Protein 7DFS (pdb70)

Secondary structure (DSSP, 8-state):
-EEE--SS--TTPPPSPPS--EEEEEEGGGHHHHHHT-THHHHHHHHHHHHHSSPPPEEEESGGGGGEEE-TT--SSEE---SSTTSPPSSEEE-HHHHHHHTT-SS-EEEEE--TT--HHHHHHHHHHHHHH-TTEEEEEESS-GGG--TTSGGGTTS---HHHHHHHHHHHHHHHHHHHT--S-EEEEEEESSSSS-HHHHHHHHGGGGGGEEEEEEEE--B-GGG--HHHHH-HHHHHHHHGGGHHHHHHHHTTT--EEEEEE-SBSTT--TTTTSHHHHHHHHHHHHHHHHHT--EEEEEE-STTS-SS-SB-SS-B-THHHHHHHHHHHHTT-SEEEE-S-SSSSEEEEEEEETTEEEEEEEEE-----SSSPPEEEEEEES--SSEEEEEEEE-SSTT--GGGT---EETTBEE-TTT--EES----EEEE-BTTBEEEEEESSEEEEEE-

Organism: Fusarium oxysporum (NCBI:txid5507)

InterPro domains:
  IPR013780 Glycosyl hydrolase, all-beta [G3DSA:2.60.40.1180] (352-476)
  IPR017853 Glycoside hydrolase superfamily [SSF51445] (47-315)
  IPR031728 Beta-glucuronidase, C-terminal [PF16862] (372-473)
  IPR052974 Glycosyl Hydrolase 79 Enzymes [PTHR36183] (5-476)

Solvent-accessible surface area: 16457 Å² total; per-residue (Å²): 87,86,23,85,6,41,94,61,32,32,129,88,22,4,73,116,21,40,108,8,7,5,0,0,0,0,20,0,8,5,0,5,14,2,57,89,79,5,83,1,4,76,43,0,3,69,18,1,63,95,51,22,54,46,66,2,12,0,1,0,0,1,72,3,1,4,70,2,46,15,51,68,111,19,119,99,48,21,57,83,124,52,104,91,90,27,58,44,1,96,92,5,45,7,0,31,34,0,0,40,23,0,22,99,18,75,6,74,0,2,0,0,2,10,0,59,48,52,64,55,84,41,3,19,44,1,0,42,63,0,67,100,66,3,154,18,34,23,0,0,1,8,0,6,17,0,17,125,17,52,40,111,20,60,10,7,137,82,72,83,33,67,26,84,32,0,16,57,17,6,30,78,10,1,61,26,0,1,49,102,33,108,30,67,69,16,2,1,1,1,1,0,54,18,42,90,91,3,21,0,20,21,0,8,89,77,4,42,171,7,23,61,56,0,61,2,0,0,0,0,5,20,32,20,35,139,96,87,39,62,10,35,94,6,0,28,0,34,27,3,20,82,53,10,138,73,6,30,143,2,4,60,18,0,85,85,68,138,28,32,0,0,0,2,10,0,3,1,0,38,106,15,4,10,64,22,0,14,5,2,0,2,1,0,3,1,0,1,0,0,0,6,0,4,33,42,20,6,46,4,0,4,0,4,0,8,18,34,82,79,25,66,13,12,0,3,22,78,173,33,5,10,0,4,0,1,0,0,19,0,0,12,21,0,7,16,35,7,33,50,0,0,15,36,16,109,47,97,62,16,46,0,0,0,0,0,0,86,107,80,135,36,46,42,0,1,0,0,1,6,43,97,32,65,91,60,114,46,71,67,44,65,0,28,0,23,54,22,90,62,90,87,14,39,4,73,48,1,34,9,55,8,0,56,1,70,14,84,82,70,90,38,0,39,4,7,42,33,38,11,69,81,22,31,0,122,65,72,58,158,52,82,81,63,94,21,108,7,86,79,17,113,3,76,12,64,0,66,0,0,4,0,1,7,0,64,72

CATH classification: 2.60.40.1180 (+1 more: 3.20.20.80)

Foldseek 3Di:
DEFAFDFFDDPLWFFFADLAQEAAEEEQQCVVCLVPPAQQNVVLQVLLCVQFVARGEYEHHDPQLQQEFEDAPDPAQKDADDPDLQDDGSHIYGYLVVLLSQQVDPHAYEYEHHPQQVPLVRVLVNLLSNVVRHVNYQAYEHDAALVPRACPTVLVVNPGSAQVSVLVSQLVSLCSNCVSNVHWLHHAPDNHEADPPHALLSSLVSNVPSLRRHVAYEYAYAQEAQVRDDLLLLLQLLSLLVSCVSCLSRQVSGVVSVHAYEHNEYAHYPPQDYLLQLFLSSLSSLQSNSQSVSSSPHHHYHYYDYRAPNHRNDCAHQFFGGSNSLSSSVSSNQQRQFTIKRWRDPSPGRKTWIFTHHPRGTFKIKIWRSAFFDDDDWAKDKYKYADADDFKWKKWKWAWPGRSATVVVVGHIDTQNWDADTNNRHIDDDRHMGMFTQDNRMTMDMDTHSMMMMIGD

Structure (mmCIF, N/CA/C/O backbone):
data_7DFS
#
_entry.id   7DFS
#
_cell.length_a   42.682
_cell.length_b   78.567
_cell.length_c   127.425
_cell.angle_alpha   90.000
_cell.angle_beta   90.000
_cell.angle_gamma   90.000
#
_symmetry.space_group_name_H-M   'P 21 21 21'
#
loop_
_entity.id
_entity.type
_entity.pdbx_description
1 polymer 4-O-alpha-L-rhamnosyl-beta-D-glucuronidase
2 branched 'alpha-L-rhamnopyranose-(1-4)-beta-D-glucopyranuronic acid'
3 branched 'alpha-L-rhamnopyranose-(1-4)-alpha-D-glucopyranuronic acid'
4 non-polymer 2-acetamido-2-deoxy-beta-D-glucopyranose
5 non-polymer alpha-D-mannopyranose
6 water water
#
loop_
_atom_site.group_PDB
_atom_site.id
_atom_site.type_symbol
_atom_site.label_atom_id
_atom_site.label_alt_id
_atom_site.label_comp_id
_atom_site.label_asym_id
_atom_site.label_entity_id
_atom_site.label_seq_id
_atom_site.pdbx_PDB_ins_code
_atom_site.Cartn_x
_atom_site.Cartn_y
_atom_site.Cartn_z
_atom_site.occupancy
_atom_site.B_iso_or_equiv
_atom_site.auth_seq_id
_atom_site.auth_comp_id
_atom_site.auth_asym_id
_atom_site.auth_atom_id
_atom_site.pdbx_PDB_model_num
ATOM 1 N N . LEU A 1 3 ? -8.588 3.958 3.291 1.00 47.45 1 LEU A N 1
ATOM 2 C CA . LEU A 1 3 ? -7.570 4.221 4.364 1.00 41.20 1 LEU A CA 1
ATOM 3 C C . LEU A 1 3 ? -6.427 5.059 3.792 1.00 31.38 1 LEU A C 1
ATOM 4 O O . LEU A 1 3 ? -5.777 4.603 2.819 1.00 30.24 1 LEU A O 1
ATOM 9 N N . THR A 1 4 ? -6.149 6.194 4.419 1.00 24.03 2 THR A N 1
ATOM 10 C CA . THR A 1 4 ? -5.117 7.138 3.932 1.00 23.13 2 THR A CA 1
ATOM 11 C C . THR A 1 4 ? -4.323 7.633 5.129 1.00 24.66 2 THR A C 1
ATOM 12 O O . THR A 1 4 ? -4.947 8.021 6.144 1.00 25.91 2 THR A O 1
ATOM 16 N N . PHE A 1 5 ? -3.018 7.594 5.015 1.00 21.32 3 PHE A N 1
ATOM 17 C CA . PHE A 1 5 ? -2.109 7.998 6.113 1.00 24.22 3 PHE A CA 1
ATOM 18 C C . PHE A 1 5 ? -1.084 8.965 5.544 1.00 23.80 3 PHE A C 1
ATOM 19 O O . PHE A 1 5 ? -0.424 8.657 4.547 1.00 24.46 3 PHE A O 1
ATOM 27 N N . ASN A 1 6 ? -0.940 10.122 6.179 1.00 23.93 4 ASN A N 1
ATOM 28 C CA . ASN A 1 6 ? 0.125 11.076 5.860 1.00 24.18 4 ASN A CA 1
ATOM 29 C C . ASN A 1 6 ? 1.413 10.612 6.539 1.00 23.68 4 ASN A C 1
ATOM 30 O O . ASN A 1 6 ? 1.348 10.235 7.708 1.00 23.76 4 ASN A O 1
ATOM 35 N N . VAL A 1 7 ? 2.525 10.641 5.818 1.00 22.17 5 VAL A N 1
ATOM 36 C CA . VAL A 1 7 ? 3.851 10.253 6.353 1.00 22.60 5 VAL A CA 1
ATOM 37 C C . VAL A 1 7 ? 4.585 11.533 6.721 1.00 25.01 5 VAL A C 1
ATOM 38 O O . VAL A 1 7 ? 5.093 12.236 5.842 1.00 24.49 5 VAL A O 1
ATOM 42 N N . PRO A 1 8 ? 4.657 11.930 8.008 1.00 23.60 6 PRO A N 1
ATOM 43 C CA . PRO A 1 8 ? 5.293 13.198 8.342 1.00 24.42 6 PRO A CA 1
ATOM 44 C C . PRO A 1 8 ? 6.796 13.249 8.089 1.00 21.33 6 PRO A C 1
ATOM 45 O O . PRO A 1 8 ? 7.494 12.229 8.199 1.00 24.10 6 PRO A O 1
ATOM 49 N N . SER A 1 9 ? 7.300 14.454 7.781 1.00 23.30 7 SER A N 1
ATOM 50 C CA . SER A 1 9 ? 8.696 14.615 7.332 1.00 25.03 7 SER A CA 1
ATOM 51 C C . SER A 1 9 ? 9.680 14.538 8.504 1.00 24.82 7 SER A C 1
ATOM 52 O O . SER A 1 9 ? 10.870 14.449 8.282 1.00 24.86 7 SER A O 1
ATOM 55 N N . SER A 1 10 ? 9.179 14.632 9.729 1.00 24.60 8 SER A N 1
ATOM 56 C CA . SER A 1 10 ? 10.000 14.429 10.932 1.00 25.41 8 SER A CA 1
ATOM 57 C C . SER A 1 10 ? 9.132 13.657 11.920 1.00 21.31 8 SER A C 1
ATOM 58 O O . SER A 1 10 ? 7.904 13.596 11.744 1.00 23.99 8 SER A O 1
ATOM 61 N N . PRO A 1 11 ? 9.746 13.070 12.974 1.00 23.00 9 PRO A N 1
ATOM 62 C CA . PRO A 1 11 ? 8.992 12.241 13.907 1.00 21.55 9 PRO A CA 1
ATOM 63 C C . PRO A 1 11 ? 7.852 12.976 14.577 1.00 24.14 9 PRO A C 1
ATOM 64 O O . PRO A 1 11 ? 8.030 14.041 15.170 1.00 24.00 9 PRO A O 1
ATOM 68 N N . PRO A 1 12 ? 6.635 12.408 14.491 1.00 23.21 10 PRO A N 1
ATOM 69 C CA . PRO A 1 12 ? 5.465 12.909 15.190 1.00 23.73 10 PRO A CA 1
ATOM 70 C C . PRO A 1 12 ? 5.636 12.910 16.714 1.00 24.98 10 PRO A C 1
ATOM 71 O O . PRO A 1 12 ? 6.462 12.202 17.222 1.00 22.33 10 PRO A O 1
ATOM 75 N N . SER A 1 13 ? 4.787 13.656 17.405 1.00 24.70 11 SER A N 1
ATOM 76 C CA . SER A 1 13 ? 4.869 13.750 18.872 1.00 25.92 11 SER A CA 1
ATOM 77 C C . SER A 1 13 ? 4.538 12.390 19.510 1.00 24.80 11 SER A C 1
ATOM 78 O O . SER A 1 13 ? 5.097 12.136 20.597 1.00 24.78 11 SER A O 1
ATOM 81 N N . ASN A 1 14 ? 3.744 11.519 18.859 1.00 23.29 12 ASN A N 1
ATOM 82 C CA . ASN A 1 14 ? 3.438 10.189 19.468 1.00 21.32 12 ASN A CA 1
ATOM 83 C C . ASN A 1 14 ? 4.437 9.127 18.984 1.00 20.36 12 ASN A C 1
ATOM 84 O O . ASN A 1 14 ? 4.143 7.942 19.196 1.00 20.25 12 ASN A O 1
ATOM 89 N N . SER A 1 15 ? 5.582 9.539 18.456 1.00 20.94 13 SER A N 1
ATOM 90 C CA . SER A 1 15 ? 6.697 8.625 18.142 1.00 20.08 13 SER A CA 1
ATOM 91 C C . SER A 1 15 ? 7.182 7.888 19.381 1.00 19.06 13 SER A C 1
ATOM 92 O O . SER A 1 15 ? 7.094 8.408 20.546 1.00 19.45 13 SER A O 1
ATOM 95 N N . SER A 1 16 ? 7.825 6.742 19.148 1.00 18.98 14 SER A N 1
ATOM 96 C CA . SER A 1 16 ? 8.708 6.103 20.137 1.00 18.06 14 SER A CA 1
ATOM 97 C C . SER A 1 16 ? 9.809 7.088 20.547 1.00 18.25 14 SER A C 1
ATOM 98 O O . SER A 1 16 ? 10.141 8.000 19.822 1.00 18.63 14 SER A O 1
ATOM 101 N N . ALA A 1 17 ? 10.445 6.763 21.652 1.00 18.45 15 ALA A N 1
ATOM 102 C CA . ALA A 1 17 ? 11.783 7.300 21.974 1.00 18.47 15 ALA A CA 1
ATOM 103 C C . ALA A 1 17 ? 12.808 6.715 21.022 1.00 20.39 15 ALA A C 1
ATOM 104 O O . ALA A 1 17 ? 12.475 5.793 20.224 1.00 17.61 15 ALA A O 1
ATOM 106 N N . GLN A 1 18 ? 14.023 7.236 21.065 1.00 19.01 16 GLN A N 1
ATOM 107 C CA . GLN A 1 18 ? 15.149 6.631 20.337 1.00 19.15 16 GLN A CA 1
ATOM 108 C C . GLN A 1 18 ? 15.207 5.120 20.630 1.00 18.35 16 GLN A C 1
ATOM 109 O O . GLN A 1 18 ? 15.218 4.724 21.811 1.00 19.14 16 GLN A O 1
ATOM 115 N N . LEU A 1 19 ? 15.280 4.339 19.566 1.00 17.36 17 LEU A N 1
ATOM 116 C CA . LEU A 1 19 ? 15.260 2.865 19.670 1.00 17.39 17 LEU A CA 1
ATOM 117 C C . LEU A 1 19 ? 16.661 2.330 19.952 1.00 18.87 17 LEU A C 1
ATOM 118 O O . LEU A 1 19 ? 17.717 2.902 19.525 1.00 20.56 17 LEU A O 1
ATOM 123 N N . SER A 1 20 ? 16.659 1.163 20.580 1.00 17.97 18 SER A N 1
ATOM 124 C CA . SER A 1 20 ? 17.831 0.285 20.724 1.00 18.53 18 SER A CA 1
ATOM 125 C C . SER A 1 20 ? 18.299 -0.162 19.333 1.00 17.61 18 SER A C 1
ATOM 126 O O . SER A 1 20 ? 17.532 -0.137 18.402 1.00 18.64 18 SER A O 1
ATOM 129 N N . ASP A 1 21 ? 19.556 -0.572 19.224 1.00 19.92 19 ASP A N 1
ATOM 130 C CA A ASP A 1 21 ? 20.156 -1.076 17.966 0.50 19.78 19 ASP A CA 1
ATOM 131 C CA B ASP A 1 21 ? 20.093 -1.028 17.916 0.50 20.99 19 ASP A CA 1
ATOM 132 C C . ASP A 1 21 ? 19.474 -2.379 17.519 1.00 18.59 19 ASP A C 1
ATOM 133 O O . ASP A 1 21 ? 19.471 -2.683 16.301 1.00 20.13 19 ASP A O 1
ATOM 142 N N . ALA A 1 22 ? 18.959 -3.165 18.459 1.00 18.26 20 ALA A N 1
ATOM 143 C CA . ALA A 1 22 ? 18.311 -4.456 18.120 1.00 17.96 20 ALA A CA 1
ATOM 144 C C . ALA A 1 22 ? 17.225 -4.729 19.153 1.00 15.90 20 ALA A C 1
ATOM 145 O O . ALA A 1 22 ? 17.459 -5.404 20.167 1.00 17.16 20 ALA A O 1
ATOM 147 N N . PRO A 1 23 ? 16.025 -4.153 18.942 1.00 16.09 21 PRO A N 1
ATOM 148 C CA . PRO A 1 23 ? 14.939 -4.311 19.917 1.00 16.37 21 PRO A CA 1
ATOM 149 C C . PRO A 1 23 ? 14.386 -5.738 20.039 1.00 15.90 21 PRO A C 1
ATOM 150 O O . PRO A 1 23 ? 13.736 -6.032 21.036 1.00 16.08 21 PRO A O 1
ATOM 154 N N . VAL A 1 24 ? 14.563 -6.557 19.028 1.00 15.92 22 VAL A N 1
ATOM 155 C CA . VAL A 1 24 ? 13.970 -7.915 18.983 1.00 15.84 22 VAL A CA 1
ATOM 156 C C . VAL A 1 24 ? 15.011 -8.932 19.447 1.00 16.21 22 VAL A C 1
ATOM 157 O O . VAL A 1 24 ? 16.039 -9.158 18.753 1.00 16.76 22 VAL A O 1
ATOM 161 N N . GLY A 1 25 ? 14.804 -9.464 20.637 1.00 15.56 23 GLY A N 1
ATOM 162 C CA . GLY A 1 25 ? 15.681 -10.456 21.257 1.00 14.72 23 GLY A CA 1
ATOM 163 C C . GLY A 1 25 ? 15.013 -11.770 21.547 1.00 15.30 23 GLY A C 1
ATOM 164 O O . GLY A 1 25 ? 13.829 -12.001 21.182 1.00 14.67 23 GLY A O 1
ATOM 165 N N . VAL A 1 26 ? 15.777 -12.642 22.176 1.00 14.73 24 VAL A N 1
ATOM 166 C CA . VAL A 1 26 ? 15.385 -14.047 22.324 1.00 14.70 24 VAL A CA 1
ATOM 167 C C . VAL A 1 26 ? 15.658 -14.434 23.764 1.00 16.05 24 VAL A C 1
ATOM 168 O O . VAL A 1 26 ? 16.725 -14.115 24.295 1.00 15.93 24 VAL A O 1
ATOM 172 N N . SER A 1 27 ? 14.705 -15.116 24.377 1.00 15.83 25 SER A N 1
ATOM 173 C CA . SER A 1 27 ? 14.834 -15.716 25.714 1.00 15.12 25 SER A CA 1
ATOM 174 C C . SER A 1 27 ? 14.908 -17.224 25.563 1.00 16.71 25 SER A C 1
ATOM 175 O O . SER A 1 27 ? 14.104 -17.768 24.739 1.00 16.10 25 SER A O 1
ATOM 178 N N . PHE A 1 28 ? 15.833 -17.874 26.278 1.00 15.32 26 PHE A N 1
ATOM 179 C CA . PHE A 1 28 ? 16.009 -19.336 26.219 1.00 16.12 26 PHE A CA 1
ATOM 180 C C . PHE A 1 28 ? 15.768 -19.931 27.599 1.00 16.27 26 PHE A C 1
ATOM 181 O O . PHE A 1 28 ? 16.399 -19.490 28.586 1.00 16.49 26 PHE A O 1
ATOM 189 N N . GLU A 1 29 ? 14.864 -20.901 27.681 1.00 16.80 27 GLU A N 1
ATOM 190 C CA . GLU A 1 29 ? 14.585 -21.519 28.977 1.00 16.37 27 GLU A CA 1
ATOM 191 C C . GLU A 1 29 ? 15.915 -22.008 29.587 1.00 16.25 27 GLU A C 1
ATOM 192 O O . GLU A 1 29 ? 16.699 -22.706 28.926 1.00 16.04 27 GLU A O 1
ATOM 198 N N . PHE A 1 30 ? 16.131 -21.707 30.853 1.00 16.51 28 PHE A N 1
ATOM 199 C CA . PHE A 1 30 ? 17.444 -21.809 31.521 1.00 15.84 28 PHE A CA 1
ATOM 200 C C . PHE A 1 30 ? 18.029 -23.196 31.293 1.00 15.47 28 PHE A C 1
ATOM 201 O O . PHE A 1 30 ? 19.152 -23.322 30.826 1.00 16.96 28 PHE A O 1
ATOM 209 N N . PHE A 1 31 ? 17.305 -24.267 31.618 1.00 16.06 29 PHE A N 1
ATOM 210 C CA . PHE A 1 31 ? 17.927 -25.635 31.563 1.00 17.16 29 PHE A CA 1
ATOM 211 C C . PHE A 1 31 ? 18.291 -26.014 30.128 1.00 17.18 29 PHE A C 1
ATOM 212 O O . PHE A 1 31 ? 19.204 -26.846 29.967 1.00 16.85 29 PHE A O 1
ATOM 220 N N . ALA A 1 32 ? 17.584 -25.449 29.127 1.00 17.23 30 ALA A N 1
ATOM 221 C CA . ALA A 1 32 ? 17.686 -25.814 27.705 1.00 17.51 30 ALA A CA 1
ATOM 222 C C . ALA A 1 32 ? 18.727 -24.978 26.993 1.00 17.02 30 ALA A C 1
ATOM 223 O O . ALA A 1 32 ? 19.054 -25.275 25.840 1.00 18.19 30 ALA A O 1
ATOM 225 N N . PHE A 1 33 ? 19.251 -23.934 27.617 1.00 16.05 31 PHE A N 1
ATOM 226 C CA . PHE A 1 33 ? 20.177 -23.023 26.908 1.00 16.71 31 PHE A CA 1
ATOM 227 C C . PHE A 1 33 ? 21.367 -23.800 26.316 1.00 16.20 31 PHE A C 1
ATOM 228 O O . PHE A 1 33 ? 21.654 -23.630 25.145 1.00 16.79 31 PHE A O 1
ATOM 236 N N . PRO A 1 34 ? 22.044 -24.723 27.041 1.00 17.03 32 PRO A N 1
ATOM 237 C CA . PRO A 1 34 ? 23.187 -25.424 26.428 1.00 18.26 32 PRO A CA 1
ATOM 238 C C . PRO A 1 34 ? 22.736 -26.248 25.238 1.00 17.22 32 PRO A C 1
ATOM 239 O O . PRO A 1 34 ? 23.371 -26.276 24.215 1.00 18.60 32 PRO A O 1
ATOM 243 N N . GLY A 1 35 ? 21.549 -26.857 25.351 1.00 17.10 33 GLY A N 1
ATOM 244 C CA . GLY A 1 35 ? 21.000 -27.653 24.241 1.00 17.75 33 GLY A CA 1
ATOM 245 C C . GLY A 1 35 ? 20.795 -26.780 23.015 1.00 18.06 33 GLY A C 1
ATOM 246 O O . GLY A 1 35 ? 21.091 -27.187 21.883 1.00 19.02 33 GLY A O 1
ATOM 247 N N . TYR A 1 36 ? 20.295 -25.554 23.190 1.00 17.43 34 TYR A N 1
ATOM 248 C CA . TYR A 1 36 ? 20.098 -24.619 22.072 1.00 17.88 34 TYR A CA 1
ATOM 249 C C . TYR A 1 36 ? 21.426 -24.330 21.374 1.00 17.80 34 TYR A C 1
ATOM 250 O O . TYR A 1 36 ? 21.442 -24.184 20.149 1.00 17.77 34 TYR A O 1
ATOM 259 N N . TRP A 1 37 ? 22.490 -24.195 22.144 1.00 18.91 35 TRP A N 1
ATOM 260 C CA . TRP A 1 37 ? 23.819 -23.859 21.592 1.00 19.11 35 TRP A CA 1
ATOM 261 C C . TRP A 1 37 ? 24.505 -25.091 21.015 1.00 20.03 35 TRP A C 1
ATOM 262 O O . TRP A 1 37 ? 25.180 -24.958 19.997 1.00 22.18 35 TRP A O 1
ATOM 273 N N . ASN A 1 38 ? 24.346 -26.244 21.662 1.00 18.69 36 ASN A N 1
ATOM 274 C CA . ASN A 1 38 ? 25.157 -27.432 21.331 1.00 20.44 36 ASN A CA 1
ATOM 275 C C . ASN A 1 38 ? 24.420 -28.360 20.385 1.00 20.98 36 ASN A C 1
ATOM 276 O O . ASN A 1 38 ? 25.105 -29.044 19.612 1.00 22.12 36 ASN A O 1
ATOM 281 N N . ASP A 1 39 ? 23.091 -28.437 20.446 1.00 21.12 37 ASP A N 1
ATOM 282 C CA . ASP A 1 39 ? 22.343 -29.579 19.854 1.00 21.97 37 ASP A CA 1
ATOM 283 C C . ASP A 1 39 ? 21.391 -29.094 18.752 1.00 23.93 37 ASP A C 1
ATOM 284 O O . ASP A 1 39 ? 20.734 -29.932 18.119 1.00 23.98 37 ASP A O 1
ATOM 289 N N . VAL A 1 40 ? 21.260 -27.792 18.544 1.00 21.03 38 VAL A N 1
ATOM 290 C CA . VAL A 1 40 ? 20.235 -27.234 17.616 1.00 22.64 38 VAL A CA 1
ATOM 291 C C . VAL A 1 40 ? 20.955 -26.401 16.560 1.00 21.27 38 VAL A C 1
ATOM 292 O O . VAL A 1 40 ? 21.322 -25.246 16.792 1.00 21.54 38 VAL A O 1
ATOM 296 N N . PRO A 1 41 ? 21.238 -26.973 15.365 1.00 22.77 39 PRO A N 1
ATOM 297 C CA . PRO A 1 41 ? 22.060 -26.297 14.378 1.00 24.08 39 PRO A CA 1
ATOM 298 C C . PRO A 1 41 ? 21.481 -24.950 13.935 1.00 21.75 39 PRO A C 1
ATOM 299 O O . PRO A 1 41 ? 22.206 -24.058 13.522 1.00 25.07 39 PRO A O 1
ATOM 303 N N . SER A 1 42 ? 20.160 -24.801 14.004 1.00 19.83 40 SER A N 1
ATOM 304 C CA . SER A 1 42 ? 19.478 -23.587 13.513 1.00 20.04 40 SER A CA 1
ATOM 305 C C . SER A 1 42 ? 19.720 -22.403 14.432 1.00 18.38 40 SER A C 1
ATOM 306 O O . SER A 1 42 ? 19.544 -21.289 13.970 1.00 18.98 40 SER A O 1
ATOM 309 N N . THR A 1 43 ? 20.122 -22.631 15.686 1.00 17.13 41 THR A N 1
ATOM 310 C CA . THR A 1 43 ? 20.277 -21.506 16.624 1.00 17.36 41 THR A CA 1
ATOM 311 C C . THR A 1 43 ? 21.233 -20.455 16.043 1.00 17.51 41 THR A C 1
ATOM 312 O O . THR A 1 43 ? 20.868 -19.267 15.946 1.00 18.71 41 THR A O 1
ATOM 316 N N . SER A 1 44 ? 22.437 -20.884 15.697 1.00 19.38 42 SER A N 1
ATOM 317 C CA . SER A 1 44 ? 23.494 -19.963 15.246 1.00 19.42 42 SER A CA 1
ATOM 318 C C . SER A 1 44 ? 23.009 -19.184 14.024 1.00 17.93 42 SER A C 1
ATOM 319 O O . SER A 1 44 ? 23.114 -17.949 14.005 1.00 19.43 42 SER A O 1
ATOM 322 N N . THR A 1 45 ? 22.474 -19.871 13.009 1.00 19.14 43 THR A N 1
ATOM 323 C CA . THR A 1 45 ? 22.117 -19.213 11.737 1.00 18.17 43 THR A CA 1
ATOM 324 C C . THR A 1 45 ? 20.899 -18.296 11.921 1.00 17.43 43 THR A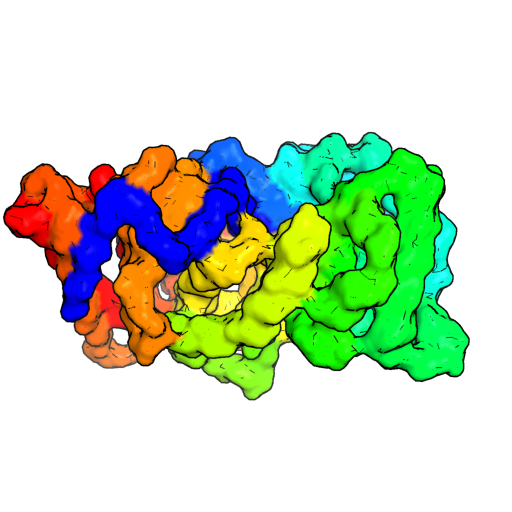 C 1
ATOM 325 O O . THR A 1 45 ? 20.810 -17.218 11.319 1.00 16.91 43 THR A O 1
ATOM 329 N N . CYS A 1 46 ? 19.907 -18.742 12.708 1.00 16.85 44 CYS A N 1
ATOM 330 C CA . CYS A 1 46 ? 18.703 -17.926 12.916 1.00 17.63 44 CYS A CA 1
ATOM 331 C C . CYS A 1 46 ? 19.114 -16.610 13.589 1.00 17.64 44 CYS A C 1
ATOM 332 O O . CYS A 1 46 ? 18.528 -15.567 13.263 1.00 17.30 44 CYS A O 1
ATOM 335 N N . LEU A 1 47 ? 20.077 -16.655 14.528 1.00 17.76 45 LEU A N 1
ATOM 336 C CA . LEU A 1 47 ? 20.521 -15.403 15.187 1.00 17.69 45 LEU A CA 1
ATOM 337 C C . LEU A 1 47 ? 21.372 -14.570 14.213 1.00 18.90 45 LEU A C 1
ATOM 338 O O . LEU A 1 47 ? 21.208 -13.357 14.127 1.00 18.00 45 LEU A O 1
ATOM 343 N N . GLN A 1 48 ? 22.269 -15.231 13.490 1.00 20.19 46 GLN A N 1
ATOM 344 C CA . GLN A 1 48 ? 23.135 -14.551 12.496 1.00 19.74 46 GLN A CA 1
ATOM 345 C C . GLN A 1 48 ? 22.268 -13.858 11.445 1.00 17.65 46 GLN A C 1
ATOM 346 O O . GLN A 1 48 ? 22.548 -12.711 11.019 1.00 18.25 46 GLN A O 1
ATOM 352 N N . ASN A 1 49 ? 21.170 -14.507 11.003 1.00 16.67 47 ASN A N 1
ATOM 353 C CA . ASN A 1 49 ? 20.284 -13.914 9.978 1.00 17.67 47 ASN A CA 1
ATOM 354 C C . ASN A 1 49 ? 19.735 -12.572 10.469 1.00 16.32 47 ASN A C 1
ATOM 355 O O . ASN A 1 49 ? 19.564 -11.614 9.664 1.00 18.71 47 ASN A O 1
ATOM 360 N N . LEU A 1 50 ? 19.395 -12.476 11.772 1.00 15.49 48 LEU A N 1
ATOM 361 C CA . LEU A 1 50 ? 18.880 -11.207 12.320 1.00 16.70 48 LEU A CA 1
ATOM 362 C C . LEU A 1 50 ? 19.994 -10.157 12.445 1.00 15.97 48 LEU A C 1
ATOM 363 O O . LEU A 1 50 ? 19.759 -9.008 12.051 1.00 17.53 48 LEU A O 1
ATOM 368 N N . LYS A 1 51 ? 21.154 -10.570 12.909 1.00 16.91 49 LYS A N 1
ATOM 369 C CA . LYS A 1 51 ? 22.316 -9.656 13.002 1.00 17.56 49 LYS A CA 1
ATOM 370 C C . LYS A 1 51 ? 22.632 -9.124 11.605 1.00 20.18 49 LYS A C 1
ATOM 371 O O . LYS A 1 51 ? 22.938 -7.939 11.465 1.00 20.00 49 LYS A O 1
ATOM 377 N N . ASP A 1 52 ? 22.530 -9.964 10.591 1.00 19.19 50 ASP A N 1
ATOM 378 C CA . ASP A 1 52 ? 22.811 -9.524 9.211 1.00 19.55 50 ASP A CA 1
ATOM 379 C C . ASP A 1 52 ? 21.869 -8.399 8.794 1.00 20.56 50 ASP A C 1
ATOM 380 O O . ASP A 1 52 ? 22.284 -7.482 8.047 1.00 23.84 50 ASP A O 1
ATOM 385 N N . LEU A 1 53 ? 20.615 -8.391 9.266 1.00 18.88 51 LEU A N 1
ATOM 386 C CA . LEU A 1 53 ? 19.695 -7.281 8.968 1.00 18.57 51 LEU A CA 1
ATOM 387 C C . LEU A 1 53 ? 20.031 -5.998 9.744 1.00 18.30 51 LEU A C 1
ATOM 388 O O . LEU A 1 53 ? 20.013 -4.893 9.157 1.00 20.26 51 LEU A O 1
ATOM 393 N N . SER A 1 54 ? 20.228 -6.108 11.045 1.00 17.73 52 SER A N 1
ATOM 394 C CA . SER A 1 54 ? 20.286 -4.922 11.923 1.00 18.34 52 SER A CA 1
ATOM 395 C C . SER A 1 54 ? 21.710 -4.386 12.096 1.00 19.06 52 SER A C 1
ATOM 396 O O . SER A 1 54 ? 21.825 -3.222 12.558 1.00 20.19 52 SER A O 1
ATOM 399 N N . GLY A 1 55 ? 22.692 -5.268 11.961 1.00 18.08 53 GLY A N 1
ATOM 400 C CA . GLY A 1 55 ? 24.097 -5.005 12.283 1.00 18.44 53 GLY A CA 1
ATOM 401 C C . GLY A 1 55 ? 24.437 -5.297 13.718 1.00 20.02 53 GLY A C 1
ATOM 402 O O . GLY A 1 55 ? 25.611 -5.198 14.083 1.00 19.55 53 GLY A O 1
ATOM 403 N N . THR A 1 56 ? 23.466 -5.746 14.537 1.00 18.70 54 THR A N 1
ATOM 404 C CA . THR A 1 56 ? 23.661 -5.989 15.987 1.00 18.23 54 THR A CA 1
ATOM 405 C C . THR A 1 56 ? 23.186 -7.409 16.294 1.00 18.01 54 THR A C 1
ATOM 406 O O . THR A 1 56 ? 22.079 -7.784 15.841 1.00 17.69 54 THR A O 1
ATOM 410 N N . TRP A 1 57 ? 23.910 -8.189 17.083 1.00 17.92 55 TRP A N 1
ATOM 411 C CA . TRP A 1 57 ? 23.429 -9.507 17.546 1.00 18.07 55 TRP A CA 1
ATOM 412 C C . TRP A 1 57 ? 22.147 -9.281 18.326 1.00 17.17 55 TRP A C 1
ATOM 413 O O . TRP A 1 57 ? 22.092 -8.458 19.244 1.00 17.69 55 TRP A O 1
ATOM 424 N N . PRO A 1 58 ? 21.100 -10.074 18.057 1.00 16.46 56 PRO A N 1
ATOM 425 C CA . PRO A 1 58 ? 19.921 -9.952 18.913 1.00 15.50 56 PRO A CA 1
ATOM 426 C C . PRO A 1 58 ? 20.366 -10.150 20.356 1.00 15.53 56 PRO A C 1
ATOM 427 O O . PRO A 1 58 ? 21.077 -11.106 20.670 1.00 16.18 56 PRO A O 1
ATOM 431 N N . PRO A 1 59 ? 19.888 -9.314 21.300 1.00 14.80 57 PRO A N 1
ATOM 432 C CA . PRO A 1 59 ? 20.134 -9.559 22.700 1.00 14.77 57 PRO A CA 1
ATOM 433 C C . PRO A 1 59 ? 19.444 -10.849 23.126 1.00 14.68 57 PRO A C 1
ATOM 434 O O . PRO A 1 59 ? 18.390 -11.196 22.617 1.00 15.90 57 PRO A O 1
ATOM 438 N N . ILE A 1 60 ? 20.055 -11.521 24.071 1.00 15.04 58 ILE A N 1
ATOM 439 C CA . ILE A 1 60 ? 19.513 -12.807 24.564 1.00 14.43 58 ILE A CA 1
ATOM 440 C C . ILE A 1 60 ? 19.361 -12.735 26.071 1.00 16.16 58 ILE A C 1
ATOM 441 O O . ILE A 1 60 ? 20.057 -11.987 26.760 1.00 16.54 58 ILE A O 1
ATOM 446 N N . ARG A 1 61 ? 18.469 -13.571 26.559 1.00 15.82 59 ARG A N 1
ATOM 447 C CA . ARG A 1 61 ? 18.190 -13.780 27.981 1.00 15.97 59 ARG A CA 1
ATOM 448 C C . ARG A 1 61 ? 18.062 -15.283 28.217 1.00 15.84 59 ARG A C 1
ATOM 449 O O . ARG A 1 61 ? 17.516 -15.975 27.367 1.00 16.43 59 ARG A O 1
ATOM 457 N N . ILE A 1 62 ? 18.606 -15.747 29.338 1.00 15.27 60 ILE A N 1
ATOM 458 C CA . ILE A 1 62 ? 18.640 -17.170 29.703 1.00 15.84 60 ILE A CA 1
ATOM 459 C C . ILE A 1 62 ? 17.960 -17.287 31.050 1.00 16.13 60 ILE A C 1
ATOM 460 O O . ILE A 1 62 ? 18.456 -16.717 32.052 1.00 16.68 60 ILE A O 1
ATOM 465 N N . GLY A 1 63 ? 16.756 -17.835 31.070 1.00 17.01 61 GLY A N 1
ATOM 466 C CA . GLY A 1 63 ? 15.976 -17.824 32.294 1.00 16.69 61 GLY A CA 1
ATOM 467 C C . GLY A 1 63 ? 14.646 -18.525 32.081 1.00 15.96 61 GLY A C 1
ATOM 468 O O . GLY A 1 63 ? 14.471 -19.238 31.079 1.00 16.63 61 GLY A O 1
ATOM 469 N N . GLY A 1 64 ? 13.760 -18.377 33.052 1.00 17.04 62 GLY A N 1
ATOM 470 C CA . GLY A 1 64 ? 12.442 -19.042 33.034 1.00 15.69 62 GLY A CA 1
ATOM 471 C C . GLY A 1 64 ? 12.226 -19.791 34.343 1.00 15.47 62 GLY A C 1
ATOM 472 O O . GLY A 1 64 ? 13.018 -19.679 35.296 1.00 17.26 62 GLY A O 1
ATOM 473 N N . THR A 1 65 ? 11.119 -20.490 34.441 1.00 17.25 63 THR A N 1
ATOM 474 C CA . THR A 1 65 ? 10.782 -21.239 35.674 1.00 18.12 63 THR A CA 1
ATOM 475 C C . THR A 1 65 ? 11.956 -22.091 36.118 1.00 18.70 63 THR A C 1
ATOM 476 O O . THR A 1 65 ? 12.196 -22.230 37.326 1.00 18.08 63 THR A O 1
ATOM 480 N N . THR A 1 66 ? 12.648 -22.745 35.190 1.00 17.86 64 THR A N 1
ATOM 481 C CA . THR A 1 66 ? 13.761 -23.654 35.580 1.00 17.97 64 THR A CA 1
ATOM 482 C C . THR A 1 66 ? 14.937 -22.898 36.231 1.00 15.78 64 THR A C 1
ATOM 483 O O . THR A 1 66 ? 15.758 -23.574 36.895 1.00 17.93 64 THR A O 1
ATOM 487 N N . GLN A 1 67 ? 15.086 -21.576 36.046 1.00 16.86 65 GLN A N 1
ATOM 488 C CA . GLN A 1 67 ? 16.189 -20.835 36.723 1.00 15.97 65 GLN A CA 1
ATOM 489 C C . GLN A 1 67 ? 15.955 -20.937 38.245 1.00 18.47 65 GLN A C 1
ATOM 490 O O . GLN A 1 67 ? 16.951 -20.951 38.979 1.00 19.44 65 GLN A O 1
ATOM 496 N N . ASP A 1 68 ? 14.682 -21.052 38.669 1.00 18.45 66 ASP A N 1
ATOM 497 C CA . ASP A 1 68 ? 14.356 -21.215 40.112 1.00 18.10 66 ASP A CA 1
ATOM 498 C C . ASP A 1 68 ? 14.273 -22.698 40.494 1.00 19.47 66 ASP A C 1
ATOM 499 O O . ASP A 1 68 ? 13.890 -22.966 41.694 1.00 20.17 66 ASP A O 1
ATOM 504 N N . ARG A 1 69 ? 14.742 -23.605 39.646 1.00 18.77 67 ARG A N 1
ATOM 505 C CA . ARG A 1 69 ? 14.873 -25.037 39.999 1.00 19.16 67 ARG A CA 1
ATOM 506 C C . ARG A 1 69 ? 16.348 -25.416 40.016 1.00 18.68 67 ARG A C 1
ATOM 507 O O . ARG A 1 69 ? 16.674 -26.627 40.189 1.00 20.75 67 ARG A O 1
ATOM 515 N N . ALA A 1 70 ? 17.227 -24.424 39.818 1.00 19.78 68 ALA A N 1
ATOM 516 C CA . ALA A 1 70 ? 18.645 -24.677 39.475 1.00 18.92 68 ALA A CA 1
ATOM 517 C C . ALA A 1 70 ? 19.557 -24.202 40.599 1.00 20.32 68 ALA A C 1
ATOM 518 O O . ALA A 1 70 ? 19.287 -23.181 41.225 1.00 21.23 68 ALA A O 1
ATOM 520 N N . THR A 1 71 ? 20.623 -24.956 40.864 1.00 20.43 69 THR A N 1
ATOM 521 C CA . THR A 1 71 ? 21.671 -24.579 41.830 1.00 21.93 69 THR A CA 1
ATOM 522 C C . THR A 1 71 ? 23.015 -24.543 41.116 1.00 18.60 69 THR A C 1
ATOM 523 O O . THR A 1 71 ? 23.304 -25.442 40.314 1.00 18.90 69 THR A O 1
ATOM 527 N N . TYR A 1 72 ? 23.806 -23.511 41.394 1.00 18.92 70 TYR A N 1
ATOM 528 C CA . TYR A 1 72 ? 25.173 -23.395 40.856 1.00 19.52 70 TYR A CA 1
ATOM 529 C C . TYR A 1 72 ? 26.077 -24.418 41.566 1.00 19.88 70 TYR A C 1
ATOM 530 O O . TYR A 1 72 ? 26.159 -24.420 42.811 1.00 20.97 70 TYR A O 1
ATOM 539 N N . ASP A 1 73 ? 26.823 -25.166 40.778 1.00 18.32 71 ASP A N 1
ATOM 540 C CA . ASP A 1 73 ? 27.814 -26.172 41.259 1.00 17.65 71 ASP A CA 1
ATOM 541 C C . ASP A 1 73 ? 29.178 -25.718 40.733 1.00 18.96 71 ASP A C 1
ATOM 542 O O . ASP A 1 73 ? 29.518 -26.038 39.597 1.00 19.56 71 ASP A O 1
ATOM 547 N N . ALA A 1 74 ? 29.939 -24.989 41.547 1.00 20.93 72 ALA A N 1
ATOM 548 C CA . ALA A 1 74 ? 31.236 -24.406 41.176 1.00 21.50 72 ALA A CA 1
ATOM 549 C C . ALA A 1 74 ? 32.219 -25.492 40.798 1.00 22.41 72 ALA A C 1
ATOM 550 O O . ALA A 1 74 ? 33.130 -25.195 40.045 1.00 22.74 72 ALA A O 1
ATOM 552 N N . SER A 1 75 ? 32.053 -26.733 41.268 1.00 21.51 73 SER A N 1
ATOM 553 C CA . SER A 1 75 ? 33.036 -27.792 40.934 1.00 23.15 73 SER A CA 1
ATOM 554 C C . SER A 1 75 ? 32.525 -28.717 39.813 1.00 26.75 73 SER A C 1
ATOM 555 O O . SER A 1 75 ? 33.233 -29.684 39.501 1.00 31.21 73 SER A O 1
ATOM 558 N N . SER A 1 76 ? 31.395 -28.422 39.152 1.00 23.64 74 SER A N 1
ATOM 559 C CA . SER A 1 76 ? 30.862 -29.205 38.003 1.00 24.22 74 SER A CA 1
ATOM 560 C C . SER A 1 76 ? 31.595 -28.806 36.719 1.00 26.85 74 SER A C 1
ATOM 561 O O . SER A 1 76 ? 31.636 -27.616 36.428 1.00 26.54 74 SER A O 1
ATOM 564 N N . SER A 1 77 ? 32.121 -29.778 35.973 1.00 27.03 75 SER A N 1
ATOM 565 C CA . SER A 1 77 ? 32.721 -29.562 34.637 1.00 29.28 75 SER A CA 1
ATOM 566 C C . SER A 1 77 ? 31.641 -29.668 33.565 1.00 26.61 75 SER A C 1
ATOM 567 O O . SER A 1 77 ? 31.950 -29.418 32.404 1.00 27.84 75 SER A O 1
ATOM 570 N N . GLN A 1 78 ? 30.385 -29.925 33.925 1.00 25.89 76 GLN A N 1
ATOM 571 C CA . GLN A 1 78 ? 29.243 -29.966 33.007 1.00 27.26 76 GLN A CA 1
ATOM 572 C C . GLN A 1 78 ? 28.629 -28.556 32.937 1.00 22.71 76 GLN A C 1
ATOM 573 O O . GLN A 1 78 ? 28.530 -27.937 33.969 1.00 24.74 76 GLN A O 1
ATOM 579 N N . GLN A 1 79 ? 28.106 -28.154 31.786 1.00 22.61 77 GLN A N 1
ATOM 580 C CA . GLN A 1 79 ? 27.321 -26.901 31.706 1.00 22.01 77 GLN A CA 1
ATOM 581 C C . GLN A 1 79 ? 26.037 -27.042 32.523 1.00 20.46 77 GLN A C 1
ATOM 582 O O . GLN A 1 79 ? 25.685 -26.124 33.313 1.00 21.56 77 GLN A O 1
ATOM 588 N N . VAL A 1 80 ? 25.314 -28.135 32.323 1.00 20.74 78 VAL A N 1
ATOM 589 C CA . VAL A 1 80 ? 24.021 -28.334 32.990 1.00 19.71 78 VAL A CA 1
ATOM 590 C C . VAL A 1 80 ? 23.896 -29.822 33.273 1.00 18.70 78 VAL A C 1
ATOM 591 O O . VAL A 1 80 ? 24.276 -30.628 32.419 1.00 21.11 78 VAL A O 1
ATOM 595 N N . THR A 1 81 ? 23.402 -30.170 34.448 1.00 19.31 79 THR A N 1
ATOM 596 C CA . THR A 1 81 ? 23.219 -31.582 34.860 1.00 20.73 79 THR A CA 1
ATOM 597 C C . THR A 1 81 ? 21.792 -31.746 35.361 1.00 20.31 79 THR A C 1
ATOM 598 O O . THR A 1 81 ? 21.401 -31.038 36.321 1.00 20.69 79 THR A O 1
ATOM 602 N N . TYR A 1 82 ? 21.061 -32.673 34.766 1.00 22.45 80 TYR A N 1
ATOM 603 C CA . TYR A 1 82 ? 19.670 -32.959 35.183 1.00 24.08 80 TYR A CA 1
ATOM 604 C C . TYR A 1 82 ? 19.223 -34.300 34.615 1.00 24.82 80 TYR A C 1
ATOM 605 O O . TYR A 1 82 ? 19.849 -34.796 33.678 1.00 23.75 80 TYR A O 1
ATOM 614 N N . THR A 1 83 ? 18.131 -34.831 35.171 1.00 24.61 81 THR A N 1
ATOM 615 C CA . THR A 1 83 ? 17.452 -36.027 34.628 1.00 26.05 81 THR A CA 1
ATOM 616 C C . THR A 1 83 ? 16.010 -35.661 34.328 1.00 25.99 81 THR A C 1
ATOM 617 O O . THR A 1 83 ? 15.435 -34.924 35.096 1.00 27.35 81 THR A O 1
ATOM 621 N N . VAL A 1 84 ? 15.507 -36.175 33.222 1.00 24.31 82 VAL A N 1
ATOM 622 C CA . VAL A 1 84 ? 14.058 -36.203 32.913 1.00 25.82 82 VAL A CA 1
ATOM 623 C C . VAL A 1 84 ? 13.686 -37.638 32.481 1.00 26.99 82 VAL A C 1
ATOM 624 O O . VAL A 1 84 ? 14.509 -38.255 31.788 1.00 30.54 82 VAL A O 1
ATOM 628 N N . ALA A 1 85 ? 12.425 -38.009 32.648 1.00 31.70 83 ALA A N 1
ATOM 629 C CA . ALA A 1 85 ? 11.852 -39.285 32.127 1.00 34.70 83 ALA A CA 1
ATOM 630 C C . ALA A 1 85 ? 11.718 -39.252 30.597 1.00 39.79 83 ALA A C 1
ATOM 631 O O . ALA A 1 85 ? 11.983 -40.322 29.978 1.00 38.28 83 ALA A O 1
ATOM 633 N N . ASN A 1 86 ? 11.312 -38.116 29.990 1.00 42.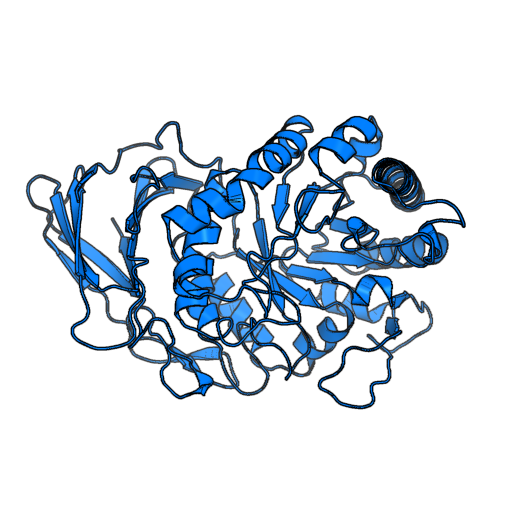83 84 ASN A N 1
ATOM 634 C CA . ASN A 1 86 ? 11.209 -37.931 28.497 1.00 45.41 84 ASN A CA 1
ATOM 635 C C . ASN A 1 86 ? 11.903 -36.635 28.059 1.00 39.66 84 ASN A C 1
ATOM 636 O O . ASN A 1 86 ? 11.838 -35.685 28.837 1.00 41.75 84 ASN A O 1
ATOM 641 N N . ALA A 1 87 ? 12.453 -36.561 26.839 1.00 38.57 85 ALA A N 1
ATOM 642 C CA . ALA A 1 87 ? 13.178 -35.358 26.345 1.00 39.01 85 ALA A CA 1
ATOM 643 C C . ALA A 1 87 ? 12.189 -34.185 26.305 1.00 31.98 85 ALA A C 1
ATOM 644 O O . ALA A 1 87 ? 12.663 -33.008 26.260 1.00 34.05 85 ALA A O 1
ATOM 646 N N . GLY A 1 88 ? 10.887 -34.492 26.297 1.00 30.33 86 GLY A N 1
ATOM 647 C CA . GLY A 1 88 ? 9.782 -33.505 26.232 1.00 29.89 86 GLY A CA 1
ATOM 648 C C . GLY A 1 88 ? 9.517 -32.826 27.574 1.00 27.65 86 GLY A C 1
ATOM 649 O O . GLY A 1 88 ? 8.856 -31.772 27.597 1.00 23.26 86 GLY A O 1
ATOM 650 N N . ASP A 1 89 ? 10.046 -33.354 28.680 1.00 25.49 87 ASP A N 1
ATOM 651 C CA . ASP A 1 89 ? 9.763 -32.804 30.022 1.00 24.67 87 ASP A CA 1
ATOM 652 C C . ASP A 1 89 ? 10.810 -31.736 30.362 1.00 22.61 87 ASP A C 1
ATOM 653 O O . ASP A 1 89 ? 11.948 -31.823 29.873 1.00 24.91 87 ASP A O 1
ATOM 658 N N . ALA A 1 90 ? 10.483 -30.837 31.261 1.00 21.28 88 ALA A N 1
ATOM 659 C CA . ALA A 1 90 ? 11.514 -29.985 31.875 1.00 20.86 88 ALA A CA 1
ATOM 660 C C . ALA A 1 90 ? 11.894 -30.620 33.200 1.00 21.91 88 ALA A C 1
ATOM 661 O O . ALA A 1 90 ? 11.051 -31.207 33.897 1.00 23.52 88 ALA A O 1
ATOM 663 N N . PRO A 1 91 ? 13.172 -30.541 33.606 1.00 20.20 89 PRO A N 1
ATOM 664 C CA . PRO A 1 91 ? 13.571 -31.135 34.890 1.00 21.17 89 PRO A CA 1
ATOM 665 C C . PRO A 1 91 ? 12.957 -30.436 36.111 1.00 22.22 89 PRO A C 1
ATOM 666 O O . PRO A 1 91 ? 12.730 -29.219 36.072 1.00 22.43 89 PRO A O 1
ATOM 670 N N . SER A 1 92 ? 12.715 -31.182 37.200 1.00 23.27 90 SER A N 1
ATOM 671 C CA . SER A 1 92 ? 12.196 -30.609 38.463 1.00 23.63 90 SER A CA 1
ATOM 672 C C . SER A 1 92 ? 13.327 -29.935 39.242 1.00 20.70 90 SER A C 1
ATOM 673 O O . SER A 1 92 ? 13.052 -29.050 40.047 1.00 22.68 90 SER A O 1
ATOM 676 N N . THR A 1 93 ? 14.572 -30.362 39.023 1.00 20.57 91 THR A N 1
ATOM 677 C CA . THR A 1 93 ? 15.771 -29.798 39.666 1.00 22.50 91 THR A CA 1
ATOM 678 C C . THR A 1 93 ? 16.931 -29.936 38.669 1.00 20.28 91 THR A C 1
ATOM 679 O O . THR A 1 93 ? 16.903 -30.809 37.789 1.00 21.08 91 THR A O 1
ATOM 683 N N . LEU A 1 94 ? 17.954 -29.104 38.801 1.00 19.51 92 LEU A N 1
ATOM 684 C CA . LEU A 1 94 ? 19.173 -29.205 37.986 1.00 20.02 92 LEU A CA 1
ATOM 685 C C . LEU A 1 94 ? 20.300 -28.455 38.684 1.00 20.16 92 LEU A C 1
ATOM 686 O O . LEU A 1 94 ? 20.029 -27.614 39.563 1.00 19.18 92 LEU A O 1
ATOM 691 N N . THR A 1 95 ? 21.522 -28.761 38.283 1.00 18.48 93 THR A N 1
ATOM 692 C CA . THR A 1 95 ? 22.692 -27.927 38.588 1.00 18.82 93 THR A CA 1
ATOM 693 C C . THR A 1 95 ? 23.277 -27.408 37.271 1.00 19.40 93 THR A C 1
ATOM 694 O O . THR A 1 95 ? 22.972 -27.959 36.192 1.00 18.47 93 THR A O 1
ATOM 698 N N . PHE A 1 96 ? 24.067 -26.347 37.386 1.00 20.06 94 PHE A N 1
ATOM 699 C CA . PHE A 1 96 ? 24.847 -25.782 36.264 1.00 19.34 94 PHE A CA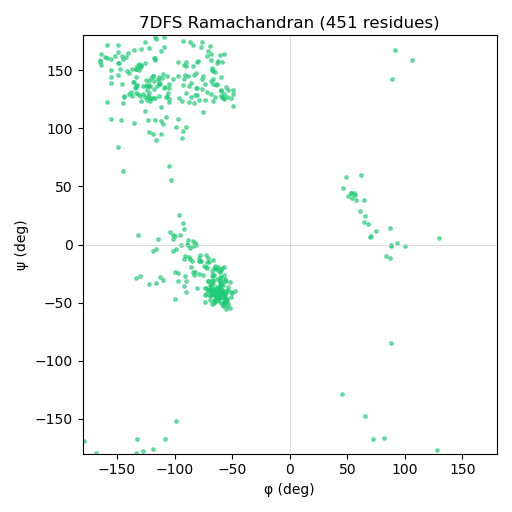 1
ATOM 700 C C . PHE A 1 96 ? 26.248 -25.498 36.794 1.00 19.27 94 PHE A C 1
ATOM 701 O O . PHE A 1 96 ? 26.382 -24.998 37.918 1.00 18.56 94 PHE A O 1
ATOM 709 N N . GLY A 1 97 ? 27.240 -25.795 35.967 1.00 18.29 95 GLY A N 1
ATOM 710 C CA . GLY A 1 97 ? 28.640 -25.474 36.277 1.00 19.05 95 GLY A CA 1
ATOM 711 C C . GLY A 1 97 ? 29.004 -24.060 35.845 1.00 19.25 95 GLY A C 1
ATOM 712 O O . GLY A 1 97 ? 28.280 -23.364 35.127 1.00 18.85 95 GLY A O 1
ATOM 713 N N . PRO A 1 98 ? 30.221 -23.600 36.184 1.00 19.72 96 PRO A N 1
ATOM 714 C CA . PRO A 1 98 ? 30.718 -22.337 35.660 1.00 19.57 96 PRO A CA 1
ATOM 715 C C . PRO A 1 98 ? 30.728 -22.303 34.131 1.00 18.03 96 PRO A C 1
ATOM 716 O O . PRO A 1 98 ? 30.552 -21.170 33.585 1.00 19.03 96 PRO A O 1
ATOM 720 N N . SER A 1 99 ? 30.901 -23.435 33.457 1.00 18.15 97 SER A N 1
ATOM 721 C CA . SER A 1 99 ? 30.947 -23.500 31.973 1.00 19.67 97 SER A CA 1
ATOM 722 C C . SER A 1 99 ? 29.582 -23.104 31.388 1.00 19.30 97 SER A C 1
ATOM 723 O O . SER A 1 99 ? 29.520 -22.758 30.207 1.00 18.94 97 SER A O 1
ATOM 726 N N . PHE A 1 100 ? 28.507 -23.131 32.171 1.00 19.48 98 PHE A N 1
ATOM 727 C CA . PHE A 1 100 ? 27.207 -22.606 31.670 1.00 18.07 98 PHE A CA 1
ATOM 728 C C . PHE A 1 100 ? 27.348 -21.120 31.352 1.00 18.37 98 PHE A C 1
ATOM 729 O O . PHE A 1 100 ? 26.982 -20.680 30.236 1.00 18.51 98 PHE A O 1
ATOM 737 N N . MET A 1 101 ? 27.934 -20.350 32.299 1.00 17.83 99 MET A N 1
ATOM 738 C CA . MET A 1 101 ? 28.165 -18.914 32.091 1.00 17.73 99 MET A CA 1
ATOM 739 C C . MET A 1 101 ? 29.214 -18.738 30.974 1.00 17.15 99 MET A C 1
ATOM 740 O O . MET A 1 101 ? 29.106 -17.797 30.185 1.00 17.75 99 MET A O 1
ATOM 745 N N . SER A 1 102 ? 30.243 -19.578 30.942 1.00 17.66 100 SER A N 1
ATOM 746 C CA . SER A 1 102 ? 31.270 -19.438 29.879 1.00 17.47 100 SER A CA 1
ATOM 747 C C . SER A 1 102 ? 30.592 -19.570 28.512 1.00 18.43 100 SER A C 1
ATOM 748 O O . SER A 1 102 ? 30.946 -18.858 27.576 1.00 18.92 100 SER A O 1
ATOM 751 N N . LEU A 1 103 ? 29.686 -20.545 28.366 1.00 17.88 101 LEU A N 1
ATOM 752 C CA . LEU A 1 103 ? 28.980 -20.756 27.086 1.00 16.92 101 LEU A CA 1
ATOM 753 C C . LEU A 1 103 ? 28.176 -19.491 26.723 1.00 17.54 101 LEU A C 1
ATOM 754 O O . LEU A 1 103 ? 28.248 -19.017 25.580 1.00 17.25 101 LEU A O 1
ATOM 759 N N . ALA A 1 104 ? 27.463 -18.915 27.676 1.00 17.85 102 ALA A N 1
ATOM 760 C CA . ALA A 1 104 ? 26.744 -17.646 27.456 1.00 17.29 102 ALA A CA 1
ATOM 761 C C . ALA A 1 104 ? 27.753 -16.554 27.065 1.00 16.76 102 ALA A C 1
ATOM 762 O O . ALA A 1 104 ? 27.467 -15.735 26.228 1.00 16.44 102 ALA A O 1
ATOM 764 N N . GLY A 1 105 ? 28.968 -16.643 27.613 1.00 18.62 103 GLY A N 1
ATOM 765 C CA . GLY A 1 105 ? 30.023 -15.651 27.349 1.00 19.11 103 GLY A CA 1
ATOM 766 C C . GLY A 1 105 ? 30.610 -15.774 25.951 1.00 20.81 103 GLY A C 1
ATOM 767 O O . GLY A 1 105 ? 31.373 -14.878 25.534 1.00 21.62 103 GLY A O 1
ATOM 768 N N . THR A 1 106 ? 30.277 -16.814 25.215 1.00 18.54 104 THR A N 1
ATOM 769 C CA . THR A 1 106 ? 30.705 -16.924 23.806 1.00 18.00 104 THR A CA 1
ATOM 770 C C . THR A 1 106 ? 29.831 -16.062 22.906 1.00 18.34 104 THR A C 1
ATOM 771 O O . THR A 1 106 ? 30.178 -15.871 21.709 1.00 18.56 104 THR A O 1
ATOM 775 N N . TYR A 1 107 ? 28.699 -15.588 23.392 1.00 15.86 105 TYR A N 1
ATOM 776 C CA . TYR A 1 107 ? 27.781 -14.783 22.569 1.00 17.04 105 TYR A CA 1
ATOM 777 C C . TYR A 1 107 ? 28.251 -13.332 22.516 1.00 17.80 105 TYR A C 1
ATOM 778 O O . TYR A 1 107 ? 28.511 -12.753 23.564 1.00 21.44 105 TYR A O 1
ATOM 787 N N . ALA A 1 108 ? 28.256 -12.723 21.326 1.00 18.87 106 ALA A N 1
ATOM 788 C CA . ALA A 1 108 ? 28.761 -11.343 21.178 1.00 21.00 106 ALA A CA 1
ATOM 789 C C . ALA A 1 108 ? 27.685 -10.311 21.521 1.00 20.91 106 ALA A C 1
ATOM 790 O O . ALA A 1 108 ? 28.037 -9.170 21.860 1.00 23.21 106 ALA A O 1
ATOM 792 N N . GLY A 1 109 ? 26.406 -10.662 21.421 1.00 18.62 107 GLY A N 1
ATOM 793 C CA . GLY A 1 109 ? 25.298 -9.761 21.741 1.00 17.90 107 GLY A CA 1
ATOM 794 C C . GLY A 1 109 ? 25.124 -9.638 23.235 1.00 17.65 107 GLY A C 1
ATOM 795 O O . GLY A 1 109 ? 25.800 -10.369 24.005 1.00 17.85 107 GLY A O 1
ATOM 796 N N . GLN A 1 110 ? 24.292 -8.708 23.663 1.00 17.12 108 GLN A N 1
ATOM 797 C CA . GLN A 1 110 ? 24.062 -8.484 25.101 1.00 17.46 108 GLN A CA 1
ATOM 798 C C . GLN A 1 110 ? 23.413 -9.719 25.709 1.00 17.82 108 GLN A C 1
ATOM 799 O O . GLN A 1 110 ? 22.444 -10.278 25.093 1.00 18.21 108 GLN A O 1
ATOM 805 N N . VAL A 1 111 ? 23.880 -10.106 26.885 1.00 16.88 109 VAL A N 1
ATOM 806 C CA . VAL A 1 111 ? 23.400 -11.350 27.545 1.00 16.04 109 VAL A CA 1
ATOM 807 C C . VAL A 1 111 ? 22.795 -11.014 28.903 1.00 17.78 109 VAL A C 1
ATOM 808 O O . VAL A 1 111 ? 23.445 -10.353 29.727 1.00 17.23 109 VAL A O 1
ATOM 812 N N . THR A 1 112 ? 21.555 -11.444 29.143 1.00 16.65 110 THR A N 1
ATOM 813 C CA . THR A 1 112 ? 20.946 -11.410 30.485 1.00 15.54 110 THR A CA 1
ATOM 814 C C . THR A 1 112 ? 20.842 -12.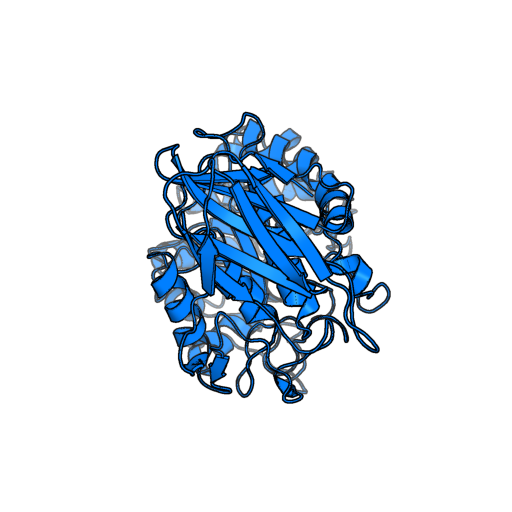843 30.988 1.00 16.90 110 THR A C 1
ATOM 815 O O . THR A 1 112 ? 20.456 -13.748 30.200 1.00 17.60 110 THR A O 1
ATOM 819 N N . ILE A 1 113 ? 21.230 -13.052 32.235 1.00 16.44 111 ILE A N 1
ATOM 820 C CA . ILE A 1 113 ? 21.158 -14.400 32.822 1.00 16.12 111 ILE A CA 1
ATOM 821 C C . ILE A 1 113 ? 20.332 -14.339 34.079 1.00 17.13 111 ILE A C 1
ATOM 822 O O . ILE A 1 113 ? 20.514 -13.405 34.876 1.00 17.14 111 ILE A O 1
ATOM 827 N N . GLY A 1 114 ? 19.461 -15.333 34.250 1.00 17.21 112 GLY A N 1
ATOM 828 C CA . GLY A 1 114 ? 18.589 -15.385 35.418 1.00 17.35 112 GLY A CA 1
ATOM 829 C C . GLY A 1 114 ? 19.026 -16.439 36.411 1.00 16.41 112 GLY A C 1
ATOM 830 O O . GLY A 1 114 ? 19.164 -17.593 35.994 1.00 17.27 112 GLY A O 1
ATOM 831 N N . PHE A 1 115 ? 19.143 -16.061 37.687 1.00 17.49 113 PHE A N 1
ATOM 832 C CA . PHE A 1 115 ? 19.521 -17.021 38.737 1.00 18.37 113 PHE A CA 1
ATOM 833 C C . PHE A 1 115 ? 18.375 -17.174 39.731 1.00 19.27 113 PHE A C 1
ATOM 834 O O . PHE A 1 115 ? 17.312 -16.558 39.591 1.00 18.26 113 PHE A O 1
ATOM 842 N N . ASN A 1 116 ? 18.617 -18.074 40.672 1.00 20.44 114 ASN A N 1
ATOM 843 C CA . ASN A 1 116 ? 17.579 -18.658 41.542 1.00 19.44 114 ASN A CA 1
ATOM 844 C C . ASN A 1 116 ? 17.384 -17.779 42.756 1.00 20.99 114 ASN A C 1
ATOM 845 O O . ASN A 1 116 ? 18.344 -17.569 43.506 1.00 22.61 114 ASN A O 1
ATOM 850 N N . ARG A 1 117 ? 16.160 -17.311 42.979 1.00 19.65 115 ARG A N 1
ATOM 851 C CA . ARG A 1 117 ? 15.800 -16.717 44.289 1.00 20.85 115 ARG A CA 1
ATOM 852 C C . ARG A 1 117 ? 14.781 -17.598 45.032 1.00 20.74 115 ARG A C 1
ATOM 853 O O . ARG A 1 117 ? 14.749 -17.515 46.295 1.00 21.50 115 ARG A O 1
ATOM 861 N N . ARG A 1 118 ? 13.959 -18.361 44.344 1.00 20.56 116 ARG A N 1
ATOM 862 C CA . ARG A 1 118 ? 12.871 -19.142 45.007 1.00 21.59 116 ARG A CA 1
ATOM 863 C C . ARG A 1 118 ? 13.452 -20.041 46.100 1.00 21.32 116 ARG A C 1
ATOM 864 O O . ARG A 1 118 ? 12.765 -20.238 47.170 1.00 21.94 116 ARG A O 1
ATOM 872 N N . LEU A 1 119 ? 14.611 -20.669 45.881 1.00 22.06 117 LEU A N 1
ATOM 873 C CA . LEU A 1 119 ? 15.162 -21.641 46.876 1.00 21.98 117 LEU A CA 1
ATOM 874 C C . LEU A 1 119 ? 15.929 -20.943 48.022 1.00 23.66 117 LEU A C 1
ATOM 875 O O . LEU A 1 119 ? 16.415 -21.702 48.934 1.00 25.54 117 LEU A O 1
ATOM 880 N N . ASN A 1 120 ? 16.006 -19.617 48.043 1.00 22.74 118 ASN A N 1
ATOM 881 C CA . ASN A 1 120 ? 16.622 -18.836 49.142 1.00 24.82 118 ASN A CA 1
ATOM 882 C C . ASN A 1 120 ? 18.046 -19.326 49.425 1.00 27.89 118 ASN A C 1
ATOM 883 O O . ASN A 1 120 ? 18.392 -19.555 50.618 1.00 30.16 118 ASN A O 1
ATOM 888 N N . ASN A 1 121 ? 18.827 -19.560 48.384 1.00 23.60 119 ASN A N 1
ATOM 889 C CA . ASN A 1 121 ? 20.249 -19.970 48.470 1.00 24.15 119 ASN A CA 1
ATOM 890 C C . ASN A 1 121 ? 21.048 -18.723 48.101 1.00 22.78 119 ASN A C 1
ATOM 891 O O . ASN A 1 121 ? 21.620 -18.677 46.979 1.00 24.09 119 ASN A O 1
ATOM 896 N N . LEU A 1 122 ? 21.013 -17.696 48.954 1.00 23.22 120 LEU A N 1
ATOM 897 C CA . LEU A 1 122 ? 21.586 -16.384 48.593 1.00 23.15 120 LEU A CA 1
ATOM 898 C C . LEU A 1 122 ? 23.087 -16.493 48.309 1.00 23.42 120 LEU A C 1
ATOM 899 O O . LEU A 1 122 ? 23.553 -15.962 47.297 1.00 22.64 120 LEU A O 1
ATOM 904 N N . ALA A 1 123 ? 23.867 -17.200 49.121 1.00 24.35 121 ALA A N 1
ATOM 905 C CA . ALA A 1 123 ? 25.319 -17.328 48.875 1.00 23.52 121 ALA A CA 1
ATOM 906 C C . ALA A 1 123 ? 25.599 -18.017 47.535 1.00 23.44 121 ALA A C 1
ATOM 907 O O . ALA A 1 123 ? 26.534 -17.628 46.833 1.00 22.66 121 ALA A O 1
ATOM 909 N N . ASN A 1 124 ? 24.802 -19.013 47.210 1.00 20.75 122 ASN A N 1
ATOM 910 C CA . ASN A 1 124 ? 24.968 -19.740 45.930 1.00 20.52 122 ASN A CA 1
ATOM 911 C C . ASN A 1 124 ? 24.689 -18.783 44.766 1.00 22.55 122 ASN A C 1
ATOM 912 O O . ASN A 1 124 ? 25.467 -18.783 43.807 1.00 20.63 122 ASN A O 1
ATOM 917 N N . THR A 1 125 ? 23.574 -18.048 44.813 1.00 21.16 123 THR A N 1
ATOM 918 C CA . THR A 1 125 ? 23.263 -17.078 43.739 1.00 20.55 123 THR A CA 1
ATOM 919 C C . THR A 1 125 ? 24.334 -15.965 43.651 1.00 21.94 123 THR A C 1
ATOM 920 O O . THR A 1 125 ? 24.676 -15.541 42.552 1.00 23.41 123 THR A O 1
ATOM 924 N N . VAL A 1 126 ? 24.854 -15.450 44.778 1.00 22.35 124 VAL A N 1
ATOM 925 C CA . VAL A 1 126 ? 25.958 -14.460 44.715 1.00 22.51 124 VAL A CA 1
ATOM 926 C C . VAL A 1 126 ? 27.145 -15.093 43.971 1.00 20.53 124 VAL A C 1
ATOM 927 O O . VAL A 1 126 ? 27.784 -14.403 43.127 1.00 21.25 124 VAL A O 1
ATOM 931 N N . ALA A 1 127 ? 27.498 -16.344 44.290 1.00 20.97 125 ALA A N 1
ATOM 932 C CA . ALA A 1 127 ? 28.651 -17.015 43.646 1.00 20.24 125 ALA A CA 1
ATOM 933 C C . ALA A 1 127 ? 28.388 -17.188 42.122 1.00 21.60 125 ALA A C 1
ATOM 934 O O . ALA A 1 127 ? 29.274 -16.902 41.319 1.00 21.17 125 ALA A O 1
ATOM 936 N N . ALA A 1 128 ? 27.172 -17.531 41.734 1.00 20.59 126 ALA A N 1
ATOM 937 C CA . ALA A 1 128 ? 26.814 -17.654 40.304 1.00 18.90 126 ALA A CA 1
ATOM 938 C C . ALA A 1 128 ? 26.921 -16.289 39.614 1.00 19.79 126 ALA A C 1
ATOM 939 O O . ALA A 1 128 ? 27.431 -16.225 38.512 1.00 19.99 126 ALA A O 1
ATOM 941 N N . ALA A 1 129 ? 26.465 -15.217 40.243 1.00 19.06 127 ALA A N 1
ATOM 942 C CA . ALA A 1 129 ? 26.530 -13.825 39.732 1.00 19.81 127 ALA A CA 1
ATOM 943 C C . ALA A 1 129 ? 27.989 -13.408 39.543 1.00 20.49 127 ALA A C 1
ATOM 944 O O . ALA A 1 129 ? 28.329 -12.853 38.503 1.00 21.25 127 ALA A O 1
ATOM 946 N N . SER A 1 130 ? 28.844 -13.705 40.521 1.00 22.21 128 SER A N 1
ATOM 947 C CA . SER A 1 130 ? 30.279 -13.378 40.411 1.00 21.68 128 SER A CA 1
ATOM 948 C C . SER A 1 130 ? 30.863 -14.093 39.192 1.00 22.88 128 SER A C 1
ATOM 949 O O . SER A 1 130 ? 31.616 -13.459 38.390 1.00 21.57 128 SER A O 1
ATOM 952 N N . LYS A 1 131 ? 30.532 -15.379 39.011 1.00 21.37 129 LYS A N 1
ATOM 953 C CA . LYS A 1 131 ? 31.059 -16.159 37.876 1.00 20.96 129 LYS A CA 1
ATOM 954 C C . LYS A 1 131 ? 30.537 -15.557 36.562 1.00 19.71 129 LYS A C 1
ATOM 955 O O . LYS A 1 131 ? 31.271 -15.517 35.608 1.00 20.17 129 LYS A O 1
ATOM 961 N N . ALA A 1 132 ? 29.273 -15.165 36.504 1.00 19.92 130 ALA A N 1
ATOM 962 C CA . ALA A 1 132 ? 28.675 -14.542 35.308 1.00 19.54 130 ALA A CA 1
ATOM 963 C C . ALA A 1 132 ? 29.490 -13.303 34.924 1.00 19.74 130 ALA A C 1
ATOM 964 O O . ALA A 1 132 ? 29.810 -13.131 33.758 1.00 18.74 130 ALA A O 1
ATOM 966 N N . VAL A 1 133 ? 29.787 -12.424 35.893 1.00 19.91 131 VAL A N 1
ATOM 967 C CA . VAL A 1 133 ? 30.544 -11.183 35.596 1.00 20.86 131 VAL A CA 1
ATOM 968 C C . VAL A 1 133 ? 31.934 -11.561 35.051 1.00 22.26 131 VAL A C 1
ATOM 969 O O . VAL A 1 133 ? 32.406 -10.896 34.116 1.00 23.54 131 VAL A O 1
ATOM 973 N N . ASN A 1 134 ? 32.554 -12.598 35.618 1.00 22.79 132 ASN A N 1
ATOM 974 C CA . ASN A 1 134 ? 33.908 -13.022 35.215 1.00 24.65 132 ASN A CA 1
ATOM 975 C C . ASN A 1 134 ? 33.886 -13.600 33.789 1.00 23.32 132 ASN A C 1
ATOM 976 O O . ASN A 1 134 ? 34.767 -13.260 32.984 1.00 25.22 132 ASN A O 1
ATOM 981 N N . GLU A 1 135 ? 32.852 -14.358 33.432 1.00 21.58 133 GLU A N 1
ATOM 982 C CA . GLU A 1 135 ? 32.845 -15.186 32.211 1.00 20.91 133 GLU A CA 1
ATOM 983 C C . GLU A 1 135 ? 32.142 -14.526 31.016 1.00 21.33 133 GLU A C 1
ATOM 984 O O . GLU A 1 135 ? 32.362 -15.015 29.902 1.00 22.00 133 GLU A O 1
ATOM 990 N N . ILE A 1 136 ? 31.206 -13.591 31.240 1.00 20.76 134 ILE A N 1
ATOM 991 C CA . ILE A 1 136 ? 30.345 -13.047 30.163 1.00 18.90 134 ILE A CA 1
ATOM 992 C C . ILE A 1 136 ? 30.688 -11.574 29.900 1.00 20.58 134 ILE A C 1
ATOM 993 O O . ILE A 1 136 ? 30.212 -10.701 30.597 1.00 20.15 134 ILE A O 1
ATOM 998 N N . ASN A 1 137 ? 31.550 -11.331 28.912 1.00 20.63 135 ASN A N 1
ATOM 999 C CA . ASN A 1 137 ? 32.056 -9.976 28.598 1.00 22.42 135 ASN A CA 1
ATOM 1000 C C . ASN A 1 137 ? 30.894 -9.065 28.232 1.00 23.24 135 ASN A C 1
ATOM 1001 O O . ASN A 1 137 ? 30.953 -7.866 28.494 1.00 22.32 135 ASN A O 1
ATOM 1006 N N . SER A 1 138 ? 29.881 -9.617 27.550 1.00 21.25 136 SER A N 1
ATOM 1007 C CA . SER A 1 138 ? 28.710 -8.848 27.059 1.00 18.75 136 SER A CA 1
ATOM 1008 C C . SER A 1 138 ? 27.538 -8.956 28.042 1.00 18.13 136 SER A C 1
ATOM 1009 O O . SER A 1 138 ? 26.387 -8.677 27.665 1.00 17.93 136 SER A O 1
ATOM 1012 N N . LEU A 1 139 ? 27.840 -9.209 29.306 1.00 19.44 137 LEU A N 1
ATOM 1013 C CA . LEU A 1 139 ? 26.777 -9.318 30.333 1.00 18.07 137 LEU A CA 1
ATOM 1014 C C . LEU A 1 139 ? 26.021 -7.999 30.393 1.00 18.10 137 LEU A C 1
ATOM 1015 O O . LEU A 1 139 ? 26.635 -6.909 30.531 1.00 18.47 137 LEU A O 1
ATOM 1020 N N . HIS A 1 140 ? 24.701 -8.058 30.281 1.00 18.17 138 HIS A N 1
ATOM 1021 C CA . HIS A 1 140 ? 23.815 -6.890 30.318 1.00 17.96 138 HIS A CA 1
ATOM 1022 C C . HIS A 1 140 ? 23.204 -6.749 31.711 1.00 17.81 138 HIS A C 1
ATOM 1023 O O . HIS A 1 140 ? 23.103 -5.605 32.238 1.00 19.14 138 HIS A O 1
ATOM 1030 N N . ALA A 1 141 ? 22.696 -7.863 32.246 1.00 17.10 139 ALA A N 1
ATOM 1031 C CA . ALA A 1 141 ? 21.944 -7.836 33.510 1.00 17.32 139 ALA A CA 1
ATOM 1032 C C . ALA A 1 141 ? 21.823 -9.244 34.050 1.00 16.52 139 ALA A C 1
ATOM 1033 O O . ALA A 1 141 ? 22.032 -10.232 33.302 1.00 16.92 139 ALA A O 1
ATOM 1035 N N . ILE A 1 142 ? 21.570 -9.286 35.343 1.00 16.65 140 ILE A N 1
ATOM 1036 C CA . ILE A 1 142 ? 21.342 -10.558 36.081 1.00 17.68 140 ILE A CA 1
ATOM 1037 C C . ILE A 1 142 ? 19.983 -10.460 36.748 1.00 17.67 140 ILE A C 1
ATOM 1038 O O . ILE A 1 142 ? 19.722 -9.498 37.487 1.00 17.25 140 ILE A O 1
ATOM 1043 N N . GLU A 1 143 ? 19.106 -11.451 36.540 1.00 17.37 141 GLU A N 1
ATOM 1044 C CA . GLU A 1 143 ? 17.839 -11.566 37.294 1.00 16.18 141 GLU A CA 1
ATOM 1045 C C . GLU A 1 143 ? 18.089 -12.369 38.579 1.00 16.23 141 GLU A C 1
ATOM 1046 O O . GLU A 1 143 ? 18.849 -13.396 38.590 1.00 17.75 141 GLU A O 1
ATOM 1052 N N . LEU A 1 144 ? 17.373 -11.971 39.608 1.00 18.05 142 LEU A N 1
ATOM 1053 C CA . LEU A 1 144 ? 17.346 -12.711 40.897 1.00 17.04 142 LEU A CA 1
ATOM 1054 C C . LEU A 1 144 ? 15.912 -13.195 41.064 1.00 17.47 142 LEU A C 1
ATOM 1055 O O . LEU A 1 144 ? 15.101 -12.535 41.701 1.00 18.32 142 LEU A O 1
ATOM 1060 N N . GLY A 1 145 ? 15.664 -14.390 40.538 1.00 18.94 143 GLY A N 1
ATOM 1061 C CA . GLY A 1 145 ? 14.326 -14.977 40.532 1.00 19.84 143 GLY A CA 1
ATOM 1062 C C . GLY A 1 145 ? 13.530 -14.593 39.302 1.00 19.13 143 GLY A C 1
ATOM 1063 O O . GLY A 1 145 ? 13.563 -13.434 38.857 1.00 19.83 143 GLY A O 1
ATOM 1064 N N . ASN A 1 146 ? 12.775 -15.562 38.841 1.00 18.70 144 ASN A N 1
ATOM 1065 C CA . ASN A 1 146 ? 11.852 -15.483 37.684 1.00 18.10 144 ASN A CA 1
ATOM 1066 C C . ASN A 1 146 ? 10.412 -15.466 38.181 1.00 18.79 144 ASN A C 1
ATOM 1067 O O . ASN A 1 146 ? 10.060 -16.342 38.940 1.00 18.10 144 ASN A O 1
ATOM 1072 N N . GLU A 1 147 ? 9.598 -14.509 37.764 1.00 17.51 145 GLU A N 1
ATOM 1073 C CA . GLU A 1 147 ? 8.133 -14.530 38.067 1.00 18.30 145 GLU A CA 1
ATOM 1074 C C . GLU A 1 147 ? 7.902 -14.800 39.550 1.00 18.26 145 GLU A C 1
ATOM 1075 O O . GLU A 1 147 ? 7.174 -15.733 39.919 1.00 18.70 145 GLU A O 1
ATOM 1081 N N . PRO A 1 148 ? 8.452 -13.958 40.429 1.00 18.84 146 PRO A N 1
ATOM 1082 C CA . PRO A 1 148 ? 8.263 -14.204 41.867 1.00 19.52 146 PRO A CA 1
ATOM 1083 C C . PRO A 1 148 ? 6.803 -14.037 42.319 1.00 23.36 146 PRO A C 1
ATOM 1084 O O . PRO A 1 148 ? 6.443 -14.476 43.400 1.00 21.48 146 PRO A O 1
ATOM 1088 N N . ASN A 1 149 ? 5.968 -13.446 41.482 1.00 20.32 147 ASN A N 1
ATOM 1089 C CA . ASN A 1 149 ? 4.499 -13.414 41.687 1.00 21.30 147 ASN A CA 1
ATOM 1090 C C . ASN A 1 149 ? 3.921 -14.819 41.764 1.00 21.83 147 ASN A C 1
ATOM 1091 O O . ASN A 1 149 ? 2.806 -14.949 42.307 1.00 26.71 147 ASN A O 1
ATOM 1096 N N . PHE A 1 150 ? 4.601 -15.840 41.258 1.00 20.83 148 PHE A N 1
ATOM 1097 C CA . PHE A 1 150 ? 4.073 -17.217 41.347 1.00 21.96 148 PHE A CA 1
ATOM 1098 C C . PHE A 1 150 ? 4.703 -17.993 42.506 1.00 25.29 148 PHE A C 1
ATOM 1099 O O . PHE A 1 150 ? 4.321 -19.180 42.692 1.00 26.65 148 PHE A O 1
ATOM 1107 N N . PHE A 1 151 ? 5.661 -17.433 43.226 1.00 23.37 149 PHE A N 1
ATOM 1108 C CA . PHE A 1 151 ? 6.200 -18.103 44.433 1.00 23.86 149 PHE A CA 1
ATOM 1109 C C . PHE A 1 151 ? 5.055 -18.213 45.443 1.00 24.51 149 PHE A C 1
ATOM 1110 O O . PHE A 1 151 ? 4.130 -17.404 45.382 1.00 25.81 149 PHE A O 1
ATOM 1118 N N . SER A 1 152 ? 5.139 -19.162 46.357 1.00 27.15 150 SER A N 1
ATOM 1119 C CA . SER A 1 152 ? 4.100 -19.317 47.418 1.00 29.87 150 SER A CA 1
ATOM 1120 C C . SER A 1 152 ? 4.727 -19.309 48.819 1.00 30.64 150 SER A C 1
ATOM 1121 O O . SER A 1 152 ? 5.977 -19.361 48.971 1.00 26.36 150 SER A O 1
ATOM 1124 N N . GLY A 1 153 ? 3.880 -19.327 49.853 1.00 32.38 151 GLY A N 1
ATOM 1125 C CA . GLY A 1 153 ? 4.344 -19.491 51.242 1.00 32.09 151 GLY A CA 1
ATOM 1126 C C . GLY A 1 153 ? 5.103 -20.800 51.450 1.00 30.53 151 GLY A C 1
ATOM 1127 O O . GLY A 1 153 ? 5.864 -20.879 52.426 1.00 37.10 151 GLY A O 1
ATOM 1128 N N . SER A 1 154 ? 4.899 -21.796 50.598 1.00 29.57 152 SER A N 1
ATOM 1129 C CA . SER A 1 154 ? 5.589 -23.114 50.624 1.00 29.08 152 SER A CA 1
ATOM 1130 C C . SER A 1 154 ? 7.056 -22.987 50.171 1.00 32.79 152 SER A C 1
ATOM 1131 O O . SER A 1 154 ? 7.801 -23.923 50.422 1.00 35.41 152 SER A O 1
ATOM 1134 N N . ASP A 1 155 ? 7.437 -21.932 49.447 1.00 28.59 153 ASP A N 1
ATOM 1135 C CA . ASP A 1 155 ? 8.803 -21.839 48.871 1.00 26.36 153 ASP A CA 1
ATOM 1136 C C . ASP A 1 155 ? 9.779 -21.356 49.928 1.00 26.67 153 ASP A C 1
ATOM 1137 O O . ASP A 1 155 ? 9.453 -20.523 50.767 1.00 25.89 153 ASP A O 1
ATOM 1142 N N . PRO A 1 156 ? 11.044 -21.817 49.869 1.00 27.80 154 PRO A N 1
ATOM 1143 C CA . PRO A 1 156 ? 12.034 -21.385 50.846 1.00 28.30 154 PRO A CA 1
ATOM 1144 C C . PRO A 1 156 ? 12.111 -19.865 50.999 1.00 28.29 154 PRO A C 1
ATOM 1145 O O . PRO A 1 156 ? 12.249 -19.407 52.119 1.00 27.11 154 PRO A O 1
ATOM 1149 N N . ILE A 1 157 ? 12.028 -19.089 49.883 1.00 26.90 155 ILE A N 1
ATOM 1150 C CA . ILE A 1 157 ? 12.188 -17.612 49.915 1.00 24.53 155 ILE A CA 1
ATOM 1151 C C . ILE A 1 157 ? 11.112 -16.972 50.819 1.00 24.99 155 ILE A C 1
ATOM 1152 O O . ILE A 1 157 ? 11.350 -15.907 51.322 1.00 26.08 155 ILE A O 1
ATOM 1157 N N . ALA A 1 158 ? 9.940 -17.586 50.980 1.00 28.13 156 ALA A N 1
ATOM 1158 C CA . ALA A 1 158 ? 8.853 -16.978 51.791 1.00 28.67 156 ALA A CA 1
ATOM 1159 C C . ALA A 1 158 ? 9.175 -17.081 53.298 1.00 30.41 156 ALA A C 1
ATOM 1160 O O . ALA A 1 158 ? 8.566 -16.319 54.086 1.00 30.86 156 ALA A O 1
ATOM 1162 N N . GLN A 1 159 ? 10.094 -17.971 53.667 1.00 29.99 157 GLN A N 1
ATOM 1163 C CA . GLN A 1 159 ? 10.632 -18.077 55.059 1.00 35.15 157 GLN A CA 1
ATOM 1164 C C . GLN A 1 159 ? 9.482 -18.288 56.045 1.00 36.60 157 GLN A C 1
ATOM 1165 O O . GLN A 1 159 ? 9.490 -17.630 57.104 1.00 38.14 157 GLN A O 1
ATOM 1171 N N . GLY A 1 160 ? 8.545 -19.166 55.695 1.00 36.01 158 GLY A N 1
ATOM 1172 C CA . GLY A 1 160 ? 7.400 -19.548 56.545 1.00 38.36 158 GLY A CA 1
ATOM 1173 C C . GLY A 1 160 ? 6.363 -18.449 56.731 1.00 43.64 158 GLY A C 1
ATOM 1174 O O . GLY A 1 160 ? 5.435 -18.649 57.544 1.00 45.02 158 GLY A O 1
ATOM 1175 N N . SER A 1 161 ? 6.469 -17.316 56.042 1.00 40.68 159 SER A N 1
ATOM 1176 C CA . SER A 1 161 ? 5.436 -16.249 56.078 1.00 37.93 159 SER A CA 1
ATOM 1177 C C . SER A 1 161 ? 4.742 -16.149 54.711 1.00 39.10 159 SER A C 1
ATOM 1178 O O . SER A 1 161 ? 5.216 -16.752 53.732 1.00 34.92 159 SER A O 1
ATOM 1181 N N . SER A 1 162 ? 3.623 -15.438 54.647 1.00 35.80 160 SER A N 1
ATOM 1182 C CA . SER A 1 162 ? 2.841 -15.306 53.399 1.00 34.85 160 SER A CA 1
ATOM 1183 C C . SER A 1 162 ? 3.717 -14.577 52.369 1.00 27.62 160 SER A C 1
ATOM 1184 O O . SER A 1 162 ? 4.438 -13.619 52.697 1.00 31.08 160 SER A O 1
ATOM 1187 N N . TRP A 1 163 ? 3.662 -15.053 51.145 1.00 28.53 161 TRP A N 1
ATOM 1188 C CA . TRP A 1 163 ? 4.407 -14.401 50.051 1.00 26.34 161 TRP A CA 1
ATOM 1189 C C . TRP A 1 163 ? 3.498 -13.384 49.368 1.00 26.62 161 TRP A C 1
ATOM 1190 O O . TRP A 1 163 ? 2.661 -13.770 48.560 1.00 33.34 161 TRP A O 1
ATOM 1201 N N . THR A 1 164 ? 3.632 -12.132 49.737 1.00 24.25 162 THR A N 1
ATOM 1202 C CA . THR A 1 164 ? 2.838 -10.991 49.256 1.00 25.02 162 THR A CA 1
ATOM 1203 C C . THR A 1 164 ? 3.729 -10.114 48.358 1.00 24.29 162 THR A C 1
ATOM 1204 O O . THR A 1 164 ? 4.957 -10.311 48.342 1.00 22.87 162 THR A O 1
ATOM 1208 N N . ALA A 1 165 ? 3.126 -9.152 47.663 1.00 22.83 163 ALA A N 1
ATOM 1209 C CA . ALA A 1 165 ? 3.894 -8.160 46.869 1.00 23.16 163 ALA A CA 1
ATOM 1210 C C . ALA A 1 165 ? 4.927 -7.481 47.758 1.00 24.99 163 ALA A C 1
ATOM 1211 O O . ALA A 1 165 ? 6.096 -7.373 47.373 1.00 22.35 163 ALA A O 1
ATOM 1213 N N . SER A 1 166 ? 4.539 -7.001 48.946 1.00 24.04 164 SER A N 1
ATOM 1214 C CA . SER A 1 166 ? 5.509 -6.340 49.863 1.00 27.13 164 SER A CA 1
ATOM 1215 C C . SER A 1 166 ? 6.635 -7.293 50.242 1.00 23.67 164 SER A C 1
ATOM 1216 O O . SER A 1 166 ? 7.753 -6.831 50.359 1.00 24.25 164 SER A O 1
ATOM 1219 N N . ALA A 1 167 ? 6.358 -8.557 50.476 1.00 24.75 165 ALA A N 1
ATOM 1220 C CA . ALA A 1 167 ? 7.396 -9.550 50.812 1.00 21.61 165 ALA A CA 1
ATOM 1221 C C . ALA A 1 167 ? 8.388 -9.643 49.646 1.00 24.41 165 ALA A C 1
ATOM 1222 O O . ALA A 1 167 ? 9.604 -9.676 49.867 1.00 23.70 165 ALA A O 1
ATOM 1224 N N . ASP A 1 168 ? 7.875 -9.724 48.424 1.00 23.63 166 ASP A N 1
ATOM 1225 C CA . ASP A 1 168 ? 8.814 -9.832 47.274 1.00 22.23 166 ASP A CA 1
ATOM 1226 C C . ASP A 1 168 ? 9.660 -8.567 47.150 1.00 20.62 166 ASP A C 1
ATOM 1227 O O . ASP A 1 168 ? 10.855 -8.704 46.883 1.00 20.95 166 ASP A O 1
ATOM 1232 N N . TYR A 1 169 ? 9.067 -7.374 47.274 1.00 21.10 167 TYR A N 1
ATOM 1233 C CA . TYR A 1 169 ? 9.795 -6.109 47.025 1.00 21.83 167 TYR A CA 1
ATOM 1234 C C . TYR A 1 169 ? 10.931 -6.030 48.034 1.00 22.60 167 TYR A C 1
ATOM 1235 O O . TYR A 1 169 ? 12.035 -5.639 47.694 1.00 22.07 167 TYR A O 1
ATOM 1244 N N . ALA A 1 170 ? 10.633 -6.339 49.296 1.00 23.34 168 ALA A N 1
ATOM 1245 C CA . ALA A 1 170 ? 11.641 -6.332 50.362 1.00 24.48 168 ALA A CA 1
ATOM 1246 C C . ALA A 1 170 ? 12.742 -7.347 50.064 1.00 21.76 168 ALA A C 1
ATOM 1247 O O . ALA A 1 170 ? 13.953 -7.036 50.225 1.00 23.37 168 ALA A O 1
ATOM 1249 N N . SER A 1 171 ? 12.368 -8.533 49.604 1.00 20.50 169 SER A N 1
ATOM 1250 C CA . SER A 1 171 ? 13.303 -9.607 49.207 1.00 22.40 169 SER A CA 1
ATOM 1251 C C . SER A 1 171 ? 14.221 -9.097 48.076 1.00 21.92 169 SER A C 1
ATOM 1252 O O . SER A 1 171 ? 15.447 -9.277 48.120 1.00 21.54 169 SER A O 1
ATOM 1255 N N . GLU A 1 172 ? 13.633 -8.525 47.033 1.00 21.84 170 GLU A N 1
ATOM 1256 C CA . GLU A 1 172 ? 14.431 -8.026 45.888 1.00 22.44 170 GLU A CA 1
ATOM 1257 C C . GLU A 1 172 ? 15.475 -6.998 46.338 1.00 21.71 170 GLU A C 1
ATOM 1258 O O . GLU A 1 172 ? 16.593 -7.058 45.859 1.00 20.78 170 GLU A O 1
ATOM 1264 N N . VAL A 1 173 ? 15.110 -6.042 47.176 1.00 22.30 171 VAL A N 1
ATOM 1265 C CA . VAL A 1 173 ? 16.077 -5.013 47.668 1.00 24.15 171 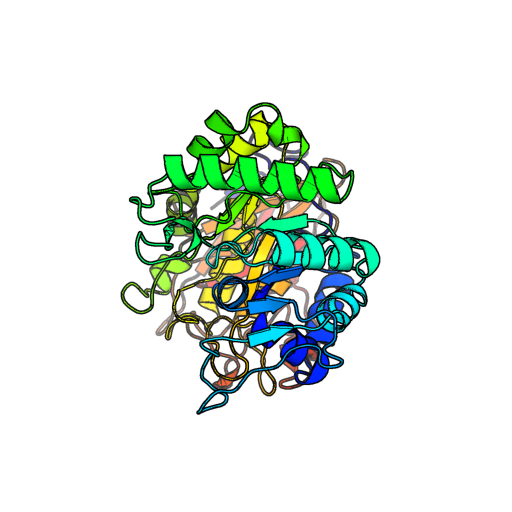VAL A CA 1
ATOM 1266 C C . VAL A 1 173 ? 17.196 -5.707 48.437 1.00 24.09 171 VAL A C 1
ATOM 1267 O O . VAL A 1 173 ? 18.368 -5.372 48.217 1.00 24.62 171 VAL A O 1
ATOM 1271 N N . THR A 1 174 ? 16.859 -6.638 49.328 1.00 24.33 172 THR A N 1
ATOM 1272 C CA . THR A 1 174 ? 17.874 -7.370 50.135 1.00 25.99 172 THR A CA 1
ATOM 1273 C C . THR A 1 174 ? 18.826 -8.126 49.213 1.00 24.58 172 THR A C 1
ATOM 1274 O O . THR A 1 174 ? 20.048 -8.082 49.408 1.00 24.55 172 THR A O 1
ATOM 1278 N N . TRP A 1 175 ? 18.287 -8.796 48.199 1.00 23.84 173 TRP A N 1
ATOM 1279 C CA . TRP A 1 175 ? 19.095 -9.628 47.271 1.00 24.22 173 TRP A CA 1
ATOM 1280 C C . TRP A 1 175 ? 19.921 -8.748 46.324 1.00 22.42 173 TRP A C 1
ATOM 1281 O O . TRP A 1 175 ? 21.097 -9.086 46.029 1.00 20.66 173 TRP A O 1
ATOM 1292 N N . GLN A 1 176 ? 19.370 -7.629 45.882 1.00 20.43 174 GLN A N 1
ATOM 1293 C CA . GLN A 1 176 ? 20.100 -6.645 45.049 1.00 21.58 174 GLN A CA 1
ATOM 1294 C C . GLN A 1 176 ? 21.297 -6.118 45.864 1.00 22.96 174 GLN A C 1
ATOM 1295 O O . GLN A 1 176 ? 22.408 -6.083 45.329 1.00 22.85 174 GLN A O 1
ATOM 1301 N N . ASP A 1 177 ? 21.051 -5.767 47.125 1.00 24.80 175 ASP A N 1
ATOM 1302 C CA . ASP A 1 177 ? 22.084 -5.190 48.027 1.00 25.37 175 ASP A CA 1
ATOM 1303 C C . ASP A 1 177 ? 23.188 -6.250 48.193 1.00 23.49 175 ASP A C 1
ATOM 1304 O O . ASP A 1 177 ? 24.376 -5.907 48.017 1.00 24.63 175 ASP A O 1
ATOM 1309 N N . ALA A 1 178 ? 22.840 -7.515 48.465 1.00 23.42 176 ALA A N 1
ATOM 1310 C CA . ALA A 1 178 ? 23.824 -8.570 48.793 1.00 24.41 176 ALA A CA 1
ATOM 1311 C C . ALA A 1 178 ? 24.616 -8.870 47.531 1.00 24.75 176 ALA A C 1
ATOM 1312 O O . ALA A 1 178 ? 25.835 -9.052 47.577 1.00 26.37 176 ALA A O 1
ATOM 1314 N N . VAL A 1 179 ? 23.925 -8.987 46.400 1.00 25.29 177 VAL A N 1
ATOM 1315 C CA . VAL A 1 179 ? 24.649 -9.341 45.155 1.00 22.58 177 VAL A CA 1
ATOM 1316 C C . VAL A 1 179 ? 25.564 -8.198 44.741 1.00 24.59 177 VAL A C 1
ATOM 1317 O O . VAL A 1 179 ? 26.746 -8.457 44.438 1.00 23.73 177 VAL A O 1
ATOM 1321 N N . CYS A 1 180 ? 25.059 -6.985 44.659 1.00 24.05 178 CYS A N 1
ATOM 1322 C CA . CYS A 1 180 ? 25.907 -5.859 44.183 1.00 23.72 178 CYS A CA 1
ATOM 1323 C C . CYS A 1 180 ? 26.996 -5.553 45.220 1.00 24.91 178 CYS A C 1
ATOM 1324 O O . CYS A 1 180 ? 28.088 -5.119 44.810 1.00 27.81 178 CYS A O 1
ATOM 1327 N N . GLY A 1 181 ? 26.669 -5.708 46.499 1.00 27.29 179 GLY A N 1
ATOM 1328 C CA . GLY A 1 181 ? 27.654 -5.459 47.571 1.00 29.47 179 GLY A CA 1
ATOM 1329 C C . GLY A 1 181 ? 28.802 -6.444 47.458 1.00 29.35 179 GLY A C 1
ATOM 1330 O O . GLY A 1 181 ? 29.972 -6.059 47.591 1.00 25.53 179 GLY A O 1
ATOM 1331 N N . ASN A 1 182 ? 28.514 -7.709 47.189 1.00 26.95 180 ASN A N 1
ATOM 1332 C CA . ASN A 1 182 ? 29.575 -8.745 47.094 1.00 27.40 180 ASN A CA 1
ATOM 1333 C C . ASN A 1 182 ? 30.431 -8.536 45.848 1.00 27.65 180 ASN A C 1
ATOM 1334 O O . ASN A 1 182 ? 31.667 -8.731 45.928 1.00 28.89 180 ASN A O 1
ATOM 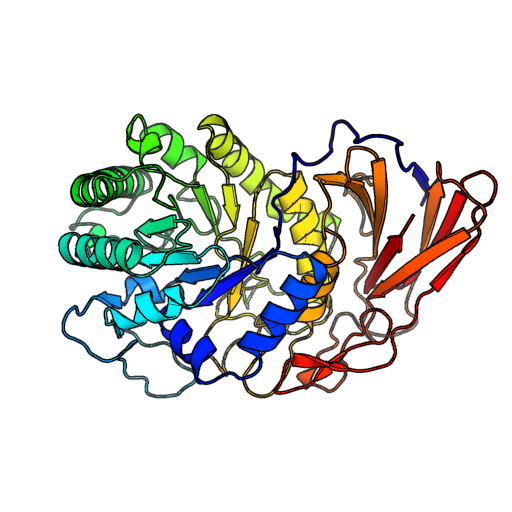1339 N N . LEU A 1 183 ? 29.811 -8.146 44.734 1.00 26.37 181 LEU A N 1
ATOM 1340 C CA . LEU A 1 183 ? 30.486 -7.954 43.436 1.00 29.22 181 LEU A CA 1
ATOM 1341 C C . LEU A 1 183 ? 31.070 -6.537 43.329 1.00 26.69 181 LEU A C 1
ATOM 1342 O O . LEU A 1 183 ? 31.688 -6.252 42.266 1.00 27.97 181 LEU A O 1
ATOM 1347 N N . SER A 1 184 ? 30.880 -5.645 44.320 1.00 28.02 182 SER A N 1
ATOM 1348 C CA . SER A 1 184 ? 31.258 -4.210 44.170 1.00 29.44 182 SER A CA 1
ATOM 1349 C C . SER A 1 184 ? 30.755 -3.698 42.829 1.00 30.99 182 SER A C 1
ATOM 1350 O O . SER A 1 184 ? 31.505 -3.070 42.086 1.00 28.37 182 SER A O 1
ATOM 1353 N N . ALA A 1 185 ? 29.492 -3.968 42.528 1.00 27.26 183 ALA A N 1
ATOM 1354 C CA . ALA A 1 185 ? 28.901 -3.583 41.235 1.00 24.99 183 ALA A CA 1
ATOM 1355 C C . ALA A 1 185 ? 27.691 -2.697 41.472 1.00 23.78 183 ALA A C 1
ATOM 1356 O O . ALA A 1 185 ? 27.190 -2.633 42.599 1.00 28.02 183 ALA A O 1
ATOM 1358 N N . SER A 1 186 ? 27.211 -2.109 40.386 1.00 25.45 184 SER A N 1
ATOM 1359 C CA . SER A 1 186 ? 25.940 -1.377 40.356 1.00 24.07 184 SER A CA 1
ATOM 1360 C C . SER A 1 186 ? 25.334 -1.516 38.960 1.00 23.38 184 SER A C 1
ATOM 1361 O O . SER A 1 186 ? 25.982 -2.080 38.083 1.00 21.02 184 SER A O 1
ATOM 1364 N N . ASN A 1 187 ? 24.105 -1.061 38.790 1.00 21.84 185 ASN A N 1
ATOM 1365 C CA . ASN A 1 187 ? 23.477 -1.000 37.454 1.00 22.60 185 ASN A CA 1
ATOM 1366 C C . ASN A 1 187 ? 23.481 -2.399 36.833 1.00 20.56 185 ASN A C 1
ATOM 1367 O O . ASN A 1 187 ? 23.818 -2.508 35.624 1.00 20.62 185 ASN A O 1
ATOM 1372 N N . LEU A 1 188 ? 23.157 -3.436 37.619 1.00 20.70 186 LEU A N 1
ATOM 1373 C CA . LEU A 1 188 ? 23.389 -4.829 37.202 1.00 18.58 186 LEU A CA 1
ATOM 1374 C C . LEU A 1 188 ? 22.112 -5.667 37.185 1.00 18.93 186 LEU A C 1
ATOM 1375 O O . LEU A 1 188 ? 22.093 -6.608 36.385 1.00 19.27 186 LEU A O 1
ATOM 1380 N N . ILE A 1 189 ? 21.167 -5.430 38.084 1.00 19.42 187 ILE A N 1
ATOM 1381 C CA . ILE A 1 189 ? 20.062 -6.387 38.281 1.00 17.56 187 ILE A CA 1
ATOM 1382 C C . ILE A 1 189 ? 18.922 -6.091 37.330 1.00 17.20 187 ILE A C 1
ATOM 1383 O O . ILE A 1 189 ? 18.522 -4.917 37.147 1.00 18.40 187 ILE A O 1
ATOM 1388 N N . SER A 1 190 ? 18.366 -7.174 36.728 1.00 17.44 188 SER A N 1
ATOM 1389 C CA . SER A 1 190 ? 17.089 -7.075 35.990 1.00 17.55 188 SER A CA 1
ATOM 1390 C C . SER A 1 190 ? 15.975 -7.352 37.008 1.00 18.06 188 SER A C 1
ATOM 1391 O O . SER A 1 190 ? 15.840 -8.468 37.405 1.00 17.73 188 SER A O 1
ATOM 1394 N N . ALA A 1 191 ? 15.337 -6.286 37.479 1.00 17.50 189 ALA A N 1
ATOM 1395 C CA . ALA A 1 191 ? 14.475 -6.334 38.675 1.00 17.62 189 ALA A CA 1
ATOM 1396 C C . ALA A 1 191 ? 13.022 -6.663 38.306 1.00 18.80 189 ALA A C 1
ATOM 1397 O O . ALA A 1 191 ? 12.559 -6.294 37.205 1.00 18.87 189 ALA A O 1
ATOM 1399 N N . GLY A 1 192 ? 12.309 -7.259 39.261 1.00 17.10 190 GLY A N 1
ATOM 1400 C CA . GLY A 1 192 ? 10.880 -7.566 39.112 1.00 17.04 190 GLY A CA 1
ATOM 1401 C C . GLY A 1 192 ? 10.713 -8.916 38.466 1.00 16.10 190 GLY A C 1
ATOM 1402 O O . GLY A 1 192 ? 10.633 -9.913 39.162 1.00 16.56 190 GLY A O 1
ATOM 1403 N N . VAL A 1 193 ? 10.761 -8.938 37.125 1.00 16.24 191 VAL A N 1
ATOM 1404 C CA . VAL A 1 193 ? 10.637 -10.197 36.344 1.00 16.61 191 VAL A CA 1
ATOM 1405 C C . VAL A 1 193 ? 9.220 -10.760 36.577 1.00 16.60 191 VAL A C 1
ATOM 1406 O O . VAL A 1 193 ? 9.059 -11.969 36.640 1.00 17.58 191 VAL A O 1
ATOM 1410 N N . PHE A 1 194 ? 8.217 -9.901 36.655 1.00 16.51 192 PHE A N 1
ATOM 1411 C CA . PHE A 1 194 ? 6.839 -10.295 37.042 1.00 17.38 192 PHE A CA 1
ATOM 1412 C C . PHE A 1 194 ? 6.052 -10.787 35.830 1.00 18.98 192 PHE A C 1
ATOM 1413 O O . PHE A 1 194 ? 6.092 -10.158 34.766 1.00 18.39 192 PHE A O 1
ATOM 1421 N N . PHE A 1 195 ? 5.289 -11.826 36.027 1.00 19.02 193 PHE A N 1
ATOM 1422 C CA . PHE A 1 195 ? 4.253 -12.202 35.043 1.00 19.61 193 PHE A CA 1
ATOM 1423 C C . PHE A 1 195 ? 3.075 -11.245 35.169 1.00 19.22 193 PHE A C 1
ATOM 1424 O O . PHE A 1 195 ? 2.448 -11.180 36.224 1.00 19.63 193 PHE A O 1
ATOM 1432 N N . GLY A 1 196 ? 2.826 -10.457 34.149 1.00 18.20 194 GLY A N 1
ATOM 1433 C CA . GLY A 1 196 ? 1.762 -9.458 34.144 1.00 18.40 194 GLY A CA 1
ATOM 1434 C C . GLY A 1 196 ? 2.017 -8.357 35.150 1.00 20.60 194 GLY A C 1
ATOM 1435 O O . GLY A 1 196 ? 3.207 -8.029 35.463 1.00 21.61 194 GLY A O 1
ATOM 1436 N N . THR A 1 197 ? 0.951 -7.798 35.717 1.00 21.19 195 THR A N 1
ATOM 1437 C CA . THR A 1 197 ? 1.043 -6.554 36.511 1.00 22.18 195 THR A CA 1
ATOM 1438 C C . THR A 1 197 ? 0.306 -6.684 37.851 1.00 22.86 195 THR A C 1
ATOM 1439 O O . THR A 1 197 ? 0.241 -5.694 38.591 1.00 24.59 195 THR A O 1
ATOM 1443 N N . SER A 1 198 ? -0.153 -7.873 38.206 1.00 22.10 196 SER A N 1
ATOM 1444 C CA . SER A 1 198 ? -0.838 -8.134 39.484 1.00 25.62 196 SER A CA 1
ATOM 1445 C C . SER A 1 198 ? -0.650 -9.607 39.791 1.00 24.83 196 SER A C 1
ATOM 1446 O O . SER A 1 198 ? -0.688 -10.407 38.859 1.00 26.44 196 SER A O 1
ATOM 1449 N N . PRO A 1 199 ? -0.385 -10.009 41.059 1.00 25.84 197 PRO A N 1
ATOM 1450 C CA . PRO A 1 199 ? -0.402 -9.106 42.215 1.00 25.20 197 PRO A CA 1
ATOM 1451 C C . PRO A 1 199 ? 0.888 -8.310 42.481 1.00 25.38 197 PRO A C 1
ATOM 1452 O O . PRO A 1 199 ? 0.973 -7.526 43.427 1.00 26.39 197 PRO A O 1
ATOM 1456 N N . MET A 1 200 ? 1.929 -8.513 41.656 1.00 24.40 198 MET A N 1
ATOM 1457 C CA A MET A 1 200 ? 3.227 -7.790 41.795 0.50 22.03 198 MET A CA 1
ATOM 1458 C CA B MET A 1 200 ? 3.171 -7.737 41.819 0.50 21.38 198 MET A CA 1
ATOM 1459 C C . MET A 1 200 ? 3.381 -6.873 40.581 1.00 20.10 198 MET A C 1
ATOM 1460 O O . MET A 1 200 ? 2.960 -7.266 39.468 1.00 19.90 198 MET A O 1
ATOM 1469 N N . SER A 1 201 ? 3.959 -5.707 40.781 1.00 21.13 199 SER A N 1
ATOM 1470 C CA . SER A 1 201 ? 4.138 -4.734 39.667 1.00 19.88 199 SER A CA 1
ATOM 1471 C C . SER A 1 201 ? 5.477 -4.031 39.779 1.00 19.90 199 SER A C 1
ATOM 1472 O O . SER A 1 201 ? 5.984 -3.833 40.880 1.00 19.22 199 SER A O 1
ATOM 1475 N N . ILE A 1 202 ? 6.052 -3.651 38.639 1.00 19.56 200 ILE A N 1
ATOM 1476 C CA . ILE A 1 202 ? 7.155 -2.665 38.585 1.00 19.31 200 ILE A CA 1
ATOM 1477 C C . ILE A 1 202 ? 6.710 -1.364 39.293 1.00 21.29 200 ILE A C 1
ATOM 1478 O O . ILE A 1 202 ? 7.537 -0.803 40.008 1.00 22.28 200 ILE A O 1
ATOM 1483 N N . ALA A 1 203 ? 5.481 -0.904 39.088 1.00 20.33 201 ALA A N 1
ATOM 1484 C CA . ALA A 1 203 ? 4.978 0.301 39.789 1.00 19.97 201 ALA A CA 1
ATOM 1485 C C . ALA A 1 203 ? 5.154 0.105 41.296 1.00 21.33 201 ALA A C 1
ATOM 1486 O O . ALA A 1 203 ? 5.739 1.015 41.970 1.00 23.09 201 ALA A O 1
ATOM 1488 N N . GLY A 1 204 ? 4.764 -1.045 41.839 1.00 20.57 202 GLY A N 1
ATOM 1489 C CA . GLY A 1 204 ? 4.915 -1.299 43.290 1.00 20.30 202 GLY A CA 1
ATOM 1490 C C . GLY A 1 204 ? 6.366 -1.445 43.717 1.00 23.61 202 GLY A C 1
ATOM 1491 O O . GLY A 1 204 ? 6.752 -0.862 44.762 1.00 22.20 202 GLY A O 1
ATOM 1492 N N . LEU A 1 205 ? 7.186 -2.175 42.960 1.00 22.13 203 LEU A N 1
ATOM 1493 C CA . LEU A 1 205 ? 8.588 -2.437 43.322 1.00 19.09 203 LEU A CA 1
ATOM 1494 C C . LEU A 1 205 ? 9.365 -1.110 43.318 1.00 20.73 203 LEU A C 1
ATOM 1495 O O . LEU A 1 205 ? 10.173 -0.876 44.251 1.00 20.83 203 LEU A O 1
ATOM 1500 N N . THR A 1 206 ? 9.223 -0.292 42.264 1.00 20.56 204 THR A N 1
ATOM 1501 C CA . THR A 1 206 ? 10.006 0.960 42.128 1.00 21.45 204 THR A CA 1
ATOM 1502 C C . THR A 1 206 ? 9.691 1.872 43.325 1.00 21.45 204 THR A C 1
ATOM 1503 O O . THR A 1 206 ? 10.619 2.606 43.689 1.00 23.48 204 THR A O 1
ATOM 1507 N N . ALA A 1 207 ? 8.498 1.803 43.885 1.00 23.22 205 ALA A N 1
ATOM 1508 C CA . ALA A 1 207 ? 8.095 2.687 45.015 1.00 25.86 205 ALA A CA 1
ATOM 1509 C C . ALA A 1 207 ? 8.912 2.339 46.257 1.00 28.13 205 ALA A C 1
ATOM 1510 O O . ALA A 1 207 ? 9.029 3.231 47.133 1.00 29.35 205 ALA A O 1
ATOM 1512 N N . VAL A 1 208 ? 9.382 1.101 46.380 1.00 27.11 206 VAL A N 1
ATOM 1513 C CA . VAL A 1 208 ? 10.107 0.531 47.572 1.00 26.96 206 VAL A CA 1
ATOM 1514 C C . VAL A 1 208 ? 11.625 0.540 47.315 1.00 24.91 206 VAL A C 1
ATOM 1515 O O . VAL A 1 208 ? 12.423 0.453 48.240 1.00 25.58 206 VAL A O 1
ATOM 1519 N N . GLU A 1 209 ? 12.093 0.552 46.059 1.00 23.69 207 GLU A N 1
ATOM 1520 C CA . GLU A 1 209 ? 13.535 0.340 45.767 1.00 23.10 207 GLU A CA 1
ATOM 1521 C C . GLU A 1 209 ? 14.406 1.375 46.490 1.00 23.33 207 GLU A C 1
ATOM 1522 O O . GLU A 1 209 ? 15.479 0.988 46.968 1.00 22.87 207 GLU A O 1
ATOM 1528 N N . GLY A 1 210 ? 13.981 2.633 46.532 1.00 24.77 208 GLY A N 1
ATOM 1529 C CA . GLY A 1 210 ? 14.831 3.718 47.078 1.00 27.65 208 GLY A CA 1
ATOM 1530 C C . GLY A 1 210 ? 16.250 3.617 46.536 1.00 26.17 208 GLY A C 1
ATOM 1531 O O . GLY A 1 210 ? 16.437 3.495 45.304 1.00 24.28 208 GLY A O 1
ATOM 1532 N N . GLN A 1 211 ? 17.266 3.624 47.387 1.00 26.30 209 GLN A N 1
ATOM 1533 C CA . GLN A 1 211 ? 18.665 3.767 46.912 1.00 28.61 209 GLN A CA 1
ATOM 1534 C C . GLN A 1 211 ? 19.127 2.476 46.215 1.00 25.24 209 GLN A C 1
ATOM 1535 O O . GLN A 1 211 ? 20.108 2.536 45.501 1.00 26.93 209 GLN A O 1
ATOM 1541 N N . ALA A 1 212 ? 18.416 1.355 46.383 1.00 25.39 210 ALA A N 1
ATOM 1542 C CA . ALA A 1 212 ? 18.759 0.091 45.688 1.00 23.71 210 ALA A CA 1
ATOM 1543 C C . ALA A 1 212 ? 18.428 0.222 44.198 1.00 24.57 210 ALA A C 1
ATOM 1544 O O . ALA A 1 212 ? 18.906 -0.617 43.415 1.00 23.53 210 ALA A O 1
ATOM 1546 N N . ASN A 1 213 ? 17.709 1.262 43.784 1.00 23.06 211 ASN A N 1
ATOM 1547 C CA . ASN A 1 213 ? 17.568 1.552 42.331 1.00 22.28 211 ASN A CA 1
ATOM 1548 C C . ASN A 1 213 ? 18.947 1.599 41.689 1.00 23.43 211 ASN A C 1
ATOM 1549 O O . ASN A 1 213 ? 19.085 1.281 40.513 1.00 22.81 211 ASN A O 1
ATOM 1554 N N . SER A 1 214 ? 19.980 2.038 42.407 1.00 24.09 212 SER A N 1
ATOM 1555 C CA . SER A 1 214 ? 21.335 2.162 41.812 1.00 24.74 212 SER A CA 1
ATOM 1556 C C . SER A 1 214 ? 21.869 0.779 41.414 1.00 21.81 212 SER A C 1
ATOM 1557 O O . SER A 1 214 ? 22.759 0.707 40.548 1.00 24.50 212 SER A O 1
ATOM 1560 N N . TYR A 1 215 ? 21.331 -0.283 41.993 1.00 22.45 213 TYR A N 1
ATOM 1561 C CA . TYR A 1 215 ? 21.778 -1.668 41.729 1.00 21.56 213 TYR A CA 1
ATOM 1562 C C . TYR A 1 215 ? 21.039 -2.223 40.494 1.00 20.74 213 TYR A C 1
ATOM 1563 O O . TYR A 1 215 ? 21.487 -3.267 39.972 1.00 22.26 213 TYR A O 1
ATOM 1572 N N . VAL A 1 216 ? 20.006 -1.532 40.054 1.00 20.88 214 VAL A N 1
ATOM 1573 C CA . VAL A 1 216 ? 19.085 -2.023 38.967 1.00 19.68 214 VAL A CA 1
ATOM 1574 C C . VAL A 1 216 ? 19.627 -1.567 37.613 1.00 20.21 214 VAL A C 1
ATOM 1575 O O . VAL A 1 216 ? 19.954 -0.396 37.439 1.00 20.78 214 VAL A O 1
ATOM 1579 N N . ARG A 1 217 ? 19.730 -2.507 36.667 1.00 18.40 215 ARG A N 1
ATOM 1580 C CA A ARG A 1 217 ? 20.035 -2.191 35.247 0.50 19.13 215 ARG A CA 1
ATOM 1581 C CA B ARG A 1 217 ? 20.036 -2.191 35.246 0.50 18.94 215 ARG A CA 1
ATOM 1582 C C . ARG A 1 217 ? 18.754 -1.829 34.484 1.00 17.85 215 ARG A C 1
ATOM 1583 O O . ARG A 1 217 ? 18.767 -0.938 33.598 1.00 19.45 215 ARG A O 1
ATOM 1598 N N . GLN A 1 218 ? 17.677 -2.540 34.790 1.00 17.78 216 GLN A N 1
ATOM 1599 C CA . GLN A 1 218 ? 16.422 -2.443 34.020 1.00 17.44 216 GLN A CA 1
ATOM 1600 C C . GLN A 1 218 ? 15.341 -3.078 34.881 1.00 15.88 216 GLN A C 1
ATOM 1601 O O . GLN A 1 218 ? 15.691 -3.905 35.729 1.00 17.84 216 GLN A O 1
ATOM 1607 N N . TYR A 1 219 ? 14.118 -2.688 34.620 1.00 17.51 217 TYR A N 1
ATOM 1608 C CA . TYR A 1 219 ? 12.916 -3.310 35.204 1.00 17.62 217 TYR A CA 1
ATOM 1609 C C . TYR A 1 219 ? 12.262 -4.180 34.120 1.00 16.82 217 TYR A C 1
ATOM 1610 O O . TYR A 1 219 ? 12.119 -3.743 32.951 1.00 18.71 217 TYR A O 1
ATOM 1619 N N . CYS A 1 220 ? 11.820 -5.354 34.550 1.00 16.13 218 CYS A N 1
ATOM 1620 C CA . CYS A 1 220 ? 11.490 -6.469 33.625 1.00 15.56 218 CYS A CA 1
ATOM 1621 C C . CYS A 1 220 ? 10.070 -6.965 33.872 1.00 15.41 218 CYS A C 1
ATOM 1622 O O . CYS A 1 220 ? 9.743 -7.352 35.011 1.00 16.68 218 CYS A O 1
ATOM 1625 N N . SER A 1 221 ? 9.278 -7.012 32.813 1.00 14.92 219 SER A N 1
ATOM 1626 C CA . SER A 1 221 ? 7.924 -7.616 32.744 1.00 15.83 219 SER A CA 1
ATOM 1627 C C . SER A 1 221 ? 7.958 -8.876 31.887 1.00 16.81 219 SER A C 1
ATOM 1628 O O . SER A 1 221 ? 8.711 -8.921 30.911 1.00 17.20 219 SER A O 1
ATOM 1631 N N . HIS A 1 222 ? 7.128 -9.835 32.255 1.00 17.21 220 HIS A N 1
ATOM 1632 C CA . HIS A 1 222 ? 6.764 -10.949 31.359 1.00 16.45 220 HIS A CA 1
ATOM 1633 C C . HIS A 1 222 ? 5.342 -10.748 30.862 1.00 15.49 220 HIS A C 1
ATOM 1634 O O . HIS A 1 222 ? 4.490 -10.249 31.607 1.00 17.19 220 HIS A O 1
ATOM 1641 N N . ASN A 1 223 ? 5.103 -11.153 29.616 1.00 15.19 221 ASN A N 1
ATOM 1642 C CA . ASN A 1 223 ? 3.784 -11.030 28.983 1.00 15.61 221 ASN A CA 1
ATOM 1643 C C . ASN A 1 223 ? 3.560 -12.237 28.084 1.00 16.66 221 ASN A C 1
ATOM 1644 O O . ASN A 1 223 ? 4.291 -12.410 27.100 1.00 16.43 221 ASN A O 1
ATOM 1649 N N . TYR A 1 224 ? 2.423 -12.894 28.322 1.00 16.34 222 TYR A N 1
ATOM 1650 C CA . TYR A 1 224 ? 1.887 -13.956 27.461 1.00 16.39 222 TYR A CA 1
ATOM 1651 C C . TYR A 1 224 ? 0.411 -13.652 27.317 1.00 17.63 222 TYR A C 1
ATOM 1652 O O . TYR A 1 224 ? -0.355 -13.829 28.255 1.00 18.94 222 TYR A O 1
ATOM 1661 N N . PRO A 1 225 ? -0.013 -13.142 26.180 1.00 16.81 223 PRO A N 1
ATOM 1662 C CA . PRO A 1 225 ? -1.399 -12.698 26.052 1.00 15.98 223 PRO A CA 1
ATOM 1663 C C . PRO A 1 225 ? -2.419 -13.799 26.335 1.00 18.32 223 PRO A C 1
ATOM 1664 O O . PRO A 1 225 ? -3.500 -13.463 26.852 1.00 19.54 223 PRO A O 1
ATOM 1668 N N . GLN A 1 226 ? -2.119 -15.036 25.972 1.00 16.99 224 GLN A N 1
ATOM 1669 C CA . GLN A 1 226 ? -3.148 -16.100 26.095 1.00 17.63 224 GLN A CA 1
ATOM 1670 C C . GLN A 1 226 ? -2.573 -17.305 26.836 1.00 20.10 224 GLN A C 1
ATOM 1671 O O . GLN A 1 226 ? -1.359 -17.400 27.069 1.00 18.54 224 GLN A O 1
ATOM 1677 N N . SER A 1 227 ? -3.443 -18.231 27.236 1.00 21.65 225 SER A N 1
ATOM 1678 C CA . SER A 1 227 ? -3.068 -19.591 27.662 1.00 22.01 225 SER A CA 1
ATOM 1679 C C . SER A 1 227 ? -3.515 -20.611 26.620 1.00 23.39 225 SER A C 1
ATOM 1680 O O . SER A 1 227 ? -4.227 -20.239 25.691 1.00 22.92 225 SER A O 1
ATOM 1683 N N . LYS A 1 228 ? -3.227 -21.888 26.851 1.00 25.10 226 LYS A N 1
ATOM 1684 C CA . LYS A 1 228 ? -3.872 -22.960 26.058 1.00 27.53 226 LYS A CA 1
ATOM 1685 C C . LYS A 1 228 ? -5.402 -22.806 26.109 1.00 23.82 226 LYS A C 1
ATOM 1686 O O . LYS A 1 228 ? -6.045 -23.020 25.084 1.00 26.25 226 LYS A O 1
ATOM 1692 N N . SER A 1 229 ? -5.974 -22.393 27.231 1.00 22.31 227 SER A N 1
ATOM 1693 C CA . SER A 1 229 ? -7.451 -22.406 27.408 1.00 22.42 227 SER A CA 1
ATOM 1694 C C . SER A 1 229 ? -8.117 -21.167 26.794 1.00 24.23 227 SER A C 1
ATOM 1695 O O . SER A 1 229 ? -9.377 -21.214 26.665 1.00 24.07 227 SER A O 1
ATOM 1698 N N . THR A 1 230 ? -7.408 -20.031 26.667 1.00 20.95 228 THR A N 1
ATOM 1699 C CA . THR A 1 230 ? -7.996 -18.775 26.101 1.00 20.21 228 THR A CA 1
ATOM 1700 C C . THR A 1 230 ? -7.509 -18.562 24.672 1.00 21.09 228 THR A C 1
ATOM 1701 O O . THR A 1 230 ? -7.802 -17.523 24.105 1.00 21.85 228 THR A O 1
ATOM 1705 N N . ALA A 1 231 ? -6.870 -19.563 24.095 1.00 24.31 229 ALA A N 1
ATOM 1706 C CA . ALA A 1 231 ? -6.285 -19.445 22.745 1.00 26.31 229 ALA A CA 1
ATOM 1707 C C . ALA A 1 231 ? -7.364 -19.073 21.736 1.00 24.46 229 ALA A C 1
ATOM 1708 O O . ALA A 1 231 ? -8.452 -19.687 21.634 1.00 25.62 229 ALA A O 1
ATOM 1710 N N . ASN A 1 232 ? -7.095 -17.994 21.015 1.00 21.71 230 ASN A N 1
ATOM 1711 C CA . ASN A 1 232 ? -7.922 -17.494 19.914 1.00 20.15 230 ASN A CA 1
ATOM 1712 C C . ASN A 1 232 ? -6.980 -16.689 19.003 1.00 19.16 230 ASN A C 1
ATOM 1713 O O . ASN A 1 232 ? -6.583 -15.579 19.382 1.00 18.93 230 ASN A O 1
ATOM 1718 N N . LEU A 1 233 ? -6.663 -17.229 17.840 1.00 17.75 231 LEU A N 1
ATOM 1719 C CA . LEU A 1 233 ? -5.612 -16.633 17.000 1.00 16.37 231 LEU A CA 1
ATOM 1720 C C . LEU A 1 233 ? -6.120 -15.284 16.477 1.00 16.48 231 LEU A C 1
ATOM 1721 O O . LEU A 1 233 ? -5.382 -14.319 16.475 1.00 16.49 231 LEU A O 1
ATOM 1726 N N . ALA A 1 234 ? -7.387 -15.161 16.021 1.00 16.18 232 ALA A N 1
ATOM 1727 C CA . ALA A 1 234 ? -7.867 -13.868 15.535 1.00 15.86 232 ALA A CA 1
ATOM 1728 C C . ALA A 1 234 ? -7.688 -12.804 16.637 1.00 17.23 232 ALA A C 1
ATOM 1729 O O . ALA A 1 234 ? -7.298 -11.678 16.310 1.00 18.41 232 ALA A O 1
ATOM 1731 N N . ASN A 1 235 ? -8.012 -13.147 17.873 1.00 17.16 233 ASN A N 1
ATOM 1732 C CA . ASN A 1 235 ? -7.952 -12.164 18.975 1.00 18.50 233 ASN A CA 1
ATOM 1733 C C . ASN A 1 235 ? -6.487 -11.796 19.251 1.00 18.62 233 ASN A C 1
ATOM 1734 O O . ASN A 1 235 ? -6.218 -10.626 19.537 1.00 19.43 233 ASN A O 1
ATOM 1739 N N . LEU A 1 236 ? -5.624 -12.784 19.208 1.00 16.36 234 LEU A N 1
ATOM 1740 C CA . LEU A 1 236 ? -4.181 -12.578 19.498 1.00 16.71 234 LEU A CA 1
ATOM 1741 C C . LEU A 1 236 ? -3.647 -11.534 18.510 1.00 17.13 234 LEU A C 1
ATOM 1742 O O . LEU A 1 236 ? -2.957 -10.586 18.924 1.00 16.22 234 LEU A O 1
ATOM 1747 N N . MET A 1 237 ? -3.866 -11.734 17.226 1.00 15.83 235 MET A N 1
ATOM 1748 C CA . MET A 1 237 ? -3.151 -10.980 16.181 1.00 15.62 235 MET A CA 1
ATOM 1749 C C . MET A 1 237 ? -3.865 -9.674 15.835 1.00 16.30 235 MET A C 1
ATOM 1750 O O . MET A 1 237 ? -3.289 -8.846 15.120 1.00 16.38 235 MET A O 1
ATOM 1755 N N . SER A 1 238 ? -5.090 -9.467 16.313 1.00 15.81 236 SER A N 1
ATOM 1756 C CA . SER A 1 238 ? -5.876 -8.240 16.075 1.00 16.23 236 SER A CA 1
ATOM 1757 C C . SER A 1 238 ? -5.052 -6.999 16.423 1.00 16.58 236 SER A C 1
ATOM 1758 O O . SER A 1 238 ? -4.575 -6.927 17.552 1.00 17.49 236 SER A O 1
ATOM 1761 N N . HIS A 1 239 ? -4.926 -6.078 15.498 1.00 15.89 237 HIS A N 1
ATOM 1762 C CA . HIS A 1 239 ? -4.133 -4.841 15.728 1.00 16.29 237 HIS A CA 1
ATOM 1763 C C . HIS A 1 239 ? -4.684 -4.088 16.942 1.00 16.86 237 HIS A C 1
ATOM 1764 O O . HIS A 1 239 ? -3.937 -3.691 17.823 1.00 17.28 237 HIS A O 1
ATOM 1771 N N . SER A 1 240 ? -5.987 -3.819 16.936 1.00 17.91 238 SER A N 1
ATOM 1772 C CA . SER A 1 240 ? -6.647 -3.110 18.066 1.00 18.50 238 SER A CA 1
ATOM 1773 C C . SER A 1 240 ? -6.618 -3.981 19.319 1.00 17.41 238 SER A C 1
ATOM 1774 O O . SER A 1 240 ? -6.470 -3.426 20.446 1.00 17.75 238 SER A O 1
ATOM 1777 N N . GLY A 1 241 ? -6.718 -5.300 19.183 1.00 17.04 239 GLY A N 1
ATOM 1778 C CA . GLY A 1 241 ? -6.605 -6.195 20.341 1.00 17.24 239 GLY A CA 1
ATOM 1779 C C . GLY A 1 241 ? -5.266 -6.070 21.021 1.00 17.57 239 GLY A C 1
ATOM 1780 O O . GLY A 1 241 ? -5.212 -6.051 22.283 1.00 17.94 239 GLY A O 1
ATOM 1781 N N . ILE A 1 242 ? -4.205 -5.977 20.234 1.00 17.33 240 ILE A N 1
ATOM 1782 C CA . ILE A 1 242 ? -2.845 -5.900 20.807 1.00 17.83 240 ILE A CA 1
ATOM 1783 C C . ILE A 1 242 ? -2.746 -4.596 21.594 1.00 16.72 240 ILE A C 1
ATOM 1784 O O . ILE A 1 242 ? -2.187 -4.605 22.716 1.00 17.20 240 ILE A O 1
ATOM 1789 N N . ALA A 1 243 ? -3.291 -3.510 21.043 1.00 16.81 241 ALA A N 1
ATOM 1790 C CA . ALA A 1 243 ? -3.239 -2.195 21.727 1.00 17.86 241 ALA A CA 1
ATOM 1791 C C . ALA A 1 243 ? -3.883 -2.340 23.109 1.00 18.13 241 ALA A C 1
ATOM 1792 O O . ALA A 1 243 ? -3.333 -1.854 24.122 1.00 17.96 241 ALA A O 1
ATOM 1794 N N . SER A 1 244 ? -5.020 -3.024 23.185 1.00 17.82 242 SER A N 1
ATOM 1795 C CA . SER A 1 244 ? -5.708 -3.239 24.483 1.00 18.56 242 SER A CA 1
ATOM 1796 C C . SER A 1 244 ? -4.869 -4.134 25.398 1.00 17.94 242 SER A C 1
ATOM 1797 O O . SER A 1 244 ? -4.767 -3.903 26.607 1.00 19.31 242 SER A O 1
ATOM 1800 N N . GLN A 1 245 ? -4.243 -5.166 24.843 1.00 17.25 243 GLN A N 1
ATOM 1801 C CA . GLN A 1 245 ? -3.556 -6.205 25.626 1.00 17.11 243 GLN A CA 1
ATOM 1802 C C . GLN A 1 245 ? -2.354 -5.618 26.355 1.00 18.66 243 GLN A C 1
ATOM 1803 O O . GLN A 1 245 ? -2.097 -6.031 27.493 1.00 18.50 243 GLN A O 1
ATOM 1809 N N . ILE A 1 246 ? -1.636 -4.711 25.703 1.00 17.65 244 ILE A N 1
ATOM 1810 C CA . ILE A 1 246 ? -0.378 -4.200 26.303 1.00 17.01 244 ILE A CA 1
ATOM 1811 C C . ILE A 1 246 ? -0.671 -3.045 27.266 1.00 18.05 244 ILE A C 1
ATOM 1812 O O . ILE A 1 246 ? 0.248 -2.656 27.977 1.00 18.02 244 ILE A O 1
ATOM 1817 N N . LYS A 1 247 ? -1.871 -2.478 27.217 1.00 19.01 245 LYS A N 1
ATOM 1818 C CA . LYS A 1 247 ? -2.154 -1.234 27.958 1.00 20.72 245 LYS A CA 1
ATOM 1819 C C . LYS A 1 247 ? -1.810 -1.347 29.452 1.00 19.22 245 LYS A C 1
ATOM 1820 O O . LYS A 1 247 ? -1.307 -0.358 30.014 1.00 20.42 245 LYS A O 1
ATOM 1826 N N . PRO A 1 248 ? -2.043 -2.461 30.188 1.00 19.67 246 PRO A N 1
ATOM 1827 C CA . PRO A 1 248 ? -1.655 -2.535 31.599 1.00 19.27 246 PRO A CA 1
ATOM 1828 C C . PRO A 1 248 ? -0.162 -2.287 31.855 1.00 19.58 246 PRO A C 1
ATOM 1829 O O . PRO A 1 248 ? 0.246 -1.927 32.965 1.00 20.46 246 PRO A O 1
ATOM 1833 N N . PHE A 1 249 ? 0.681 -2.563 30.871 1.00 16.98 247 PHE A N 1
ATOM 1834 C CA . PHE A 1 249 ? 2.131 -2.355 31.034 1.00 17.83 247 PHE A CA 1
ATOM 1835 C C . PHE A 1 249 ? 2.525 -0.881 30.867 1.00 16.87 247 PHE A C 1
ATOM 1836 O O . PHE A 1 249 ? 3.697 -0.573 31.138 1.00 18.49 247 PHE A O 1
ATOM 1844 N N . ALA A 1 250 ? 1.674 0.002 30.384 1.00 18.84 248 ALA A N 1
ATOM 1845 C CA . ALA A 1 250 ? 2.037 1.426 30.202 1.00 19.19 248 ALA A CA 1
ATOM 1846 C C . ALA A 1 250 ? 2.495 2.003 31.556 1.00 19.86 248 ALA A C 1
ATOM 1847 O O . ALA A 1 250 ? 3.545 2.682 31.604 1.00 19.49 248 ALA A O 1
ATOM 1849 N N . LYS A 1 251 ? 1.800 1.651 32.636 1.00 20.22 249 LYS A N 1
ATOM 1850 C CA . LYS A 1 251 ? 2.131 2.156 33.997 1.00 21.18 249 LYS A CA 1
ATOM 1851 C C . LYS A 1 251 ? 3.464 1.567 34.457 1.00 20.67 249 LYS A C 1
ATOM 1852 O O . LYS A 1 251 ? 4.199 2.202 35.212 1.00 22.53 249 LYS A O 1
ATOM 1858 N N . GLU A 1 252 ? 3.786 0.341 34.027 1.00 19.39 250 GLU A N 1
ATOM 1859 C CA . GLU A 1 252 ? 5.028 -0.339 34.371 1.00 18.57 250 GLU A CA 1
ATOM 1860 C C . GLU A 1 252 ? 6.209 0.350 33.683 1.00 19.35 250 GLU A C 1
ATOM 1861 O O . GLU A 1 252 ? 7.263 0.581 34.283 1.00 19.24 250 GLU A O 1
ATOM 1867 N N . VAL A 1 253 ? 6.069 0.621 32.394 1.00 16.93 251 VAL A N 1
ATOM 1868 C CA . VAL A 1 253 ? 7.085 1.370 31.634 1.00 18.17 251 VAL A CA 1
ATOM 1869 C C . VAL A 1 253 ? 7.300 2.720 32.321 1.00 18.82 251 VAL A C 1
ATOM 1870 O O . VAL A 1 253 ? 8.478 3.072 32.562 1.00 18.46 251 VAL A O 1
ATOM 1874 N N . ALA A 1 254 ? 6.212 3.441 32.596 1.00 19.69 252 ALA A N 1
ATOM 1875 C CA . ALA A 1 254 ? 6.316 4.797 33.185 1.00 20.74 252 ALA A CA 1
ATOM 1876 C C . ALA A 1 254 ? 7.089 4.704 34.509 1.00 19.73 252 ALA A C 1
ATOM 1877 O O . ALA A 1 254 ? 7.952 5.611 34.767 1.00 21.04 252 ALA A O 1
ATOM 1879 N N . ALA A 1 255 ? 6.835 3.679 35.325 1.00 19.96 253 ALA A N 1
ATOM 1880 C CA . ALA A 1 255 ? 7.471 3.523 36.666 1.00 20.32 253 ALA A CA 1
ATOM 1881 C C . ALA A 1 255 ? 8.970 3.332 36.501 1.00 20.72 253 ALA A C 1
ATOM 1882 O O . ALA A 1 255 ? 9.745 3.878 37.260 1.00 20.92 253 ALA A O 1
ATOM 1884 N N . ALA A 1 256 ? 9.379 2.516 35.522 1.00 18.27 254 ALA A N 1
ATOM 1885 C CA . ALA A 1 256 ? 10.797 2.227 35.266 1.00 18.26 254 ALA A CA 1
ATOM 1886 C C . ALA A 1 256 ? 11.458 3.526 34.801 1.00 18.97 254 ALA A C 1
ATOM 1887 O O . ALA A 1 256 ? 12.552 3.872 35.315 1.00 19.83 254 ALA A O 1
ATOM 1889 N N . LEU A 1 257 ? 10.863 4.194 33.811 1.00 19.85 255 LEU A N 1
ATOM 1890 C CA . LEU A 1 257 ? 11.507 5.360 33.171 1.00 19.78 255 LEU A CA 1
ATOM 1891 C C . LEU A 1 257 ? 11.602 6.515 34.191 1.00 22.14 255 LEU A C 1
ATOM 1892 O O . LEU A 1 257 ? 12.613 7.261 34.141 1.00 20.56 255 LEU A O 1
ATOM 1897 N N . ALA A 1 258 ? 10.666 6.589 35.125 1.00 21.46 256 ALA A N 1
ATOM 1898 C CA . ALA A 1 258 ? 10.751 7.612 36.208 1.00 23.06 256 ALA A CA 1
ATOM 1899 C C . ALA A 1 258 ? 11.971 7.360 37.083 1.00 24.86 256 ALA A C 1
ATOM 1900 O O . ALA A 1 258 ? 12.387 8.282 37.803 1.00 28.05 256 ALA A O 1
ATOM 1902 N N . LYS A 1 259 ? 12.535 6.160 37.087 1.00 21.62 257 LYS A N 1
ATOM 1903 C CA . LYS A 1 259 ? 13.752 5.817 37.847 1.00 21.55 257 LYS A CA 1
ATOM 1904 C C . LYS A 1 259 ? 14.989 5.948 36.951 1.00 20.26 257 LYS A C 1
ATOM 1905 O O . LYS A 1 259 ? 16.069 5.544 37.356 1.00 20.42 257 LYS A O 1
ATOM 1911 N N . ASN A 1 260 ? 14.848 6.485 35.742 1.00 20.03 258 ASN A N 1
ATOM 1912 C CA . ASN A 1 260 ? 15.924 6.545 34.708 1.00 19.76 258 ASN A CA 1
ATOM 1913 C C . ASN A 1 260 ? 16.497 5.155 34.471 1.00 19.25 258 ASN A C 1
ATOM 1914 O O . ASN A 1 260 ? 17.721 4.995 34.326 1.00 21.69 258 ASN A O 1
ATOM 1919 N N . LYS A 1 261 ? 15.601 4.163 34.371 1.00 19.82 259 LYS A N 1
ATOM 1920 C CA . LYS A 1 261 ? 16.001 2.759 34.121 1.00 20.71 259 LYS A CA 1
ATOM 1921 C C . LYS A 1 261 ? 15.098 2.271 33.022 1.00 19.52 259 LYS A C 1
ATOM 1922 O O . LYS A 1 261 ? 13.920 2.549 33.013 1.00 21.75 259 LYS A O 1
ATOM 1928 N N . PRO A 1 262 ? 15.616 1.538 32.024 1.00 17.52 260 PRO A N 1
ATOM 1929 C CA . PRO A 1 262 ? 14.749 1.017 30.979 1.00 18.24 260 PRO A CA 1
ATOM 1930 C C . PRO A 1 262 ? 13.777 -0.067 31.478 1.00 17.48 260 PRO A C 1
ATOM 1931 O O . PRO A 1 262 ? 14.033 -0.715 32.482 1.00 19.45 260 PRO A O 1
ATOM 1935 N N . HIS A 1 263 ? 12.704 -0.232 30.694 1.00 17.66 261 HIS A N 1
ATOM 1936 C CA . HIS A 1 263 ? 11.759 -1.347 30.829 1.00 16.68 261 HIS A CA 1
ATOM 1937 C C . HIS A 1 263 ? 12.114 -2.342 29.720 1.00 15.94 261 HIS A C 1
ATOM 1938 O O . HIS A 1 263 ? 12.329 -1.908 28.571 1.00 18.23 261 HIS A O 1
ATOM 1945 N N . VAL A 1 264 ? 12.015 -3.621 30.021 1.00 15.77 262 VAL A N 1
ATOM 1946 C CA . VAL A 1 264 ? 12.063 -4.670 28.969 1.00 15.33 262 VAL A CA 1
ATOM 1947 C C . VAL A 1 264 ? 10.924 -5.634 29.221 1.00 16.83 262 VAL A C 1
ATOM 1948 O O . VAL A 1 264 ? 10.515 -5.882 30.386 1.00 16.32 262 VAL A O 1
ATOM 1952 N N . PHE A 1 265 ? 10.493 -6.275 28.140 1.00 15.42 263 PHE A N 1
ATOM 1953 C CA . PHE A 1 265 ? 9.702 -7.517 28.275 1.00 16.06 263 PHE A CA 1
ATOM 1954 C C . PHE A 1 265 ? 10.716 -8.639 28.199 1.00 17.27 263 PHE A C 1
ATOM 1955 O O . PHE A 1 265 ? 11.114 -9.034 27.107 1.00 16.98 263 PHE A O 1
ATOM 1963 N N . GLY A 1 266 ? 11.229 -9.070 29.329 1.00 16.27 264 GLY A N 1
ATOM 1964 C CA . GLY A 1 266 ? 12.381 -9.982 29.399 1.00 16.90 264 GLY A CA 1
ATOM 1965 C C . GLY A 1 266 ? 12.030 -11.424 29.106 1.00 15.71 264 GLY A C 1
ATOM 1966 O O . GLY A 1 266 ? 12.935 -12.209 28.974 1.00 16.68 264 GLY A O 1
ATOM 1967 N N . GLU A 1 267 ? 10.743 -11.716 29.008 1.00 15.49 265 GLU A N 1
ATOM 1968 C CA . GLU A 1 267 ? 10.283 -13.040 28.555 1.00 15.66 265 GLU A CA 1
ATOM 1969 C C . GLU A 1 267 ? 8.872 -12.851 28.064 1.00 14.96 265 GLU A C 1
ATOM 1970 O O . GLU A 1 267 ? 8.033 -12.394 28.823 1.00 16.00 265 GLU A O 1
ATOM 1976 N N . THR A 1 268 ? 8.618 -13.200 26.807 1.00 14.26 266 THR A N 1
ATOM 1977 C CA . THR A 1 268 ? 7.295 -12.983 26.219 1.00 14.96 266 THR A CA 1
ATOM 1978 C C . THR A 1 268 ? 7.064 -13.958 25.087 1.00 15.53 266 THR A C 1
ATOM 1979 O O . THR A 1 268 ? 8.011 -14.315 24.379 1.00 15.13 266 THR A O 1
ATOM 1983 N N . ASN A 1 269 ? 5.824 -14.407 24.948 1.00 15.29 267 ASN A N 1
ATOM 1984 C CA . ASN A 1 269 ? 5.471 -15.169 23.716 1.00 15.99 267 ASN A CA 1
ATOM 1985 C C . ASN A 1 269 ? 3.947 -15.299 23.686 1.00 16.35 267 ASN A C 1
ATOM 1986 O O . ASN A 1 269 ? 3.285 -14.733 24.548 1.00 15.82 267 ASN A O 1
ATOM 1991 N N . SER A 1 270 ? 3.426 -15.969 22.651 1.00 15.20 268 SER A N 1
ATOM 1992 C CA . SER A 1 270 ? 1.987 -15.892 22.329 1.00 15.60 268 SER A CA 1
ATOM 1993 C C . SER A 1 270 ? 1.133 -16.474 23.473 1.00 15.65 268 SER A C 1
ATOM 1994 O O . SER A 1 270 ? 0.048 -15.849 23.744 1.00 17.48 268 SER A O 1
ATOM 1997 N N . ALA A 1 271 ? 1.497 -17.638 23.977 1.00 15.31 269 ALA A N 1
ATOM 1998 C CA . ALA A 1 271 ? 0.663 -18.335 24.936 1.00 17.29 269 ALA A CA 1
ATOM 1999 C C . ALA A 1 271 ? 1.461 -19.269 25.819 1.00 17.77 269 ALA A C 1
ATOM 2000 O O . ALA A 1 271 ? 2.436 -19.787 25.404 1.00 18.29 269 ALA A O 1
ATOM 2002 N N . THR A 1 272 ? 0.987 -19.467 27.044 1.00 18.87 270 THR A N 1
ATOM 2003 C CA . THR A 1 272 ? 1.643 -20.299 28.026 1.00 19.83 270 THR A CA 1
ATOM 2004 C C . THR A 1 272 ? 1.515 -21.795 27.852 1.00 27.04 270 THR A C 1
ATOM 2005 O O . THR A 1 272 ? 0.758 -22.219 27.077 1.00 30.17 270 THR A O 1
ATOM 2009 N N . GLN A 1 273 ? 2.243 -22.483 28.734 1.00 32.95 271 GLN A N 1
ATOM 2010 C CA . GLN A 1 273 ? 2.590 -23.920 28.867 1.00 33.73 271 GLN A CA 1
ATOM 2011 C C . GLN A 1 273 ? 3.361 -24.375 27.622 1.00 33.96 271 GLN A C 1
ATOM 2012 O O . GLN A 1 273 ? 3.317 -25.573 27.286 1.00 37.48 271 GLN A O 1
ATOM 2018 N N . GLY A 1 274 ? 4.092 -23.452 26.973 1.00 28.72 272 GLY A N 1
ATOM 2019 C CA . GLY A 1 274 ? 4.922 -23.748 25.817 1.00 30.38 272 GLY A CA 1
ATOM 2020 C C . GLY A 1 274 ? 4.206 -23.358 24.538 1.00 28.61 272 GLY A C 1
ATOM 2021 O O . GLY A 1 274 ? 4.793 -23.538 23.472 1.00 26.82 272 GLY A O 1
ATOM 2022 N N . GLY A 1 275 ? 2.982 -22.865 24.676 1.00 29.83 273 GLY A N 1
ATOM 2023 C CA . GLY A 1 275 ? 2.149 -22.451 23.553 1.00 24.18 273 GLY A CA 1
ATOM 2024 C C . GLY A 1 275 ? 1.004 -23.445 23.266 1.00 35.15 273 GLY A C 1
ATOM 2025 O O . GLY A 1 275 ? 1.059 -24.549 23.693 1.00 31.55 273 GLY A O 1
ATOM 2026 N N . GLY A 1 276 ? -0.040 -22.985 22.582 1.00 42.07 274 GLY A N 1
ATOM 2027 C CA . GLY A 1 276 ? -1.156 -23.821 22.163 1.00 41.40 274 GLY A CA 1
ATOM 2028 C C . GLY A 1 276 ? -1.180 -24.082 20.655 1.00 34.18 274 GLY A C 1
ATOM 2029 O O . GLY A 1 276 ? -0.138 -23.829 20.012 1.00 22.03 274 GLY A O 1
ATOM 2030 N N . GLY A 1 277 ? -2.320 -24.620 20.133 1.00 26.47 275 GLY A N 1
ATOM 2031 C CA . GLY A 1 277 ? -2.434 -24.878 18.687 1.00 24.60 275 GLY A CA 1
ATOM 2032 C C . GLY A 1 277 ? -2.218 -23.623 17.870 1.00 20.48 275 GLY A C 1
ATOM 2033 O O . GLY A 1 277 ? -1.883 -23.761 16.710 1.00 23.58 275 GLY A O 1
ATOM 2034 N N . ILE A 1 278 ? -2.356 -22.435 18.469 1.00 18.30 276 ILE A N 1
ATOM 2035 C CA . ILE A 1 278 ? -2.223 -21.163 17.715 1.00 18.30 276 ILE A CA 1
ATOM 2036 C C . ILE A 1 278 ? -0.749 -20.754 17.654 1.00 16.65 276 ILE A C 1
ATOM 2037 O O . ILE A 1 278 ? -0.431 -19.906 16.796 1.00 16.95 276 ILE A O 1
ATOM 2042 N N . SER A 1 279 ? 0.092 -21.286 18.528 1.00 16.24 277 SER A N 1
ATOM 2043 C CA . SER A 1 279 ? 1.434 -20.650 18.689 1.00 16.87 277 SER A CA 1
ATOM 2044 C C . SER A 1 279 ? 2.341 -20.882 17.479 1.00 17.81 277 SER A C 1
ATOM 2045 O O . SER A 1 279 ? 3.160 -20.022 17.170 1.00 17.05 277 SER A O 1
ATOM 2048 N N . PRO A 1 280 ? 2.275 -22.008 16.718 1.00 16.40 278 PRO A N 1
ATOM 2049 C CA . PRO A 1 280 ? 3.195 -22.218 15.586 1.00 16.20 278 PRO A CA 1
ATOM 2050 C C . PRO A 1 280 ? 2.719 -21.546 14.307 1.00 16.63 278 PRO A C 1
ATOM 2051 O O . PRO A 1 280 ? 3.290 -21.743 13.247 1.00 17.45 278 PRO A O 1
ATOM 2055 N N . THR A 1 281 ? 1.609 -20.822 14.343 1.00 16.59 279 THR A N 1
ATOM 2056 C CA . THR A 1 281 ? 0.974 -20.286 13.123 1.00 16.64 279 THR A CA 1
ATOM 2057 C C . THR A 1 281 ? 1.637 -19.017 12.625 1.00 16.66 279 THR A C 1
ATOM 2058 O O . THR A 1 281 ? 2.287 -18.236 13.385 1.00 16.64 279 THR A O 1
ATOM 2062 N N . TYR A 1 282 ? 1.436 -18.787 11.357 1.00 15.23 280 TYR A N 1
ATOM 2063 C CA . TYR A 1 282 ? 1.735 -17.526 10.669 1.00 15.22 280 TYR A CA 1
ATOM 2064 C C . TYR A 1 282 ? 1.106 -16.344 11.438 1.00 16.15 280 TYR A C 1
ATOM 2065 O O . TYR A 1 282 ? 1.766 -15.333 11.642 1.00 16.26 280 TYR A O 1
ATOM 2074 N N . GLY A 1 283 ? -0.157 -16.464 11.869 1.00 15.15 281 GLY A N 1
ATOM 2075 C CA . GLY A 1 283 ? -0.819 -15.382 12.592 1.00 15.71 281 GLY A CA 1
ATOM 2076 C C . GLY A 1 283 ? -0.104 -15.047 13.880 1.00 15.34 281 GLY A C 1
ATOM 2077 O O . GLY A 1 283 ? -0.118 -13.854 14.275 1.00 15.73 281 GLY A O 1
ATOM 2078 N N . ALA A 1 284 ? 0.524 -16.012 14.529 1.00 15.56 282 ALA A N 1
ATOM 2079 C CA . ALA A 1 284 ? 1.269 -15.729 15.776 1.00 15.77 282 ALA A CA 1
ATOM 2080 C C . ALA A 1 284 ? 2.527 -14.942 15.391 1.00 16.22 282 ALA A C 1
ATOM 2081 O O . ALA A 1 284 ? 2.959 -14.068 16.181 1.00 15.48 282 ALA A O 1
ATOM 2083 N N . GLY A 1 285 ? 3.094 -15.164 14.212 1.00 15.99 283 GLY A N 1
ATOM 2084 C CA . GLY A 1 285 ? 4.221 -14.316 13.757 1.00 15.31 283 GLY A CA 1
ATOM 2085 C C . GLY A 1 285 ? 3.754 -12.910 13.439 1.00 15.33 283 GLY A C 1
ATOM 2086 O O . GLY A 1 285 ? 4.479 -11.928 13.709 1.00 15.67 283 GLY A O 1
ATOM 2087 N N . LEU A 1 286 ? 2.531 -12.736 12.915 1.00 15.04 284 LEU A N 1
ATOM 2088 C CA . LEU A 1 286 ? 1.985 -11.374 12.679 1.00 14.78 284 LEU A CA 1
ATOM 2089 C C . LEU A 1 286 ? 1.697 -10.697 14.024 1.00 14.63 284 LEU A C 1
ATOM 2090 O O . LEU A 1 286 ? 1.917 -9.453 14.125 1.00 14.86 284 LEU A O 1
ATOM 2095 N N . TRP A 1 287 ? 1.185 -11.442 15.002 1.00 14.54 285 TRP A N 1
ATOM 2096 C CA . TRP A 1 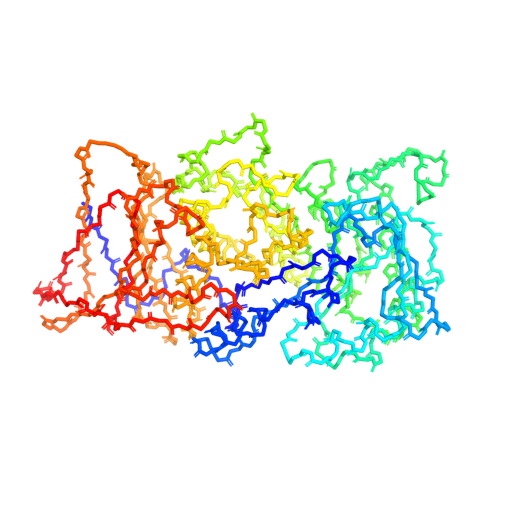287 ? 1.038 -10.893 16.366 1.00 14.15 285 TRP A CA 1
ATOM 2097 C C . TRP A 1 287 ? 2.404 -10.354 16.802 1.00 15.06 285 TRP A C 1
ATOM 2098 O O . TRP A 1 287 ? 2.509 -9.195 17.234 1.00 14.25 285 TRP A O 1
ATOM 2109 N N . LEU A 1 288 ? 3.424 -11.179 16.679 1.00 15.59 286 LEU A N 1
ATOM 2110 C CA . LEU A 1 288 ? 4.762 -10.827 17.190 1.00 15.77 286 LEU A CA 1
ATOM 2111 C C . LEU A 1 288 ? 5.193 -9.519 16.526 1.00 14.54 286 LEU A C 1
ATOM 2112 O O . LEU A 1 288 ? 5.661 -8.592 17.227 1.00 14.92 286 LEU A O 1
ATOM 2117 N N . LEU A 1 289 ? 5.087 -9.431 15.216 1.00 14.62 287 LEU A N 1
ATOM 2118 C CA . LEU A 1 289 ? 5.484 -8.230 14.474 1.00 14.49 287 LEU A CA 1
ATOM 2119 C C . LEU A 1 289 ? 4.799 -6.987 15.014 1.00 14.65 287 LEU A C 1
ATOM 2120 O O . LEU A 1 289 ? 5.482 -5.984 15.289 1.00 15.40 287 LEU A O 1
ATOM 2125 N N . ASP A 1 290 ? 3.469 -7.013 15.124 1.00 14.64 288 ASP A N 1
ATOM 2126 C CA . ASP A 1 290 ? 2.715 -5.806 15.497 1.00 15.27 288 ASP A CA 1
ATOM 2127 C C . ASP A 1 290 ? 2.897 -5.493 16.991 1.00 15.04 288 ASP A C 1
ATOM 2128 O O . ASP A 1 290 ? 2.974 -4.290 17.371 1.00 15.51 288 ASP A O 1
ATOM 2133 N N . TYR A 1 291 ? 2.953 -6.522 17.810 1.00 14.50 289 TYR A N 1
ATOM 2134 C CA . TYR A 1 291 ? 3.222 -6.386 19.261 1.00 14.48 289 TYR A CA 1
ATOM 2135 C C . TYR A 1 291 ? 4.542 -5.672 19.495 1.00 15.20 289 TYR A C 1
ATOM 2136 O O . TYR A 1 291 ? 4.647 -4.726 20.342 1.00 15.01 289 TYR A O 1
ATOM 2145 N N . VAL A 1 292 ? 5.564 -6.090 18.762 1.00 15.72 290 VAL A N 1
ATOM 2146 C CA . VAL A 1 292 ? 6.884 -5.421 18.908 1.00 15.03 290 VAL A CA 1
ATOM 2147 C C . VAL A 1 292 ? 6.746 -3.924 18.653 1.00 15.53 290 VAL A C 1
ATOM 2148 O O . VAL A 1 292 ? 7.236 -3.077 19.477 1.00 16.01 290 VAL A O 1
ATOM 2152 N N . MET A 1 293 ? 6.112 -3.550 17.561 1.00 15.49 291 MET A N 1
ATOM 2153 C CA . MET A 1 293 ? 6.015 -2.118 17.214 1.00 14.98 291 MET A CA 1
ATOM 2154 C C . MET A 1 293 ? 5.252 -1.377 18.312 1.00 16.56 291 MET A C 1
ATOM 2155 O O . MET A 1 293 ? 5.685 -0.302 18.735 1.00 15.33 291 MET A O 1
ATOM 2160 N N . GLN A 1 294 ? 4.124 -1.944 18.754 1.00 14.74 292 GLN A N 1
ATOM 2161 C CA . GLN A 1 294 ? 3.312 -1.221 19.747 1.00 15.18 292 GLN A CA 1
ATOM 2162 C C . GLN A 1 294 ? 4.039 -1.148 21.089 1.00 16.05 292 GLN A C 1
ATOM 2163 O O . GLN A 1 294 ? 3.976 -0.074 21.746 1.00 16.89 292 GLN A O 1
ATOM 2169 N N . ALA A 1 295 ? 4.746 -2.193 21.483 1.00 15.84 293 ALA A N 1
ATOM 2170 C CA . ALA A 1 295 ? 5.449 -2.218 22.781 1.00 15.58 293 ALA A CA 1
ATOM 2171 C C . ALA A 1 295 ? 6.577 -1.186 22.727 1.00 17.13 293 ALA A C 1
ATOM 2172 O O . ALA A 1 295 ? 6.775 -0.470 23.730 1.00 18.74 293 ALA A O 1
ATOM 2174 N N . LEU A 1 296 ? 7.305 -1.062 21.616 1.00 15.97 294 LEU A N 1
ATOM 2175 C CA . LEU A 1 296 ? 8.405 -0.075 21.546 1.00 15.23 294 LEU A CA 1
ATOM 2176 C C . LEU A 1 296 ? 7.839 1.349 21.612 1.00 17.79 294 LEU A C 1
ATOM 2177 O O . LEU A 1 296 ? 8.455 2.213 22.299 1.00 18.35 294 LEU A O 1
ATOM 2182 N N . ILE A 1 297 ? 6.738 1.648 20.920 1.00 16.26 295 ILE A N 1
ATOM 2183 C CA . ILE A 1 297 ? 6.130 2.992 21.006 1.00 16.97 295 ILE A CA 1
ATOM 2184 C C . ILE A 1 297 ? 5.686 3.266 22.456 1.00 17.29 295 ILE A C 1
ATOM 2185 O O . ILE A 1 297 ? 5.885 4.399 22.939 1.00 18.79 295 ILE A O 1
ATOM 2190 N N . MET A 1 298 ? 5.144 2.264 23.139 1.00 15.63 296 MET A N 1
ATOM 2191 C CA . MET A 1 298 ? 4.704 2.418 24.547 1.00 17.56 296 MET A CA 1
ATOM 2192 C C . MET A 1 298 ? 5.912 2.817 25.398 1.00 18.65 296 MET A C 1
ATOM 2193 O O . MET A 1 298 ? 5.703 3.497 26.446 1.00 19.08 296 MET A O 1
ATOM 2198 N N . GLY A 1 299 ? 7.114 2.311 25.075 1.00 17.12 297 GLY A N 1
ATOM 2199 C CA . GLY A 1 299 ? 8.377 2.724 25.708 1.00 17.86 297 GLY A CA 1
ATOM 2200 C C . GLY A 1 299 ? 9.249 1.602 26.210 1.00 18.80 297 GLY A C 1
ATOM 2201 O O . GLY A 1 299 ? 10.302 1.924 26.790 1.00 20.02 297 GLY A O 1
ATOM 2202 N N . THR A 1 300 ? 8.905 0.352 25.955 1.00 16.24 298 THR A N 1
ATOM 2203 C CA . THR A 1 300 ? 9.811 -0.723 26.310 1.00 15.75 298 THR A CA 1
ATOM 2204 C C . THR A 1 300 ? 11.051 -0.630 25.416 1.00 16.14 298 THR A C 1
ATOM 2205 O O . THR A 1 300 ? 10.992 -0.152 24.326 1.00 18.31 298 THR A O 1
ATOM 2209 N N . GLU A 1 301 ? 12.170 -1.097 25.918 1.00 16.09 299 GLU A N 1
ATOM 2210 C CA . GLU A 1 301 ? 13.411 -1.033 25.178 1.00 16.27 299 GLU A CA 1
ATOM 2211 C C . GLU A 1 301 ? 13.678 -2.246 24.297 1.00 15.62 299 GLU A C 1
ATOM 2212 O O . GLU A 1 301 ? 14.127 -2.128 23.208 1.00 17.33 299 GLU A O 1
ATOM 2218 N N . THR A 1 302 ? 13.363 -3.401 24.834 1.00 15.61 300 THR A N 1
ATOM 2219 C CA . THR A 1 302 ? 13.642 -4.657 24.173 1.00 15.95 300 THR A CA 1
ATOM 2220 C C . THR A 1 302 ? 12.605 -5.716 24.544 1.00 16.13 300 THR A C 1
ATOM 2221 O O . THR A 1 302 ? 12.139 -5.710 25.618 1.00 16.13 300 THR A O 1
ATOM 2225 N N . LEU A 1 303 ? 12.275 -6.593 23.616 1.00 16.87 301 LEU A N 1
ATOM 2226 C CA . LEU A 1 303 ? 11.413 -7.767 23.876 1.00 15.47 301 LEU A CA 1
ATOM 2227 C C . LEU A 1 303 ? 12.208 -9.034 23.616 1.00 16.01 301 LEU A C 1
ATOM 2228 O O . LEU A 1 303 ? 12.850 -9.159 22.541 1.00 17.49 301 LEU A O 1
ATOM 2233 N N . TYR A 1 304 ? 12.122 -9.985 24.525 1.00 15.28 302 TYR A N 1
ATOM 2234 C CA . TYR A 1 304 ? 12.851 -11.263 24.464 1.00 14.69 302 TYR A CA 1
ATOM 2235 C C . TYR A 1 304 ? 11.833 -12.405 24.365 1.00 15.30 302 TYR A C 1
ATOM 2236 O O . TYR A 1 304 ? 11.144 -12.739 25.346 1.00 15.71 302 TYR A O 1
ATOM 2245 N N . PHE A 1 305 ? 11.747 -13.001 23.182 1.00 14.67 303 PHE A N 1
ATOM 2246 C CA . PHE A 1 305 ? 10.714 -14.015 22.887 1.00 15.58 303 PHE A CA 1
ATOM 2247 C C . PHE A 1 305 ? 11.204 -15.387 23.338 1.00 14.52 303 PHE A C 1
ATOM 2248 O O . PHE A 1 305 ? 12.283 -15.878 22.920 1.00 14.49 303 PHE A O 1
ATOM 2256 N N . HIS A 1 306 ? 10.383 -16.060 24.148 1.00 15.51 304 HIS A N 1
ATOM 2257 C CA . HIS A 1 306 ? 10.815 -17.268 24.860 1.00 15.38 304 HIS A CA 1
ATOM 2258 C C . HIS A 1 306 ? 10.871 -18.486 23.940 1.00 15.95 304 HIS A C 1
ATOM 2259 O O . HIS A 1 306 ? 9.955 -18.675 23.091 1.00 16.04 304 HIS A O 1
ATOM 2266 N N . HIS A 1 307 ? 11.878 -19.303 24.183 1.00 15.84 305 HIS A N 1
ATOM 2267 C CA . HIS A 1 307 ? 12.157 -20.586 23.499 1.00 15.26 305 HIS A CA 1
ATOM 2268 C C . HIS A 1 307 ? 12.282 -21.644 24.581 1.00 17.01 305 HIS A C 1
ATOM 2269 O O . HIS A 1 307 ? 13.135 -21.522 25.435 1.00 16.50 305 HIS A O 1
ATOM 2276 N N . GLY A 1 308 ? 11.345 -22.597 24.574 1.00 16.00 306 GLY A N 1
ATOM 2277 C CA . GLY A 1 308 ? 11.242 -23.575 25.677 1.00 17.38 306 GLY A CA 1
ATOM 2278 C C . GLY A 1 308 ? 11.894 -24.890 25.341 1.00 18.48 306 GLY A C 1
ATOM 2279 O O . GLY A 1 308 ? 12.832 -24.969 24.551 1.00 18.91 306 GLY A O 1
ATOM 2280 N N . THR A 1 309 ? 11.377 -25.952 25.953 1.00 17.07 307 THR A N 1
ATOM 2281 C CA . THR A 1 309 ? 11.963 -27.301 25.833 1.00 18.22 307 THR A CA 1
ATOM 2282 C C . THR A 1 309 ? 12.117 -27.724 24.388 1.00 17.35 307 THR A C 1
ATOM 2283 O O . THR A 1 309 ? 11.148 -27.670 23.605 1.00 19.35 307 THR A O 1
ATOM 2287 N N . ILE A 1 310 ? 13.329 -28.140 24.019 1.00 18.06 308 ILE A N 1
ATOM 2288 C CA . ILE A 1 310 ? 13.642 -28.518 22.627 1.00 19.44 308 ILE A CA 1
ATOM 2289 C C . ILE A 1 310 ? 12.857 -29.788 22.277 1.00 20.09 308 ILE A C 1
ATOM 2290 O O . ILE A 1 310 ? 12.964 -30.769 23.034 1.00 21.92 308 ILE A O 1
ATOM 2295 N N . GLY A 1 311 ? 12.066 -29.689 21.224 1.00 20.76 309 GLY A N 1
ATOM 2296 C CA . GLY A 1 311 ? 11.180 -30.789 20.784 1.00 21.31 309 GLY A CA 1
ATOM 2297 C C . GLY A 1 311 ? 9.833 -30.748 21.464 1.00 23.56 309 GLY A C 1
ATOM 2298 O O . GLY A 1 311 ? 9.037 -31.666 21.225 1.00 24.46 309 GLY A O 1
ATOM 2299 N N . ASN A 1 312 ? 9.569 -29.803 22.372 1.00 20.48 310 ASN A N 1
ATOM 2300 C CA . ASN A 1 312 ? 8.220 -29.656 22.977 1.00 20.81 310 ASN A CA 1
ATOM 2301 C C . ASN A 1 312 ? 7.953 -28.164 23.212 1.00 19.62 310 ASN A C 1
ATOM 2302 O O . ASN A 1 312 ? 7.751 -27.742 24.330 1.00 18.30 310 ASN A O 1
ATOM 2307 N N . CYS A 1 313 ? 7.915 -27.423 22.126 1.00 20.62 311 CYS A N 1
ATOM 2308 C CA . CYS A 1 313 ? 7.821 -25.949 22.179 1.00 19.57 311 CYS A CA 1
ATOM 2309 C C . CYS A 1 313 ? 7.011 -25.424 21.000 1.00 19.15 311 CYS A C 1
ATOM 2310 O O . CYS A 1 313 ? 7.467 -25.527 19.839 1.00 21.76 311 CYS A O 1
ATOM 2313 N N . GLN A 1 314 ? 5.782 -24.966 21.269 1.00 19.38 312 GLN A N 1
ATOM 2314 C CA . GLN A 1 314 ? 4.884 -24.548 20.191 1.00 19.91 312 GLN A CA 1
ATOM 2315 C C . GLN A 1 314 ? 5.169 -23.123 19.730 1.00 18.04 312 GLN A C 1
ATOM 2316 O O . GLN A 1 314 ? 4.826 -22.814 18.615 1.00 18.66 312 GLN A O 1
ATOM 2322 N N . TYR A 1 315 ? 5.779 -22.252 20.565 1.00 17.26 313 TYR A N 1
ATOM 2323 C CA . TYR A 1 315 ? 5.986 -20.826 20.195 1.00 16.38 313 TYR A CA 1
ATOM 2324 C C . TYR A 1 315 ? 7.422 -20.566 19.748 1.00 17.31 313 TYR A C 1
ATOM 2325 O O . TYR A 1 315 ? 7.717 -19.428 19.388 1.00 18.50 313 TYR A O 1
ATOM 2334 N N . CYS A 1 316 ? 8.242 -21.604 19.656 1.00 17.09 314 CYS A N 1
ATOM 2335 C CA . CYS A 1 316 ? 9.655 -21.491 19.199 1.00 15.32 314 CYS A CA 1
ATOM 2336 C C . CYS A 1 316 ? 9.732 -21.082 17.741 1.00 17.54 314 CYS A C 1
ATOM 2337 O O . CYS A 1 316 ? 8.960 -21.510 16.899 1.00 18.15 314 CYS A O 1
ATOM 2340 N N . TRP A 1 317 ? 10.713 -20.251 17.405 1.00 16.09 315 TRP A N 1
ATOM 2341 C CA . TRP A 1 317 ? 10.950 -19.804 16.019 1.00 16.18 315 TRP A CA 1
ATOM 2342 C C . TRP A 1 317 ? 11.589 -20.907 15.185 1.00 15.49 315 TRP A C 1
ATOM 2343 O O . TRP A 1 317 ? 11.522 -20.846 13.942 1.00 16.49 315 TRP A O 1
ATOM 2354 N N . TRP A 1 318 ? 12.297 -21.798 15.856 1.00 16.02 316 TRP A N 1
ATOM 2355 C CA . TRP A 1 318 ? 12.962 -22.945 15.205 1.00 16.84 316 TRP A CA 1
ATOM 2356 C C . TRP A 1 318 ? 13.059 -24.070 16.220 1.00 17.54 316 TRP A C 1
ATOM 2357 O O . TRP A 1 318 ? 13.041 -23.829 17.445 1.00 17.73 316 TRP A O 1
ATOM 2368 N N . GLY A 1 319 ? 13.289 -25.273 15.688 1.00 18.78 317 GLY A N 1
ATOM 2369 C CA . GLY A 1 319 ? 13.699 -26.433 16.467 1.00 18.80 317 GLY A CA 1
ATOM 2370 C C . GLY A 1 319 ? 14.872 -27.138 15.815 1.00 19.83 317 GLY A C 1
ATOM 2371 O O . GLY A 1 319 ? 15.515 -26.567 14.933 1.00 18.17 317 GLY A O 1
ATOM 2372 N N . LYS A 1 320 ? 15.159 -28.342 16.281 1.00 19.97 318 LYS A N 1
ATOM 2373 C CA . LYS A 1 320 ? 16.249 -29.171 15.698 1.00 22.05 318 LYS A CA 1
ATOM 2374 C C . LYS A 1 320 ? 15.946 -29.460 14.229 1.00 20.10 318 LYS A C 1
ATOM 2375 O O . LYS A 1 320 ? 16.899 -29.512 13.387 1.00 22.44 318 LYS A O 1
ATOM 2381 N N . TYR A 1 321 ? 14.679 -29.668 13.900 1.00 19.73 319 TYR A N 1
ATOM 2382 C CA . TYR A 1 321 ? 14.293 -30.266 12.590 1.00 21.96 319 TYR A CA 1
ATOM 2383 C C . TYR A 1 321 ? 13.495 -29.296 11.736 1.00 20.98 319 TYR A C 1
ATOM 2384 O O . TYR A 1 321 ? 13.585 -29.412 10.518 1.00 23.40 319 TYR A O 1
ATOM 2393 N N . SER A 1 322 ? 12.677 -28.408 12.313 1.00 20.79 320 SER A N 1
ATOM 2394 C CA . SER A 1 322 ? 11.816 -27.520 11.502 1.00 18.65 320 SER A CA 1
ATOM 2395 C C . SER A 1 322 ? 11.985 -26.067 11.930 1.00 17.90 320 SER A C 1
ATOM 2396 O O . SER A 1 322 ? 12.236 -25.803 13.099 1.00 19.61 320 SER A O 1
ATOM 2399 N N . MET A 1 323 ? 11.730 -25.197 10.993 1.00 18.52 321 MET A N 1
ATOM 2400 C CA . MET A 1 323 ? 11.478 -23.767 11.259 1.00 18.91 321 MET A CA 1
ATOM 2401 C C . MET A 1 323 ? 10.027 -23.597 11.735 1.00 19.06 321 MET A C 1
ATOM 2402 O O . MET A 1 323 ? 9.166 -24.515 11.533 1.00 18.87 321 MET A O 1
ATOM 2407 N N . GLY A 1 324 ? 9.768 -22.488 12.432 1.00 19.44 322 GLY A N 1
ATOM 2408 C CA . GLY A 1 324 ? 8.409 -22.112 12.835 1.00 17.68 322 GLY A CA 1
ATOM 2409 C C . GLY A 1 324 ? 7.953 -20.849 12.149 1.00 16.74 322 GLY A C 1
ATOM 2410 O O . GLY A 1 324 ? 8.749 -19.893 12.016 1.00 17.27 322 GLY A O 1
ATOM 2411 N N . SER A 1 325 ? 6.689 -20.791 11.724 1.00 15.62 323 SER A N 1
ATOM 2412 C CA . SER A 1 325 ? 6.103 -19.577 11.117 1.00 15.44 323 SER A CA 1
ATOM 2413 C C . SER A 1 325 ? 6.427 -18.339 11.947 1.00 15.11 323 SER A C 1
ATOM 2414 O O . SER A 1 325 ? 6.614 -17.294 11.347 1.00 15.29 323 SER A O 1
ATOM 2417 N N . PRO A 1 326 ? 6.414 -18.354 13.294 1.00 16.51 324 PRO A N 1
ATOM 2418 C CA . PRO A 1 326 ? 6.633 -17.089 13.995 1.00 15.82 324 PRO A CA 1
ATOM 2419 C C . PRO A 1 326 ? 7.989 -16.443 13.719 1.00 16.09 324 PRO A C 1
ATOM 2420 O O . PRO A 1 326 ? 8.095 -15.224 13.867 1.00 15.42 324 PRO A O 1
ATOM 2424 N N . TYR A 1 327 ? 8.965 -17.232 13.301 1.00 15.28 325 TYR A N 1
ATOM 2425 C CA . TYR A 1 327 ? 10.267 -16.635 12.965 1.00 15.02 325 TYR A CA 1
ATOM 2426 C C . TYR A 1 327 ? 10.108 -15.550 11.892 1.00 15.14 325 TYR A C 1
ATOM 2427 O O . TYR A 1 327 ? 10.815 -14.558 11.897 1.00 15.32 325 TYR A O 1
ATOM 2436 N N . PHE A 1 328 ? 9.144 -15.674 10.999 1.00 14.47 326 PHE A N 1
ATOM 2437 C CA . PHE A 1 328 ? 8.892 -14.690 9.912 1.00 14.96 326 PHE A CA 1
ATOM 2438 C C . PHE A 1 328 ? 8.494 -13.337 10.501 1.00 14.65 326 PHE A C 1
ATOM 2439 O O . PHE A 1 328 ? 8.913 -12.312 9.951 1.00 15.96 326 PHE A O 1
ATOM 2447 N N . GLY A 1 329 ? 7.731 -13.327 11.600 1.00 15.39 327 GLY A N 1
ATOM 2448 C CA . GLY A 1 329 ? 7.387 -12.074 12.283 1.00 16.59 327 GLY A CA 1
ATOM 2449 C C . GLY A 1 329 ? 8.629 -11.422 12.899 1.00 15.26 327 GLY A C 1
ATOM 2450 O O . GLY A 1 329 ? 8.746 -10.203 12.803 1.00 16.78 327 GLY A O 1
ATOM 2451 N N . ALA A 1 330 ? 9.478 -12.220 13.511 1.00 14.96 328 ALA A N 1
ATOM 2452 C CA . ALA A 1 330 ? 10.704 -11.701 14.149 1.00 15.81 328 ALA A CA 1
ATOM 2453 C C . ALA A 1 330 ? 11.627 -11.161 13.059 1.00 16.19 328 ALA A C 1
ATOM 2454 O O . ALA A 1 330 ? 12.194 -10.079 13.216 1.00 14.98 328 ALA A O 1
ATOM 2456 N N . TYR A 1 331 ? 11.736 -11.891 11.961 1.00 15.21 329 TYR A N 1
ATOM 2457 C CA . TYR A 1 331 ? 12.601 -11.486 10.848 1.00 15.16 329 TYR A CA 1
ATOM 2458 C C . TYR A 1 331 ? 12.089 -10.202 10.225 1.00 15.98 329 TYR A C 1
ATOM 2459 O O . TYR A 1 331 ? 12.862 -9.240 10.023 1.00 15.08 329 TYR A O 1
ATOM 2468 N N . PHE A 1 332 ? 10.775 -10.112 9.969 1.00 14.97 330 PHE A N 1
ATOM 2469 C CA . PHE A 1 332 ? 10.207 -8.907 9.356 1.00 14.45 330 PHE A CA 1
ATOM 2470 C C . PHE A 1 332 ? 10.322 -7.731 10.333 1.00 14.86 330 PHE A C 1
ATOM 2471 O O . PHE A 1 332 ? 10.558 -6.593 9.876 1.00 16.81 330 PHE A O 1
ATOM 2479 N N . ALA A 1 333 ? 10.125 -7.954 11.626 1.00 15.68 331 ALA A N 1
ATOM 2480 C CA . ALA A 1 333 ? 10.187 -6.841 12.588 1.00 15.23 331 ALA A CA 1
ATOM 2481 C C . ALA A 1 333 ? 11.624 -6.326 12.599 1.00 16.24 331 ALA A C 1
ATOM 2482 O O . ALA A 1 333 ? 11.850 -5.110 12.669 1.00 16.38 331 ALA A O 1
ATOM 2484 N N . THR A 1 334 ? 12.566 -7.252 12.600 1.00 16.49 332 THR A N 1
ATOM 2485 C CA . THR A 1 334 ? 14.006 -6.863 12.637 1.00 16.90 332 THR A CA 1
ATOM 2486 C C . THR A 1 334 ? 14.353 -6.059 11.374 1.00 17.83 332 THR A C 1
ATOM 2487 O O . THR A 1 334 ? 15.044 -5.040 11.452 1.00 17.98 332 THR A O 1
ATOM 2491 N N . MET A 1 335 ? 13.848 -6.497 10.214 1.00 15.38 333 MET A N 1
ATOM 2492 C CA A MET A 1 335 ? 14.012 -5.801 8.920 0.50 17.28 333 MET A CA 1
ATOM 2493 C CA B MET A 1 335 ? 14.008 -5.802 8.917 0.50 17.68 333 MET A CA 1
ATOM 2494 C C . MET A 1 335 ? 13.424 -4.390 9.028 1.00 17.59 333 MET A C 1
ATOM 2495 O O . MET A 1 335 ? 14.064 -3.412 8.622 1.00 17.79 333 MET A O 1
ATOM 2504 N N . ALA A 1 336 ? 12.204 -4.278 9.556 1.00 17.38 334 ALA A N 1
ATOM 2505 C CA . ALA A 1 336 ? 11.505 -2.987 9.647 1.00 17.90 334 ALA A CA 1
ATOM 2506 C C . ALA A 1 336 ? 12.311 -1.993 10.482 1.00 16.91 334 ALA A C 1
ATOM 2507 O O . ALA A 1 336 ? 12.334 -0.806 10.093 1.00 18.74 334 ALA A O 1
ATOM 2509 N N . LEU A 1 337 ? 12.884 -2.453 11.575 1.00 17.15 335 LEU A N 1
ATOM 2510 C CA . LEU A 1 337 ? 13.518 -1.548 12.572 1.00 16.27 335 LEU A CA 1
ATOM 2511 C C . LEU A 1 337 ? 14.993 -1.349 12.279 1.00 17.86 335 LEU A C 1
ATOM 2512 O O . LEU A 1 337 ? 15.573 -0.491 12.980 1.00 17.88 335 LEU A O 1
ATOM 2517 N N . ALA A 1 338 ? 15.589 -2.148 11.390 1.00 17.75 336 ALA A N 1
ATOM 2518 C CA . ALA A 1 338 ? 17.053 -2.123 11.171 1.00 17.46 336 ALA A CA 1
ATOM 2519 C C . ALA A 1 338 ? 17.553 -0.688 10.959 1.00 18.60 336 ALA A C 1
ATOM 2520 O O . ALA A 1 338 ? 17.144 -0.018 10.020 1.00 20.96 336 ALA A O 1
ATOM 2522 N N . GLY A 1 339 ? 18.427 -0.258 11.851 1.00 21.35 337 GLY A N 1
ATOM 2523 C CA . GLY A 1 339 ? 19.104 1.042 11.756 1.00 23.91 337 GLY A CA 1
ATOM 2524 C C . GLY A 1 339 ? 18.190 2.220 12.010 1.00 23.13 337 GLY A C 1
ATOM 2525 O O . GLY A 1 339 ? 18.642 3.387 11.830 1.00 25.75 337 GLY A O 1
ATOM 2526 N N . ALA A 1 340 ? 16.942 1.997 12.422 1.00 20.66 338 ALA A N 1
ATOM 2527 C CA . ALA A 1 340 ? 15.960 3.073 12.625 1.00 20.22 338 ALA A CA 1
ATOM 2528 C C . ALA A 1 340 ? 16.153 3.705 14.000 1.00 18.59 338 ALA A C 1
ATOM 2529 O O . ALA A 1 340 ? 16.417 2.986 14.962 1.00 20.11 338 ALA A O 1
ATOM 2531 N N . ASN A 1 341 ? 15.911 5.010 14.083 1.00 18.97 339 ASN A N 1
ATOM 2532 C CA . ASN A 1 341 ? 15.955 5.728 15.381 1.00 21.11 339 ASN A CA 1
ATOM 2533 C C . ASN A 1 341 ? 14.585 5.769 16.050 1.00 18.91 339 ASN A C 1
ATOM 2534 O O . ASN A 1 341 ? 14.544 5.771 17.293 1.00 18.56 339 ASN A O 1
ATOM 2539 N N . LYS A 1 342 ? 13.511 5.892 15.278 1.00 19.27 340 LYS A N 1
ATOM 2540 C CA . LYS A 1 342 ? 12.179 6.060 15.880 1.00 18.46 340 LYS A CA 1
ATOM 2541 C C . LYS A 1 342 ? 11.129 5.448 14.981 1.00 17.57 340 LYS A C 1
ATOM 2542 O O . LYS A 1 342 ? 11.342 5.378 13.748 1.00 17.73 340 LYS A O 1
ATOM 2548 N N . ILE A 1 343 ? 10.005 5.092 15.585 1.00 17.70 341 ILE A N 1
ATOM 2549 C CA . ILE A 1 343 ? 8.799 4.608 14.887 1.00 16.19 341 ILE A CA 1
ATOM 2550 C C . ILE A 1 343 ? 7.595 5.324 15.443 1.00 17.44 341 ILE A C 1
ATOM 2551 O O . ILE A 1 343 ? 7.537 5.560 16.678 1.00 18.44 341 ILE A O 1
ATOM 2556 N N . ALA A 1 344 ? 6.628 5.623 14.598 1.00 16.48 342 ALA A N 1
ATOM 2557 C CA . ALA A 1 344 ? 5.424 6.375 14.951 1.00 17.90 342 ALA A CA 1
ATOM 2558 C C . ALA A 1 344 ? 4.203 5.677 14.395 1.00 17.57 342 ALA A C 1
ATOM 2559 O O . ALA A 1 344 ? 4.236 5.210 13.249 1.00 17.75 342 ALA A O 1
ATOM 2561 N N . PRO A 1 345 ? 3.129 5.572 15.184 1.00 17.10 343 PRO A N 1
ATOM 2562 C CA . PRO A 1 345 ? 1.867 5.003 14.697 1.00 17.03 343 PRO A CA 1
ATOM 2563 C C . PRO A 1 345 ? 1.101 6.036 13.864 1.00 19.31 343 PRO A C 1
ATOM 2564 O O . PRO A 1 345 ? 0.762 7.081 14.358 1.00 20.63 343 PRO A O 1
ATOM 2568 N N . LEU A 1 346 ? 0.755 5.703 12.630 1.00 18.40 344 LEU A N 1
ATOM 2569 C CA . LEU A 1 346 ? -0.013 6.627 11.782 1.00 17.39 344 LEU A CA 1
ATOM 2570 C C . LEU A 1 346 ? -1.511 6.399 11.951 1.00 19.25 344 LEU A C 1
ATOM 2571 O O . LEU A 1 346 ? -2.319 7.334 11.738 1.00 20.39 344 LEU A O 1
ATOM 2576 N N . ASP A 1 347 ? -1.922 5.163 12.234 1.00 18.27 345 ASP A N 1
ATOM 2577 C CA . ASP A 1 347 ? -3.329 4.859 12.551 1.00 19.92 345 ASP A CA 1
ATOM 2578 C C . ASP A 1 347 ? -3.625 5.126 14.029 1.00 19.61 345 ASP A C 1
ATOM 2579 O O . ASP A 1 347 ? -2.688 5.316 14.842 1.00 19.75 345 ASP A O 1
ATOM 2584 N N . ASP A 1 348 ? -4.892 5.062 14.395 1.00 21.10 346 ASP A N 1
ATOM 2585 C CA . ASP A 1 348 ? -5.327 5.361 15.786 1.00 19.96 346 ASP A CA 1
ATOM 2586 C C . ASP A 1 348 ? -5.553 4.084 16.597 1.00 20.84 346 ASP A C 1
ATOM 2587 O O . ASP A 1 348 ? -6.046 4.162 17.735 1.00 21.61 346 ASP A O 1
ATOM 2592 N N . GLN A 1 349 ? -5.217 2.902 16.062 1.00 19.00 347 GLN A N 1
ATOM 2593 C CA . GLN A 1 349 ? -5.257 1.611 16.798 1.00 19.10 347 GLN A CA 1
ATOM 2594 C C . GLN A 1 349 ? -6.668 1.171 17.226 1.00 19.20 347 GLN A C 1
ATOM 2595 O O . GLN A 1 349 ? -6.790 0.323 18.122 1.00 21.22 347 GLN A O 1
ATOM 2601 N N . THR A 1 350 ? -7.686 1.638 16.533 1.00 19.87 348 THR A N 1
ATOM 2602 C CA . THR A 1 350 ? -9.085 1.256 16.786 1.00 20.95 348 THR A CA 1
ATOM 2603 C C . THR A 1 350 ? -9.557 0.219 15.777 1.00 23.41 348 THR A C 1
ATOM 2604 O O . THR A 1 350 ? -10.668 -0.288 15.978 1.00 23.49 348 THR A O 1
ATOM 2608 N N . THR A 1 351 ? -8.752 -0.121 14.768 1.00 20.40 349 THR A N 1
ATOM 2609 C CA . THR A 1 351 ? -9.175 -1.065 13.705 1.00 20.00 349 THR A CA 1
ATOM 2610 C C . THR A 1 351 ? -8.157 -2.185 13.536 1.00 18.40 349 THR A C 1
ATOM 2611 O O . THR A 1 351 ? -7.152 -2.240 14.252 1.00 17.75 349 THR A O 1
ATOM 2615 N N . GLY A 1 352 ? -8.415 -3.071 12.557 1.00 19.12 350 GLY A N 1
ATOM 2616 C CA . GLY A 1 352 ? -7.497 -4.170 12.254 1.00 18.13 350 GLY A CA 1
ATOM 2617 C C . GLY A 1 352 ? -6.343 -3.735 11.395 1.00 18.65 350 GLY A C 1
ATOM 2618 O O . GLY A 1 352 ? -5.539 -4.619 11.065 1.00 17.62 350 GLY A O 1
ATOM 2619 N N . TYR A 1 353 ? -6.257 -2.475 10.991 1.00 16.95 351 TYR A N 1
ATOM 2620 C CA . TYR A 1 353 ? -5.286 -2.006 9.963 1.00 18.04 351 TYR A CA 1
ATOM 2621 C C . TYR A 1 353 ? -4.282 -1.057 10.635 1.00 19.79 351 TYR A C 1
ATOM 2622 O O . TYR A 1 353 ? -4.692 -0.068 11.308 1.00 18.99 351 TYR A O 1
ATOM 2631 N N . ALA A 1 354 ? -2.997 -1.343 10.449 1.00 18.02 352 ALA A N 1
ATOM 2632 C CA . ALA A 1 354 ? -1.903 -0.562 11.068 1.00 17.30 352 ALA A CA 1
ATOM 2633 C C . ALA A 1 354 ? -1.015 0.067 10.016 1.00 17.43 352 ALA A C 1
ATOM 2634 O O . ALA A 1 354 ? -0.749 -0.552 8.970 1.00 17.42 352 ALA A O 1
ATOM 2636 N N . ALA A 1 355 ? -0.517 1.262 10.297 1.00 16.75 353 ALA A N 1
ATOM 2637 C CA . ALA A 1 355 ? 0.536 1.895 9.475 1.00 17.76 353 ALA A CA 1
ATOM 2638 C C . ALA A 1 355 ? 1.518 2.569 10.414 1.00 17.87 353 ALA A C 1
ATOM 2639 O O . ALA A 1 355 ? 1.054 3.291 11.326 1.00 18.71 353 ALA A O 1
ATOM 2641 N N . TYR A 1 356 ? 2.788 2.311 10.249 1.00 16.17 354 TYR A N 1
ATOM 2642 C CA . TYR A 1 356 ? 3.845 2.899 11.100 1.00 16.31 354 TYR A CA 1
ATOM 2643 C C . TYR A 1 356 ? 4.838 3.623 10.205 1.00 17.52 354 TYR A C 1
ATOM 2644 O O . TYR A 1 356 ? 5.335 3.010 9.247 1.00 17.60 354 TYR A O 1
ATOM 2653 N N . ALA A 1 357 ? 5.204 4.847 10.553 1.00 16.98 355 ALA A N 1
ATOM 2654 C CA . ALA A 1 357 ? 6.354 5.509 9.895 1.00 18.91 355 ALA A CA 1
ATOM 2655 C C . ALA A 1 357 ? 7.615 5.259 10.680 1.00 19.06 355 ALA A C 1
ATOM 2656 O O . ALA A 1 357 ? 7.607 5.356 11.917 1.00 18.25 355 ALA A O 1
ATOM 2658 N N . ILE A 1 358 ? 8.678 4.972 9.981 1.00 18.13 356 ILE A N 1
ATOM 2659 C CA . ILE A 1 358 ? 9.967 4.552 10.564 1.00 17.42 356 ILE A CA 1
ATOM 2660 C C . ILE A 1 358 ? 11.012 5.560 10.116 1.00 19.30 356 ILE A C 1
ATOM 2661 O O . ILE A 1 358 ? 11.124 5.795 8.888 1.00 19.11 356 ILE A O 1
ATOM 2666 N N . TYR A 1 359 ? 11.681 6.147 11.091 1.00 19.37 357 TYR A N 1
ATOM 2667 C CA . TYR A 1 359 ? 12.610 7.298 10.946 1.00 20.12 357 TYR A CA 1
ATOM 2668 C C . TYR A 1 359 ? 14.041 6.866 11.206 1.00 21.44 357 TYR A C 1
ATOM 2669 O O . TYR A 1 359 ? 14.324 6.061 12.142 1.00 20.09 357 TYR A O 1
ATOM 2678 N N . LYS A 1 360 ? 14.953 7.467 10.433 1.00 22.17 358 LYS A N 1
ATOM 2679 C CA . LYS A 1 360 ? 16.387 7.412 10.735 1.00 24.84 358 LYS A CA 1
ATOM 2680 C C . LYS A 1 360 ? 16.925 8.845 10.587 1.00 27.41 358 LYS A C 1
ATOM 2681 O O . LYS A 1 360 ? 16.526 9.534 9.600 1.00 24.35 358 LYS A O 1
ATOM 2687 N N . ASP A 1 361 ? 17.658 9.320 11.585 1.00 29.44 359 ASP A N 1
ATOM 2688 C CA . ASP A 1 361 ? 18.160 10.719 11.591 1.00 30.72 359 ASP A CA 1
ATOM 2689 C C . ASP A 1 361 ? 16.972 11.664 11.384 1.00 27.70 359 ASP A C 1
ATOM 2690 O O . ASP A 1 361 ? 17.103 12.666 10.655 1.00 27.82 359 ASP A O 1
ATOM 2695 N N . ASP A 1 362 ? 15.811 11.370 12.003 1.00 27.15 360 ASP A N 1
ATOM 2696 C CA . ASP A 1 362 ? 14.601 12.240 11.997 1.00 25.87 360 ASP A CA 1
ATOM 2697 C C . ASP A 1 362 ? 14.007 12.405 10.587 1.00 23.96 360 ASP A C 1
ATOM 2698 O O . ASP A 1 362 ? 13.169 13.314 10.394 1.00 25.65 360 ASP A O 1
ATOM 2703 N N . LYS A 1 363 ? 14.341 11.510 9.669 1.00 24.79 361 LYS A N 1
ATOM 2704 C CA . LYS A 1 363 ? 13.715 11.480 8.323 1.00 25.66 361 LYS A CA 1
ATOM 2705 C C . LYS A 1 363 ? 13.040 10.132 8.093 1.00 22.26 361 LYS A C 1
ATOM 2706 O O . LYS A 1 363 ? 13.578 9.110 8.479 1.00 22.81 361 LYS A O 1
ATOM 2712 N N . PRO A 1 364 ? 11.885 10.124 7.409 1.00 22.84 362 PRO A N 1
ATOM 2713 C CA . PRO A 1 364 ? 11.153 8.871 7.201 1.00 22.11 362 PRO A CA 1
ATOM 2714 C C . PRO A 1 364 ? 11.880 8.031 6.172 1.00 22.92 362 PRO A C 1
ATOM 2715 O O . PRO A 1 364 ? 12.171 8.545 5.067 1.00 25.51 362 PRO A O 1
ATOM 2719 N N . ILE A 1 365 ? 12.218 6.794 6.545 1.00 18.70 363 ILE A N 1
ATOM 2720 C CA . ILE A 1 365 ? 12.902 5.851 5.632 1.00 20.43 363 ILE A CA 1
ATOM 2721 C C . ILE A 1 365 ? 11.998 4.700 5.202 1.00 21.00 363 ILE A C 1
ATOM 2722 O O . ILE A 1 365 ? 12.254 4.132 4.127 1.00 22.23 363 ILE A O 1
ATOM 2727 N N . ARG A 1 366 ? 11.063 4.278 6.046 1.00 19.24 364 ARG A N 1
ATOM 2728 C CA . ARG A 1 366 ? 10.227 3.122 5.698 1.00 20.15 364 ARG A CA 1
ATOM 2729 C C . ARG A 1 366 ? 8.838 3.345 6.267 1.00 18.44 364 ARG A C 1
ATOM 2730 O O . ARG A 1 366 ? 8.655 4.171 7.210 1.00 17.83 364 ARG A O 1
ATOM 2738 N N . VAL A 1 367 ? 7.873 2.593 5.746 1.00 17.86 365 VAL A N 1
ATOM 2739 C CA . VAL A 1 367 ? 6.506 2.553 6.315 1.00 17.83 365 VAL A CA 1
ATOM 2740 C C . VAL A 1 367 ? 6.152 1.080 6.426 1.00 17.96 365 VAL A C 1
ATOM 2741 O O . VAL A 1 367 ? 6.255 0.364 5.402 1.00 18.61 365 VAL A O 1
ATOM 2745 N N . LEU A 1 368 ? 5.699 0.675 7.605 1.00 17.18 366 LEU A N 1
ATOM 2746 C CA . LEU A 1 368 ? 5.267 -0.732 7.809 1.00 15.95 366 LEU A CA 1
ATOM 2747 C C . LEU A 1 368 ? 3.741 -0.706 7.832 1.00 16.27 366 LEU A C 1
ATOM 2748 O O . LEU A 1 368 ? 3.147 -0.003 8.655 1.00 15.95 366 LEU A O 1
ATOM 2753 N N . LEU A 1 369 ? 3.118 -1.513 6.980 1.00 15.23 367 LEU A N 1
ATOM 2754 C CA . LEU A 1 369 ? 1.657 -1.672 6.896 1.00 15.02 367 LEU A CA 1
ATOM 2755 C C . LEU A 1 369 ? 1.296 -3.086 7.330 1.00 15.49 367 LEU A C 1
ATOM 2756 O O . LEU A 1 369 ? 2.028 -4.045 7.026 1.00 16.36 367 LEU A O 1
ATOM 2761 N N . TYR A 1 370 ? 0.165 -3.210 8.001 1.00 15.54 368 TYR A N 1
ATOM 2762 C CA . TYR A 1 370 ? -0.290 -4.512 8.539 1.00 15.61 368 TYR A CA 1
ATOM 2763 C C . TYR A 1 370 ? -1.803 -4.625 8.439 1.00 15.54 368 TYR A C 1
ATOM 2764 O O . TYR A 1 370 ? -2.530 -3.738 8.914 1.00 17.41 368 TYR A O 1
ATOM 2773 N N . ASN A 1 371 ? -2.230 -5.737 7.839 1.00 15.45 369 ASN A N 1
ATOM 2774 C CA . ASN A 1 371 ? -3.664 -6.131 7.785 1.00 16.35 369 ASN A CA 1
ATOM 2775 C C . ASN A 1 371 ? -3.837 -7.354 8.683 1.00 16.50 369 ASN A C 1
ATOM 2776 O O . ASN A 1 371 ? -3.388 -8.442 8.332 1.00 16.77 369 ASN A O 1
ATOM 2781 N N . SER A 1 372 ? -4.403 -7.168 9.877 1.00 16.33 370 SER A N 1
ATOM 2782 C CA . SER A 1 372 ? -4.523 -8.172 10.935 1.00 15.43 370 SER A CA 1
ATOM 2783 C C . SER A 1 372 ? -5.803 -9.031 10.815 1.00 15.20 370 SER A C 1
ATOM 2784 O O . SER A 1 372 ? -5.986 -9.883 11.698 1.00 17.59 370 SER A O 1
ATOM 2787 N N . ASP A 1 373 ? -6.583 -8.838 9.762 1.00 17.45 371 ASP A N 1
ATOM 2788 C CA . ASP A 1 373 ? -7.836 -9.595 9.595 1.00 16.77 371 ASP A CA 1
ATOM 2789 C C . ASP A 1 373 ? -7.541 -11.083 9.534 1.00 16.77 371 ASP A C 1
ATOM 2790 O O . ASP A 1 373 ? -6.629 -11.457 8.765 1.00 16.83 371 ASP A O 1
ATOM 2795 N N . TYR A 1 374 ? -8.283 -11.884 10.295 1.00 16.74 372 TYR A N 1
ATOM 2796 C CA . TYR A 1 374 ? -8.145 -13.340 10.372 1.00 17.59 372 TYR A CA 1
ATOM 2797 C C . TYR A 1 374 ? -8.745 -13.977 9.131 1.00 18.73 372 TYR A C 1
ATOM 2798 O O . TYR A 1 374 ? -9.849 -13.541 8.699 1.00 19.70 372 TYR A O 1
ATOM 2807 N N . TYR A 1 375 ? -8.024 -14.920 8.550 1.00 17.23 373 TYR A N 1
ATOM 2808 C CA . TYR A 1 375 ? -8.405 -15.515 7.250 1.00 17.39 373 TYR A CA 1
ATOM 2809 C C . TYR A 1 375 ? -8.022 -16.995 7.230 1.00 19.43 373 TYR A C 1
ATOM 2810 O O . TYR A 1 375 ? -6.830 -17.328 7.352 1.00 18.83 373 TYR A O 1
ATOM 2819 N N . THR A 1 376 ? -9.013 -17.884 7.017 1.00 20.01 374 THR A N 1
ATOM 2820 C CA . THR A 1 376 ? -8.727 -19.328 6.837 1.00 20.49 374 THR A CA 1
ATOM 2821 C C . THR A 1 376 ? -9.405 -19.901 5.594 1.00 21.35 374 THR A C 1
ATOM 2822 O O . THR A 1 376 ? -8.903 -20.936 5.108 1.00 23.24 374 THR A O 1
ATOM 2826 N N . SER A 1 377 ? -10.516 -19.369 5.131 1.00 21.11 375 SER A N 1
ATOM 2827 C CA . SER A 1 377 ? -11.195 -20.065 4.004 1.00 21.76 375 SER A CA 1
ATOM 2828 C C . SER A 1 377 ? -12.044 -19.105 3.216 1.00 22.75 375 SER A C 1
ATOM 2829 O O . SER A 1 377 ? -12.417 -18.019 3.670 1.00 22.37 375 SER A O 1
ATOM 2832 N N . GLY A 1 378 ? -12.339 -19.497 1.984 1.00 24.78 376 GLY A N 1
ATOM 2833 C CA . GLY A 1 378 ? -13.157 -18.636 1.133 1.00 23.11 376 GLY A CA 1
ATOM 2834 C C . GLY A 1 378 ? -12.352 -17.557 0.484 1.00 23.43 376 GLY A C 1
ATOM 2835 O O . GLY A 1 378 ? -11.083 -17.684 0.404 1.00 24.34 376 GLY A O 1
ATOM 2836 N N . SER A 1 379 ? -13.025 -16.584 -0.077 1.00 22.79 377 SER A N 1
ATOM 2837 C CA . SER A 1 379 ? -12.422 -15.431 -0.750 1.00 23.74 377 SER A CA 1
ATOM 2838 C C . SER A 1 379 ? -11.659 -14.634 0.306 1.00 23.75 377 SER A C 1
ATOM 2839 O O . SER A 1 379 ? -12.227 -14.252 1.314 1.00 24.57 377 SER A O 1
ATOM 2842 N N . ARG A 1 380 ? -10.404 -14.361 0.038 1.00 20.94 378 ARG A N 1
ATOM 2843 C CA . ARG A 1 380 ? -9.581 -13.597 0.989 1.00 19.66 378 ARG A CA 1
ATOM 2844 C C . ARG A 1 380 ? -9.838 -12.119 0.784 1.00 18.45 378 ARG A C 1
ATOM 2845 O O . ARG A 1 380 ? -9.619 -11.590 -0.306 1.00 19.83 378 ARG A O 1
ATOM 2853 N N . PRO A 1 381 ? -10.287 -11.393 1.831 1.00 19.84 379 PRO A N 1
ATOM 2854 C CA . PRO A 1 381 ? -10.532 -9.960 1.713 1.00 21.38 379 PRO A CA 1
ATOM 2855 C C . PRO A 1 381 ? -9.209 -9.180 1.608 1.00 19.93 379 PRO A C 1
ATOM 2856 O O . PRO A 1 381 ? -8.167 -9.750 1.887 1.00 19.99 379 PRO A O 1
ATOM 2860 N N . SER A 1 382 ? -9.268 -7.944 1.146 1.00 19.86 380 SER A N 1
ATOM 2861 C CA . SER A 1 382 ? -8.081 -7.068 1.095 1.00 21.06 380 SER A CA 1
ATOM 2862 C C . SER A 1 382 ? -8.478 -5.628 1.452 1.00 22.31 380 SER A C 1
ATOM 2863 O O . SER A 1 382 ? -9.706 -5.300 1.458 1.00 21.72 380 SER A O 1
ATOM 2866 N N . GLN A 1 383 ? -7.479 -4.848 1.818 1.00 20.55 381 GLN A N 1
ATOM 2867 C CA . GLN A 1 383 ? -7.662 -3.432 2.191 1.00 21.43 381 GLN A CA 1
ATOM 2868 C C . GLN A 1 383 ? -6.585 -2.641 1.470 1.00 21.71 381 GLN A C 1
ATOM 2869 O O . GLN A 1 383 ? -5.412 -3.076 1.463 1.00 21.49 381 GLN A O 1
ATOM 2875 N N . THR A 1 384 ? -6.971 -1.520 0.891 1.00 23.10 382 THR A N 1
ATOM 2876 C CA . THR A 1 384 ? -6.017 -0.631 0.240 1.00 21.97 382 THR A CA 1
ATOM 2877 C C . THR A 1 384 ? -5.579 0.385 1.283 1.00 23.04 382 THR A C 1
ATOM 2878 O O . THR A 1 384 ? -6.366 0.783 2.146 1.00 27.11 382 THR A O 1
ATOM 2882 N N . PHE A 1 385 ? -4.318 0.729 1.223 1.00 20.85 383 PHE A N 1
ATOM 2883 C CA . PHE A 1 385 ? -3.691 1.746 2.085 1.00 22.96 383 PHE A CA 1
ATOM 2884 C C . PHE A 1 385 ? -3.086 2.810 1.173 1.00 22.40 383 PHE A C 1
ATOM 2885 O O . PHE A 1 385 ? -2.235 2.457 0.318 1.00 24.21 383 PHE A O 1
ATOM 2893 N N . THR A 1 386 ? -3.430 4.075 1.387 1.00 22.97 384 THR A N 1
ATOM 2894 C CA . THR A 1 386 ? -2.855 5.205 0.622 1.00 22.49 384 THR A CA 1
ATOM 2895 C C . THR A 1 386 ? -1.904 5.952 1.534 1.00 23.05 384 THR A C 1
ATOM 2896 O O . THR A 1 386 ? -2.279 6.280 2.654 1.00 22.99 384 THR A O 1
ATOM 2900 N N . LEU A 1 387 ? -0.683 6.151 1.087 1.00 22.68 385 LEU A N 1
ATOM 2901 C CA . LEU A 1 387 ? 0.289 6.978 1.833 1.00 22.64 385 LEU A CA 1
ATOM 2902 C C . LEU A 1 387 ? 0.414 8.319 1.117 1.00 25.68 385 LEU A C 1
ATOM 2903 O O . LEU A 1 387 ? 0.532 8.303 -0.093 1.00 24.53 385 LEU A O 1
ATOM 2908 N N . THR A 1 388 ? 0.385 9.409 1.876 1.00 24.70 386 THR A N 1
ATOM 2909 C CA . THR A 1 388 ? 0.552 10.777 1.339 1.00 25.13 386 THR A CA 1
ATOM 2910 C C . THR A 1 388 ? 1.805 11.420 1.946 1.00 28.62 386 THR A C 1
ATOM 2911 O O . THR A 1 388 ? 2.354 10.905 2.926 1.00 25.82 386 THR A O 1
ATOM 2915 N N . GLY A 1 389 ? 2.300 12.450 1.292 1.00 27.06 387 GLY A N 1
ATOM 2916 C CA . GLY A 1 389 ? 3.462 13.147 1.757 1.00 28.83 387 GLY A CA 1
ATOM 2917 C C . GLY A 1 389 ? 4.784 12.598 1.318 1.00 29.39 387 GLY A C 1
ATOM 2918 O O . GLY A 1 389 ? 5.788 12.964 1.840 1.00 31.37 387 GLY A O 1
ATOM 2919 N N . LEU A 1 390 ? 4.766 11.728 0.331 1.00 31.34 388 LEU A N 1
ATOM 2920 C CA . LEU A 1 390 ? 5.977 11.125 -0.170 1.00 33.58 388 LEU A CA 1
ATOM 2921 C C . LEU A 1 390 ? 6.589 11.895 -1.361 1.00 36.65 388 LEU A C 1
ATOM 2922 O O . LEU A 1 390 ? 6.015 12.762 -1.886 1.00 42.48 388 LEU A O 1
ATOM 2927 N N . SER A 1 391 ? 7.744 11.456 -1.802 1.00 50.80 389 SER A N 1
ATOM 2928 C CA . SER A 1 391 ? 8.490 12.034 -2.913 1.00 57.68 389 SER A CA 1
ATOM 2929 C C . SER A 1 391 ? 8.680 11.076 -4.102 1.00 55.18 389 SER A C 1
ATOM 2930 O O . SER A 1 391 ? 8.342 9.946 -4.052 1.00 50.82 389 SER A O 1
ATOM 2933 N N . GLY A 1 392 ? 9.318 11.563 -5.139 1.00 55.96 390 GLY A N 1
ATOM 2934 C CA . GLY A 1 392 ? 9.613 10.755 -6.286 1.00 48.67 390 GLY A CA 1
ATOM 2935 C C . GLY A 1 392 ? 8.455 10.395 -7.182 1.00 53.20 390 GLY A C 1
ATOM 2936 O O . GLY A 1 392 ? 7.373 10.979 -7.176 1.00 51.19 390 GLY A O 1
ATOM 2937 N N . SER A 1 393 ? 8.746 9.449 -8.037 1.00 44.88 391 SER A N 1
ATOM 2938 C CA . SER A 1 393 ? 7.748 8.953 -8.949 1.00 43.94 391 SER A CA 1
ATOM 2939 C C . SER A 1 393 ? 7.457 7.449 -8.652 1.00 39.68 391 SER A C 1
ATOM 2940 O O . SER A 1 393 ? 6.576 6.874 -9.278 1.00 40.76 391 SER A O 1
ATOM 2943 N N . THR A 1 394 ? 8.191 6.863 -7.714 1.00 35.14 392 THR A N 1
ATOM 2944 C CA . THR A 1 394 ? 8.080 5.433 -7.354 1.00 39.92 392 THR A CA 1
ATOM 2945 C C . THR A 1 394 ? 8.739 5.076 -5.976 1.00 38.77 392 THR A C 1
ATOM 2946 O O . THR A 1 394 ? 9.554 5.795 -5.514 1.00 43.79 392 THR A O 1
ATOM 2950 N N . VAL A 1 395 ? 8.295 3.998 -5.293 1.00 32.45 393 VAL A N 1
ATOM 2951 C CA . VAL A 1 395 ? 8.851 3.467 -4.018 1.00 29.51 393 VAL A CA 1
ATOM 2952 C C . VAL A 1 395 ? 8.982 1.906 -4.125 1.00 27.25 393 VAL A C 1
ATOM 2953 O O . VAL A 1 395 ? 8.407 1.340 -4.991 1.00 30.44 393 VAL A O 1
ATOM 2957 N N . SER A 1 396 ? 9.679 1.232 -3.220 1.00 25.59 394 SER A N 1
ATOM 2958 C CA . SER A 1 396 ? 9.742 -0.231 -3.263 1.00 23.62 394 SER A CA 1
ATOM 2959 C C . SER A 1 396 ? 9.125 -0.883 -2.029 1.00 23.01 394 SER A C 1
ATOM 2960 O O . SER A 1 396 ? 9.018 -0.252 -1.014 1.00 23.88 394 SER A O 1
ATOM 2963 N N . ALA A 1 397 ? 8.743 -2.150 -2.134 1.00 21.61 395 ALA A N 1
ATOM 2964 C CA . ALA A 1 397 ? 8.124 -2.797 -0.959 1.00 20.05 395 ALA A CA 1
ATOM 2965 C C . ALA A 1 397 ? 8.455 -4.278 -0.910 1.00 20.81 395 ALA A C 1
ATOM 2966 O O . ALA A 1 397 ? 8.649 -4.927 -1.972 1.00 21.26 395 ALA A O 1
ATOM 2968 N N . LYS A 1 398 ? 8.492 -4.835 0.289 1.00 17.84 396 LYS A N 1
ATOM 2969 C CA . LYS A 1 398 ? 8.677 -6.267 0.524 1.00 19.22 396 LYS A CA 1
ATOM 2970 C C . LYS A 1 398 ? 7.456 -6.749 1.300 1.00 20.13 396 LYS A C 1
ATOM 2971 O O . LYS A 1 398 ? 7.091 -6.111 2.313 1.00 19.10 396 LYS A O 1
ATOM 2977 N N . ARG A 1 399 ? 6.921 -7.895 0.920 1.00 18.07 397 ARG A N 1
ATOM 2978 C CA . ARG A 1 399 ? 5.646 -8.374 1.471 1.00 18.13 397 ARG A CA 1
ATOM 2979 C C . ARG A 1 399 ? 5.885 -9.634 2.291 1.00 18.06 397 ARG A C 1
ATOM 2980 O O . ARG A 1 399 ? 6.643 -10.567 1.907 1.00 18.03 397 ARG A O 1
ATOM 2988 N N . LEU A 1 400 ? 5.213 -9.696 3.433 1.00 16.89 398 LEU A N 1
ATOM 2989 C CA . LEU A 1 400 ? 5.109 -10.871 4.266 1.00 15.58 398 LEU A CA 1
ATOM 2990 C C . LEU A 1 400 ? 3.710 -11.446 4.063 1.00 16.00 398 LEU A C 1
ATOM 2991 O O . LEU A 1 400 ? 2.717 -10.728 4.281 1.00 17.38 398 LEU A O 1
ATOM 2996 N N . THR A 1 401 ? 3.656 -12.710 3.642 1.00 16.00 399 THR A N 1
ATOM 2997 C CA . THR A 1 401 ? 2.358 -13.355 3.329 1.00 15.65 399 THR A CA 1
ATOM 2998 C C . THR A 1 401 ? 2.450 -14.845 3.618 1.00 16.18 399 THR A C 1
ATOM 2999 O O . THR A 1 401 ? 3.542 -15.405 3.841 1.00 16.31 399 THR A O 1
ATOM 3003 N N . ALA A 1 402 ? 1.291 -15.494 3.664 1.00 16.84 400 ALA A N 1
ATOM 3004 C CA . ALA A 1 402 ? 1.156 -16.961 3.760 1.00 15.84 400 ALA A CA 1
ATOM 3005 C C . ALA A 1 402 ? -0.259 -17.260 3.245 1.00 16.44 400 ALA A C 1
ATOM 3006 O O . ALA A 1 402 ? -1.001 -16.309 2.987 1.00 17.98 400 ALA A O 1
ATOM 3008 N N . ALA A 1 403 ? -0.554 -18.540 3.081 1.00 17.22 401 ALA A N 1
ATOM 3009 C CA . ALA A 1 403 ? -1.845 -19.008 2.523 1.00 18.46 401 ALA A CA 1
ATOM 3010 C C . ALA A 1 403 ? -2.994 -18.669 3.477 1.00 19.66 401 ALA A C 1
ATOM 3011 O O . ALA A 1 403 ? -4.117 -18.449 3.013 1.00 18.67 401 ALA A O 1
ATOM 3013 N N . ALA A 1 404 ? -2.758 -18.651 4.794 1.00 17.27 402 ALA A N 1
ATOM 3014 C CA . ALA A 1 404 ? -3.826 -18.484 5.793 1.00 16.57 402 ALA A CA 1
ATOM 3015 C C . ALA A 1 404 ? -3.230 -17.983 7.105 1.00 16.35 402 ALA A C 1
ATOM 3016 O O . ALA A 1 404 ? -2.033 -18.219 7.342 1.00 16.32 402 ALA A O 1
ATOM 3018 N N . SER A 1 405 ? -4.099 -17.415 7.949 1.00 17.20 403 SER A N 1
ATOM 3019 C CA . SER A 1 405 ? -3.656 -17.077 9.309 1.00 15.71 403 SER A CA 1
ATOM 3020 C C . SER A 1 405 ? -3.072 -18.285 10.038 1.00 19.00 403 SER A C 1
ATOM 3021 O O . SER A 1 405 ? -2.183 -18.109 10.863 1.00 16.72 403 SER A O 1
ATOM 3024 N N . THR A 1 406 ? -3.548 -19.510 9.754 1.00 17.45 404 THR A N 1
ATOM 3025 C CA . THR A 1 406 ? -3.185 -20.736 10.475 1.00 18.62 404 THR A CA 1
ATOM 3026 C C . THR A 1 406 ? -1.966 -21.409 9.856 1.00 17.99 404 THR A C 1
ATOM 3027 O O . THR A 1 406 ? -1.569 -22.446 10.352 1.00 19.79 404 THR A O 1
ATOM 3031 N N . SER A 1 407 ? -1.375 -20.854 8.803 1.00 18.16 405 SER A N 1
ATOM 3032 C CA . SER A 1 407 ? -0.301 -21.528 8.046 1.00 17.01 405 SER A CA 1
ATOM 3033 C C . SER A 1 407 ? 0.885 -21.914 8.917 1.00 18.98 405 SER A C 1
ATOM 3034 O O . SER A 1 407 ? 1.416 -21.024 9.596 1.00 16.82 405 SER A O 1
ATOM 3037 N N . ARG A 1 408 ? 1.262 -23.188 8.904 1.00 17.99 406 ARG A N 1
ATOM 3038 C CA . ARG A 1 408 ? 2.403 -23.692 9.635 1.00 18.16 406 ARG A CA 1
ATOM 3039 C C . ARG A 1 408 ? 3.492 -24.220 8.704 1.00 19.66 406 ARG A C 1
ATOM 3040 O O . ARG A 1 408 ? 3.208 -24.925 7.781 1.00 21.29 406 ARG A O 1
ATOM 3048 N N . VAL A 1 409 ? 4.731 -23.871 9.008 1.00 18.91 407 VAL A N 1
ATOM 3049 C CA . VAL A 1 409 ? 5.890 -24.333 8.261 1.00 19.57 407 VAL A CA 1
ATOM 3050 C C . VAL A 1 409 ? 6.002 -25.842 8.345 1.00 22.71 407 VAL A C 1
ATOM 3051 O O . VAL A 1 409 ? 6.258 -26.490 7.363 1.00 24.16 407 VAL A O 1
ATOM 3055 N N . ASP A 1 410 ? 5.752 -26.397 9.525 1.00 21.22 408 ASP A N 1
ATOM 3056 C CA . ASP A 1 410 ? 5.828 -27.842 9.748 1.00 23.61 408 ASP A CA 1
ATOM 3057 C C . ASP A 1 410 ? 4.737 -28.662 9.088 1.00 29.31 408 ASP A C 1
ATOM 3058 O O . ASP A 1 410 ? 4.827 -29.858 9.071 1.00 36.44 408 ASP A O 1
ATOM 3063 N N . ALA A 1 411 ? 3.682 -28.032 8.645 1.00 26.53 409 ALA A N 1
ATOM 3064 C CA . ALA A 1 411 ? 2.686 -28.671 7.868 1.00 30.18 409 ALA A CA 1
ATOM 3065 C C . ALA A 1 411 ? 2.953 -28.462 6.365 1.00 34.36 409 ALA A C 1
ATOM 3066 O O . ALA A 1 411 ? 2.243 -28.968 5.569 1.00 37.91 409 ALA A O 1
ATOM 3068 N N . GLY A 1 412 ? 3.997 -27.754 5.998 1.00 30.52 410 GLY A N 1
ATOM 3069 C CA . GLY A 1 412 ? 4.325 -27.468 4.630 1.00 34.43 410 GLY A CA 1
ATOM 3070 C C . GLY A 1 412 ? 3.798 -26.163 4.034 1.00 30.97 410 GLY A C 1
ATOM 3071 O O . GLY A 1 412 ? 4.007 -25.949 2.853 1.00 29.59 410 GLY A O 1
ATOM 3072 N N . GLN A 1 413 ? 3.087 -25.334 4.819 1.00 29.05 411 GLN A N 1
ATOM 3073 C CA . GLN A 1 413 ? 2.525 -24.024 4.395 1.00 27.22 411 GLN A CA 1
ATOM 3074 C C . GLN A 1 413 ? 3.409 -22.849 4.963 1.00 23.14 411 GLN A C 1
ATOM 3075 O O . GLN A 1 413 ? 2.927 -22.013 5.627 1.00 23.29 411 GLN A O 1
ATOM 3081 N N . SER A 1 414 ? 4.689 -22.824 4.689 1.00 21.00 412 SER A N 1
ATOM 3082 C CA . SER A 1 414 ? 5.524 -21.732 5.182 1.00 20.67 412 SER A CA 1
ATOM 3083 C C . SER A 1 414 ? 5.071 -20.407 4.678 1.00 19.09 412 SER A C 1
ATOM 3084 O O . SER A 1 414 ? 4.771 -20.237 3.532 1.00 20.17 412 SER A O 1
ATOM 3087 N N . PRO A 1 415 ? 5.197 -19.385 5.528 1.00 16.88 413 PRO A N 1
ATOM 3088 C CA . PRO A 1 415 ? 5.046 -18.021 5.037 1.00 16.15 413 PRO A CA 1
ATOM 3089 C C . PRO A 1 415 ? 6.279 -17.652 4.164 1.00 16.96 413 PRO A C 1
ATOM 3090 O O . PRO A 1 415 ? 7.293 -18.302 4.139 1.00 17.12 413 PRO A O 1
ATOM 3094 N N . THR A 1 416 ? 6.159 -16.560 3.440 1.00 16.43 414 THR A N 1
ATOM 3095 C CA . THR A 1 416 ? 7.291 -16.024 2.650 1.00 17.81 414 THR A CA 1
ATOM 3096 C C . THR A 1 416 ? 7.559 -14.569 3.026 1.00 18.34 414 THR A C 1
ATOM 3097 O O . THR A 1 416 ? 6.612 -13.817 3.271 1.00 16.86 414 THR A O 1
ATOM 3101 N N . VAL A 1 417 ? 8.843 -14.220 3.069 1.00 16.15 415 VAL A N 1
ATOM 3102 C CA . VAL A 1 417 ? 9.272 -12.815 3.258 1.00 17.63 415 VAL A CA 1
ATOM 3103 C C . VAL A 1 417 ? 9.899 -12.408 1.930 1.00 17.78 415 VAL A C 1
ATOM 3104 O O . VAL A 1 417 ? 10.974 -12.903 1.607 1.00 18.58 415 VAL A O 1
ATOM 3108 N N . ALA A 1 418 ? 9.210 -11.606 1.174 1.00 17.74 416 ALA A N 1
ATOM 3109 C CA . ALA A 1 418 ? 9.608 -11.199 -0.187 1.00 19.12 416 ALA A CA 1
ATOM 3110 C C . ALA A 1 418 ? 9.939 -12.462 -1.005 1.00 19.95 416 ALA A C 1
ATOM 3111 O O . ALA A 1 418 ? 10.960 -12.448 -1.729 1.00 20.41 416 ALA A O 1
ATOM 3113 N N . GLY A 1 419 ? 9.125 -13.504 -0.860 1.00 19.93 417 GLY A N 1
ATOM 3114 C CA . GLY A 1 419 ? 9.258 -14.800 -1.574 1.00 18.71 417 GLY A CA 1
ATOM 3115 C C . GLY A 1 419 ? 10.238 -15.767 -0.937 1.00 18.46 417 GLY A C 1
ATOM 3116 O O . GLY A 1 419 ? 10.225 -16.911 -1.343 1.00 18.82 417 GLY A O 1
ATOM 3117 N N . GLN A 1 420 ? 11.044 -15.370 0.054 1.00 15.87 418 GLN A N 1
ATOM 3118 C CA . GLN A 1 420 ? 12.074 -16.230 0.671 1.00 16.73 418 GLN A CA 1
ATOM 3119 C C . GLN A 1 420 ? 11.539 -16.972 1.886 1.00 17.04 418 GLN A C 1
ATOM 3120 O O . GLN A 1 420 ? 10.549 -16.543 2.532 1.00 17.73 418 GLN A O 1
ATOM 3126 N N . THR A 1 421 ? 12.166 -18.101 2.166 1.00 17.09 419 THR A N 1
ATOM 3127 C CA . THR A 1 421 ? 11.893 -18.980 3.325 1.00 17.44 419 THR A CA 1
ATOM 3128 C C . THR A 1 421 ? 13.216 -19.360 3.971 1.00 17.69 419 THR A C 1
ATOM 3129 O O . THR A 1 421 ? 14.272 -18.836 3.605 1.00 17.42 419 THR A O 1
ATOM 3133 N N . PHE A 1 422 ? 13.125 -20.163 5.011 1.00 17.57 420 PHE A N 1
ATOM 3134 C CA . PHE A 1 422 ? 14.304 -20.585 5.797 1.00 19.03 420 PHE A CA 1
ATOM 3135 C C . PHE A 1 422 ? 14.331 -22.101 5.830 1.00 19.47 420 PHE A C 1
ATOM 3136 O O . PHE A 1 422 ? 13.297 -22.729 6.075 1.00 19.12 420 PHE A O 1
ATOM 3144 N N . GLU A 1 423 ? 15.527 -22.664 5.628 1.00 18.11 421 GLU A N 1
ATOM 3145 C CA . GLU A 1 423 ? 15.660 -24.121 5.484 1.00 18.74 421 GLU A CA 1
ATOM 3146 C C . GLU A 1 423 ? 15.350 -24.839 6.798 1.00 16.71 421 GLU A C 1
ATOM 3147 O O . GLU A 1 423 ? 15.943 -24.522 7.861 1.00 18.87 421 GLU A O 1
ATOM 3153 N N . ASN A 1 424 ? 14.486 -25.827 6.759 1.00 17.67 422 ASN A N 1
ATOM 3154 C CA . ASN A 1 424 ? 14.264 -26.747 7.909 1.00 17.99 422 ASN A CA 1
ATOM 3155 C C . ASN A 1 424 ? 15.573 -27.410 8.311 1.00 21.65 422 ASN A C 1
ATOM 3156 O O . ASN A 1 424 ? 16.306 -27.900 7.439 1.00 21.24 422 ASN A O 1
ATOM 3161 N N . GLY A 1 425 ? 15.883 -27.355 9.591 1.00 19.76 423 GLY A N 1
ATOM 3162 C CA . GLY A 1 425 ? 17.086 -27.951 10.181 1.00 19.55 423 GLY A CA 1
ATOM 3163 C C . GLY A 1 425 ? 18.316 -27.066 10.150 1.00 20.38 423 GLY A C 1
ATOM 3164 O O . GLY A 1 425 ? 19.323 -27.425 10.800 1.00 24.12 423 GLY A O 1
ATOM 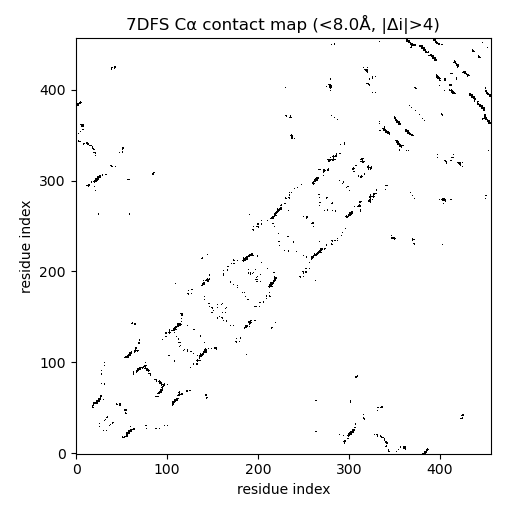3165 N N . SER A 1 426 ? 18.343 -25.958 9.424 1.00 19.55 424 SER A N 1
ATOM 3166 C CA . SER A 1 426 ? 19.531 -25.087 9.358 1.00 20.43 424 SER A CA 1
ATOM 3167 C C . SER A 1 426 ? 19.225 -23.593 9.517 1.00 19.96 424 SER A C 1
ATOM 3168 O O . SER A 1 426 ? 20.155 -22.867 9.916 1.00 19.91 424 SER A O 1
ATOM 3171 N N . CYS A 1 427 ? 18.037 -23.125 9.134 1.00 18.91 425 CYS A N 1
ATOM 3172 C CA . CYS A 1 427 ? 17.636 -21.702 9.192 1.00 19.28 425 CYS A CA 1
ATOM 3173 C C . CYS A 1 427 ? 18.310 -20.902 8.076 1.00 18.90 425 CYS A C 1
ATOM 3174 O O . CYS A 1 427 ? 18.140 -19.671 8.035 1.00 18.13 425 CYS A O 1
ATOM 3177 N N . LYS A 1 428 ? 18.942 -21.571 7.092 1.00 18.97 426 LYS A N 1
ATOM 3178 C CA . LYS A 1 428 ? 19.551 -20.874 5.967 1.00 20.12 426 LYS A CA 1
ATOM 3179 C C . LYS A 1 428 ? 18.471 -20.224 5.122 1.00 17.04 426 LYS A C 1
ATOM 3180 O O . LYS A 1 428 ? 17.458 -20.883 4.799 1.00 18.09 426 LYS A O 1
ATOM 3186 N N . ILE A 1 429 ? 18.693 -18.992 4.665 1.00 18.69 427 ILE A N 1
ATOM 3187 C CA . ILE A 1 429 ? 17.718 -18.308 3.796 1.00 19.35 427 ILE A CA 1
ATOM 3188 C C . ILE A 1 429 ? 17.684 -19.012 2.442 1.00 20.61 427 ILE A C 1
ATOM 3189 O O . ILE A 1 429 ? 18.698 -19.556 1.986 1.00 20.41 427 ILE A O 1
ATOM 3194 N N . GLN A 1 430 ? 16.471 -19.125 1.923 1.00 18.30 428 GLN A N 1
ATOM 3195 C CA . GLN A 1 430 ? 16.211 -19.906 0.695 1.00 20.42 428 GLN A CA 1
ATOM 3196 C C . GLN A 1 430 ? 15.329 -19.068 -0.235 1.00 21.06 428 GLN A C 1
ATOM 3197 O O . GLN A 1 430 ? 14.422 -18.360 0.257 1.00 18.20 428 GLN A O 1
ATOM 3203 N N . GLY A 1 431 ? 15.477 -19.294 -1.521 1.00 18.25 429 GLY A N 1
ATOM 3204 C CA . GLY A 1 431 ? 14.630 -18.647 -2.534 1.00 18.92 429 GLY A CA 1
ATOM 3205 C C . GLY A 1 431 ? 15.182 -17.343 -3.074 1.00 19.61 429 GLY A C 1
ATOM 3206 O O . GLY A 1 431 ? 16.133 -16.766 -2.521 1.00 20.66 429 GLY A O 1
ATOM 3207 N N . GLN A 1 432 ? 14.543 -16.914 -4.163 1.00 21.64 430 GLN A N 1
ATOM 3208 C CA . GLN A 1 432 ? 14.769 -15.649 -4.882 1.00 24.07 430 GLN A CA 1
ATOM 3209 C C . GLN A 1 432 ? 13.999 -14.559 -4.132 1.00 24.49 430 GLN A C 1
ATOM 3210 O O . GLN A 1 432 ? 12.808 -14.788 -3.924 1.00 22.70 430 GLN A O 1
ATOM 3216 N N . SER A 1 433 ? 14.617 -13.442 -3.779 1.00 22.74 431 SER A N 1
ATOM 3217 C CA . SER A 1 433 ? 13.890 -12.289 -3.208 1.00 25.32 431 SER A CA 1
ATOM 3218 C C . SER A 1 433 ? 13.115 -11.610 -4.331 1.00 24.83 431 SER A C 1
ATOM 3219 O O . SER A 1 433 ? 13.654 -11.499 -5.443 1.00 28.02 431 SER A O 1
ATOM 3222 N N . THR A 1 434 ? 11.881 -11.195 -4.090 1.00 22.84 432 THR A N 1
ATOM 3223 C CA . THR A 1 434 ? 11.089 -10.399 -5.042 1.00 23.75 432 THR A CA 1
ATOM 3224 C C . THR A 1 434 ? 10.696 -9.103 -4.336 1.00 24.54 432 THR A C 1
ATOM 3225 O O . THR A 1 434 ? 10.075 -9.178 -3.255 1.00 24.95 432 THR A O 1
ATOM 3229 N N . VAL A 1 435 ? 10.921 -7.975 -4.991 1.00 24.06 433 VAL A N 1
ATOM 3230 C CA . VAL A 1 435 ? 10.614 -6.630 -4.468 1.00 23.78 433 VAL A CA 1
ATOM 3231 C C . VAL A 1 435 ? 9.490 -6.060 -5.323 1.00 27.34 433 VAL A C 1
ATOM 3232 O O . VAL A 1 435 ? 9.512 -6.207 -6.581 1.00 27.53 433 VAL A O 1
ATOM 3236 N N . GLU A 1 436 ? 8.525 -5.411 -4.701 1.00 23.47 434 GLU A N 1
ATOM 3237 C CA . GLU A 1 436 ? 7.397 -4.796 -5.436 1.00 22.45 434 GLU A CA 1
ATOM 3238 C C . GLU A 1 436 ? 7.742 -3.319 -5.632 1.00 24.51 434 GLU A C 1
ATOM 3239 O O . GLU A 1 436 ? 8.613 -2.805 -4.894 1.00 26.19 434 GLU A O 1
ATOM 3245 N N . SER A 1 437 ? 7.142 -2.687 -6.622 1.00 27.77 435 SER A N 1
ATOM 3246 C CA . SER A 1 437 ? 7.253 -1.212 -6.761 1.00 30.81 435 SER A CA 1
ATOM 3247 C C . SER A 1 437 ? 5.854 -0.623 -6.946 1.00 29.19 435 SER A C 1
ATOM 3248 O O . SER A 1 437 ? 4.941 -1.316 -7.354 1.00 28.43 435 SER A O 1
ATOM 3251 N N . ALA A 1 438 ? 5.676 0.635 -6.544 1.00 29.70 436 ALA A N 1
ATOM 3252 C CA . ALA A 1 438 ? 4.399 1.364 -6.617 1.00 30.12 436 ALA A CA 1
ATOM 3253 C C . ALA A 1 438 ? 4.716 2.740 -7.208 1.00 34.10 436 ALA A C 1
ATOM 3254 O O . ALA A 1 438 ? 5.841 3.225 -6.958 1.00 35.82 436 ALA A O 1
ATOM 3256 N N . THR A 1 439 ? 3.745 3.336 -7.909 1.00 36.39 437 THR A N 1
ATOM 3257 C CA . THR A 1 439 ? 3.892 4.711 -8.469 1.00 37.66 437 THR A CA 1
ATOM 3258 C C . THR A 1 439 ? 3.739 5.678 -7.302 1.00 29.96 437 THR A C 1
ATOM 3259 O O . THR A 1 439 ? 2.913 5.402 -6.430 1.00 30.91 437 THR A O 1
ATOM 3263 N N . VAL A 1 440 ? 4.472 6.789 -7.313 1.00 34.07 438 VAL A N 1
ATOM 3264 C CA . VAL A 1 440 ? 4.154 7.968 -6.457 1.00 31.08 438 VAL A CA 1
ATOM 3265 C C . VAL A 1 440 ? 3.719 9.061 -7.424 1.00 32.88 438 VAL A C 1
ATOM 3266 O O . VAL A 1 440 ? 4.526 9.353 -8.323 1.00 34.48 438 VAL A O 1
ATOM 3270 N N . SER A 1 441 ? 2.488 9.549 -7.330 1.00 33.70 439 SER A N 1
ATOM 3271 C CA . SER A 1 441 ? 2.050 10.757 -8.081 1.00 34.38 439 SER A CA 1
ATOM 3272 C C . SER A 1 441 ? 1.431 11.731 -7.086 1.00 35.75 439 SER A C 1
ATOM 3273 O O . SER A 1 441 ? 0.570 11.293 -6.269 1.00 31.71 439 SER A O 1
ATOM 3276 N N . GLY A 1 442 ? 1.895 12.984 -7.135 1.00 35.23 440 GLY A N 1
ATOM 3277 C CA . GLY A 1 442 ? 1.457 14.056 -6.219 1.00 38.86 440 GLY A CA 1
ATOM 3278 C C . GLY A 1 442 ? 1.702 13.656 -4.772 1.00 34.12 440 GLY A C 1
ATOM 3279 O O . GLY A 1 442 ? 0.818 13.917 -3.912 1.00 38.30 440 GLY A O 1
ATOM 3280 N N . GLY A 1 443 ? 2.829 12.981 -4.538 1.00 32.80 441 GLY A N 1
ATOM 3281 C CA . GLY A 1 443 ? 3.268 12.490 -3.227 1.00 31.62 441 GLY A CA 1
ATOM 3282 C C . GLY A 1 443 ? 2.384 11.375 -2.671 1.00 29.55 441 GLY A C 1
ATOM 3283 O O . GLY A 1 443 ? 2.513 11.090 -1.489 1.00 28.09 441 GLY A O 1
ATOM 3284 N N . LYS A 1 444 ? 1.566 10.699 -3.482 1.00 26.59 442 LYS A N 1
ATOM 3285 C CA . LYS A 1 444 ? 0.707 9.617 -2.960 1.00 27.83 442 LYS A CA 1
ATOM 3286 C C . LYS A 1 444 ? 1.071 8.304 -3.634 1.00 27.94 442 LYS A C 1
ATOM 3287 O O . LYS A 1 444 ? 1.337 8.268 -4.863 1.00 26.67 442 LYS A O 1
ATOM 3293 N N . ALA A 1 445 ? 0.986 7.229 -2.870 1.00 24.86 443 ALA A N 1
ATOM 3294 C CA . ALA A 1 445 ? 1.090 5.852 -3.411 1.00 23.49 443 ALA A CA 1
ATOM 3295 C C . ALA A 1 445 ? 0.064 4.982 -2.714 1.00 25.25 443 ALA A C 1
ATOM 3296 O O . ALA A 1 445 ? -0.254 5.252 -1.529 1.00 25.69 443 ALA A O 1
ATOM 3298 N N . THR A 1 446 ? -0.466 3.991 -3.418 1.00 23.94 444 THR A N 1
ATOM 3299 C CA . THR A 1 446 ? -1.473 3.076 -2.868 1.00 24.79 444 THR A CA 1
ATOM 3300 C C . THR A 1 446 ? -0.920 1.649 -2.877 1.00 24.98 444 THR A C 1
ATOM 3301 O O . THR A 1 446 ? -0.184 1.251 -3.791 1.00 25.88 444 THR A O 1
ATOM 3305 N N . PHE A 1 447 ? -1.240 0.933 -1.814 1.00 21.13 445 PHE A N 1
ATOM 3306 C CA . PHE A 1 447 ? -0.825 -0.463 -1.619 1.00 20.68 445 PHE A CA 1
ATOM 3307 C C . PHE A 1 447 ? -2.055 -1.260 -1.273 1.00 21.89 445 PHE A C 1
ATOM 3308 O O . PHE A 1 447 ? -2.978 -0.699 -0.664 1.00 23.39 445 PHE A O 1
ATOM 3316 N N . THR A 1 448 ? -2.021 -2.554 -1.554 1.00 20.74 446 THR A N 1
ATOM 3317 C CA . THR A 1 448 ? -3.128 -3.466 -1.238 1.00 22.03 446 THR A CA 1
ATOM 3318 C C . THR A 1 448 ? -2.556 -4.583 -0.383 1.00 19.81 446 THR A C 1
ATOM 3319 O O . THR A 1 448 ? -1.588 -5.211 -0.789 1.00 20.23 446 THR A O 1
ATOM 3323 N N . LEU A 1 449 ? -3.126 -4.797 0.798 1.00 17.39 447 LEU A N 1
ATOM 3324 C CA . LEU A 1 449 ? -2.730 -5.921 1.683 1.00 16.84 447 LEU A CA 1
ATOM 3325 C C . LEU A 1 449 ? -3.939 -6.829 1.850 1.00 16.37 447 LEU A C 1
ATOM 3326 O O . LEU A 1 449 ? -5.018 -6.392 2.282 1.00 17.41 447 LEU A O 1
ATOM 3331 N N . GLN A 1 450 ? -3.748 -8.096 1.561 1.00 17.88 448 GLN A N 1
ATOM 3332 C CA . GLN A 1 450 ? -4.794 -9.080 1.852 1.00 17.42 448 GLN A CA 1
ATOM 3333 C C . GLN A 1 450 ? -4.896 -9.209 3.367 1.00 18.26 448 GLN A C 1
ATOM 3334 O O . GLN A 1 450 ? -3.930 -8.925 4.094 1.00 17.38 448 GLN A O 1
ATOM 3340 N N . ALA A 1 451 ? -5.983 -9.792 3.808 1.00 17.82 449 ALA A N 1
ATOM 3341 C CA . ALA A 1 451 ? -6.149 -10.234 5.204 1.00 17.92 449 ALA A CA 1
ATOM 3342 C C . ALA A 1 451 ? -4.919 -11.044 5.618 1.00 17.31 449 ALA A C 1
ATOM 3343 O O . ALA A 1 451 ? -4.420 -11.892 4.874 1.00 17.79 449 ALA A O 1
ATOM 3345 N N . SER A 1 452 ? -4.366 -10.757 6.790 1.00 16.71 450 SER A N 1
ATOM 3346 C CA . SER A 1 452 ? -3.181 -11.481 7.299 1.00 16.54 450 SER A CA 1
ATOM 3347 C C . SER A 1 452 ? -1.965 -11.309 6.377 1.00 16.59 450 SER A C 1
ATOM 3348 O O . SER A 1 452 ? -1.431 -12.295 5.901 1.00 16.71 450 SER A O 1
ATOM 3351 N N . GLU A 1 453 ? -1.549 -10.062 6.196 1.00 17.20 451 GLU A N 1
ATOM 3352 C CA . GLU A 1 453 ? -0.322 -9.693 5.433 1.00 15.86 451 GLU A CA 1
ATOM 3353 C C . GLU A 1 453 ? 0.316 -8.487 6.100 1.00 16.77 451 GLU A C 1
ATOM 3354 O O . GLU A 1 453 ? -0.389 -7.677 6.752 1.00 16.06 451 GLU A O 1
ATOM 3360 N N . ALA A 1 454 ? 1.590 -8.302 5.808 1.00 16.88 452 ALA A N 1
ATOM 3361 C CA . ALA A 1 454 ? 2.314 -7.066 6.185 1.00 15.98 452 ALA A CA 1
ATOM 3362 C C . ALA A 1 454 ? 3.179 -6.638 5.004 1.00 15.60 452 ALA A C 1
ATOM 3363 O O . ALA A 1 454 ? 3.541 -7.514 4.163 1.00 16.98 452 ALA A O 1
ATOM 3365 N N . LEU A 1 455 ? 3.405 -5.353 4.903 1.00 16.60 453 LEU A N 1
ATOM 3366 C CA . LEU A 1 455 ? 4.141 -4.787 3.749 1.00 16.25 453 LEU A CA 1
ATOM 3367 C C . LEU A 1 455 ? 5.121 -3.749 4.296 1.00 18.14 453 LEU A C 1
ATOM 3368 O O . LEU A 1 455 ? 4.708 -2.895 5.051 1.00 17.03 453 LEU A O 1
ATOM 3373 N N . LEU A 1 456 ? 6.388 -3.852 3.949 1.00 17.19 454 LEU A N 1
ATOM 3374 C CA . LEU A 1 456 ? 7.423 -2.890 4.377 1.00 16.85 454 LEU A CA 1
ATOM 3375 C C . LEU A 1 456 ? 7.779 -2.060 3.157 1.00 18.58 454 LEU A C 1
ATOM 3376 O O . LEU A 1 456 ? 8.366 -2.642 2.234 1.00 19.18 454 LEU A O 1
ATOM 3381 N N . VAL A 1 457 ? 7.385 -0.807 3.169 1.00 18.44 455 VAL A N 1
ATOM 3382 C CA . VAL A 1 457 ? 7.615 0.134 2.046 1.00 18.10 455 VAL A CA 1
ATOM 3383 C C . VAL A 1 457 ? 8.918 0.893 2.315 1.00 19.89 455 VAL A C 1
ATOM 3384 O O . VAL A 1 457 ? 9.080 1.449 3.405 1.00 19.52 455 VAL A O 1
ATOM 3388 N N . THR A 1 458 ? 9.878 0.836 1.384 1.00 21.14 456 THR A N 1
ATOM 3389 C CA . THR A 1 458 ? 11.152 1.561 1.524 1.00 21.46 456 THR A CA 1
ATOM 3390 C C . THR A 1 458 ? 11.015 2.883 0.747 1.00 23.76 456 THR A C 1
ATOM 3391 O O . THR A 1 458 ? 10.670 2.851 -0.470 1.00 23.85 456 THR A O 1
ATOM 3395 N N . LEU A 1 459 ? 11.279 3.996 1.413 1.00 23.29 457 LEU A N 1
ATOM 3396 C CA . LEU A 1 459 ? 11.116 5.341 0.804 1.00 25.35 457 LEU A CA 1
ATOM 3397 C C . LEU A 1 459 ? 12.432 5.757 0.122 1.00 32.07 457 LEU A C 1
ATOM 3398 O O . LEU A 1 459 ? 13.507 5.258 0.418 1.00 31.50 457 LEU A O 1
#

Nearest PDB structures (foldseek):
  7dfs-assembly1_A  TM=1.002E+00  e=0.000E+00  Fusarium oxysporum
  5la7-assembly1_A  TM=7.349E-01  e=2.805E-19  Homo sapiens
  5l9z-assembly1_A  TM=7.495E-01  e=1.556E-13  Homo sapiens
  5e98-assembly1_A  TM=7.372E-01  e=1.072E-13  Homo sapiens
  8e07-assembly1_A  TM=7.378E-01  e=3.711E-13  Homo sapiens

B-factor: mean 23.56, std 8.38, range [13.81, 69.43]

Sequence (457 aa):
LTFNVPSSPPSNSSAQLSDDAPVGVSFEFFAFPGYWNDVPSTSTCLQNLKDLSGTWPPIRIGGTTQDRATYDASSSQQVTYTVANAGDAPSTLTFGPSFMSLAGTYAGQVTIGFNRRLNNLANTVAAASKAVNEINSLHAIELGNEPNFFSGSDPIAQGSSWTASADYASEVTWQDAVCGNLSASNLISAGVFFGTSPMMSIAGLTAVEGQANSYVRRQYCSHNYPQSKSTANLANLMSHSGIASQIKPFAKEVAAALAKNKPHVFGETNSATQGGGGISPTYGAGLWLLDYVMQALIMGTETLYFHHGTIGNCQYCWWGKYSMGSPYFGAYFATMMALAGANKIAPLDDQTTGYAAYAIYKDDKPIRVLLYNSDYYTSGSRPSQTFTLTGLSGSTVSAKRLTAAASTSRVDAGQSPTVAGQTFENGSCKIQGQSTVESATVSGGKATFTLQASEALLVTL

Radius of gyration: 21.82 Å; Cα contacts (8 Å, |Δi|>4): 1181; chains: 1; bounding box: 47×54×66 Å